Protein AF-0000000069700082 (afdb_homodimer)

Secondary structure (DSSP, 8-state):
--HHHHHHHHHHHHHS-HHHHHHHHT--HHHHHHHHHHHHHHHTS-SEEEETTEEEE-HHHHHHHHHHHHHHHHHHHHHHHHHHHHTT--EEEEEEE-HHHHTTHHHHHHHHHHHH-TTEEEEEEE--HHHHHHHHHTTS-SEEEEEEESPPPTT-TTEEEEEEEEEEEETTSGGGGSSSB-GGGS-GGGBEEE-S-HHHHHHHHHH-HHHHTT---SEEES-HHHHHHHHHHSSS-BEEEEGGGGTT---TTEEEEEBSS--EEEEEEE--SSSPPPHHHHHHHHHHHHHHHH-/--HHHHHHHHHHHHHS-HHHHHHHHT--HHHHHHHHHHHHHHHTS-SEEEETTEEEE-HHHHHHHHHHHHHHHHHHHHHHHHHHHHTT--EEEEEEE-HHHHTTHHHHHHHHHHHH-TTEEEEEEE--HHHHHHHHHTTS-SEEEEEEESPPPTT-TTEEEEEEEEEEEETTSGGGGSSSB-GGGS-GGGBEEE-S-HHHHHHHHHH-HHHHS----SEEES-HHHHHHHHHHSSS-BEEEEGGGGTT---TTEEEEEBSS--EEEEEEE--SSSPPPHHHHHHHHHHHHHHHH-

Radius of gyration: 24.29 Å; Cα contacts (8 Å, |Δi|>4): 1084; chains: 2; bounding box: 59×62×70 Å

Foldseek 3Di:
DDLVLLQLLLLCAVVQALCRSCVVVVHDSVVSVVSQVVVCVVVVHHQWDDDPNTTHGDPVSVVVNLVSLLVNLVVVQVVVCVVCVVVVQNEEAEEEEAPLCQPPPQVVLVVVLCVVVVRYHYHYYYDHQVCFQVCQLSPVHQKYKYKAWDDDDPPPPFFQDKWFKKKKAFCPAPCLVDQADAPVVADQQQEAAADQCPRVQVLVCVVVVCSPVPPPHPHYDHDPVVRNVCRVPDDGHMYMDIPSNCVPPDQVRMGIHAHPPTTMMTMGMHGSVPDDRDPSRVSSSVSSSVSVVVD/DDLVLLQLLLLCAVVQALCRSCVVVVHDSVVSVVSQVVVCVVVVHHQWDDDPNTTHGDPVSVVVNLVSLLVNLVVVQVVVCVVCVVVVQNEEAEEEEAPLCQPPPQVVLVVVLCVVVVRYHYHYYYDHQVCFQVCQLSVVHQKYKYKAWDDDDPPPPFFQDKWFKKKKAFCPAPCLVDQADAPVVDDQQQEAAADQCPRVLVLVCVVVVCSVVPPDHVHYDHDPVVRNVCRVPDDGHMYMDIPSNCVPPDQVRMGIHAHPPTGMMTMGMHGSVPDDRDPSRVSSSVSSSVSVVVD

InterPro domains:
  IPR000847 LysR, HTH, N-terminal domain [PF00126] (4-62)
  IPR000847 LysR, HTH, N-terminal domain [PR00039] (18-29)
  IPR000847 LysR, HTH, N-terminal domain [PR00039] (29-39)
  IPR000847 LysR, HTH, N-terminal domain [PR00039] (39-50)
  IPR000847 LysR, HTH, N-terminal domain [PS50931] (1-58)
  IPR005119 LysR, substrate-binding [PF03466] (89-291)
  IPR036388 Winged helix-like DNA-binding domain superfamily [G3DSA:1.10.10.10] (2-89)
  IPR036390 Winged helix DNA-binding domain superfamily [SSF46785] (1-109)

pLDDT: mean 81.28, std 12.79, range [46.22, 97.19]

Structure (mmCIF, N/CA/C/O backbone):
data_AF-0000000069700082-model_v1
#
loop_
_entity.id
_entity.type
_entity.pdbx_description
1 polymer 'Hca operon transcriptional activator HcaR'
#
loop_
_atom_site.group_PDB
_atom_site.id
_atom_site.type_symbol
_atom_site.label_atom_id
_atom_site.label_alt_id
_atom_site.label_comp_id
_atom_site.label_asym_id
_atom_site.label_entity_id
_atom_site.label_seq_id
_atom_site.pdbx_PDB_ins_code
_atom_site.Cartn_x
_atom_site.Cartn_y
_atom_site.Cartn_z
_atom_site.occupancy
_atom_site.B_iso_or_equiv
_atom_site.auth_seq_id
_atom_site.auth_comp_id
_atom_site.auth_asym_id
_atom_site.auth_atom_id
_atom_site.pdbx_PDB_model_num
ATOM 1 N N . MET A 1 1 ? -5.328 31 -15.359 1 67 1 MET A N 1
ATOM 2 C CA . MET A 1 1 ? -6.039 29.938 -14.648 1 67 1 MET A CA 1
ATOM 3 C C . MET A 1 1 ? -6.051 30.203 -13.148 1 67 1 MET A C 1
ATOM 5 O O . MET A 1 1 ? -5.02 30.531 -12.562 1 67 1 MET A O 1
ATOM 9 N N . THR A 1 2 ? -7.207 30.312 -12.688 1 73.88 2 THR A N 1
ATOM 10 C CA . THR A 1 2 ? -7.367 30.531 -11.25 1 73.88 2 THR A CA 1
ATOM 11 C C . THR A 1 2 ? -7.039 29.266 -10.469 1 73.88 2 THR A C 1
ATOM 13 O O . THR A 1 2 ? -6.988 28.172 -11.047 1 73.88 2 THR A O 1
ATOM 16 N N . PRO A 1 3 ? -6.797 29.422 -9.203 1 74.06 3 PRO A N 1
ATOM 17 C CA . PRO A 1 3 ? -6.539 28.25 -8.375 1 74.06 3 PRO A CA 1
ATOM 18 C C . PRO A 1 3 ? -7.668 27.219 -8.438 1 74.06 3 PRO A C 1
ATOM 20 O O . PRO A 1 3 ? -7.41 26.016 -8.477 1 74.06 3 PRO A O 1
ATOM 23 N N . LYS A 1 4 ? -8.836 27.766 -8.406 1 78.19 4 LYS A N 1
ATOM 24 C CA . LYS A 1 4 ? -9.984 26.859 -8.484 1 78.19 4 LYS A CA 1
ATOM 25 C C . LYS A 1 4 ? -10.008 26.125 -9.82 1 78.19 4 LYS A C 1
ATOM 27 O O . LYS A 1 4 ? -10.312 24.922 -9.859 1 78.19 4 LYS A O 1
ATOM 32 N N . GLN A 1 5 ? -9.711 26.828 -10.852 1 79.56 5 GLN A N 1
ATOM 33 C CA . GLN A 1 5 ? -9.641 26.203 -12.172 1 79.56 5 GLN A CA 1
ATOM 34 C C . GLN A 1 5 ? -8.562 25.125 -12.219 1 79.56 5 GLN A C 1
ATOM 36 O O . GLN A 1 5 ? -8.766 24.062 -12.82 1 79.56 5 GLN A O 1
ATOM 41 N N . LEU A 1 6 ? -7.473 25.406 -11.586 1 80.88 6 LEU A N 1
ATOM 42 C CA . LEU A 1 6 ? -6.371 24.453 -11.531 1 80.88 6 LEU A CA 1
ATOM 43 C C . LEU A 1 6 ? -6.797 23.172 -10.82 1 80.88 6 LEU A C 1
ATOM 45 O O . LEU A 1 6 ? -6.473 22.062 -11.273 1 80.88 6 LEU A O 1
ATOM 49 N N . GLU A 1 7 ? -7.5 23.312 -9.781 1 81.94 7 GLU A N 1
ATOM 50 C CA . GLU A 1 7 ? -8.016 22.172 -9.023 1 81.94 7 GLU A CA 1
ATOM 51 C C . GLU A 1 7 ? -8.969 21.344 -9.875 1 81.94 7 GLU A C 1
ATOM 53 O O . GLU A 1 7 ? -8.914 20.109 -9.852 1 81.94 7 GLU A O 1
ATOM 58 N N . VAL A 1 8 ? -9.836 22.078 -10.508 1 84.38 8 VAL A N 1
ATOM 59 C CA . VAL A 1 8 ? -10.797 21.422 -11.383 1 84.38 8 VAL A CA 1
ATOM 60 C C . VAL A 1 8 ? -10.055 20.609 -12.445 1 84.38 8 VAL A C 1
ATOM 62 O O . VAL A 1 8 ? -10.359 19.438 -12.656 1 84.38 8 VAL A O 1
ATOM 65 N N . PHE A 1 9 ? -9.078 21.188 -13.047 1 85.12 9 PHE A N 1
ATOM 66 C CA . PHE A 1 9 ? -8.297 20.547 -14.102 1 85.12 9 PHE A CA 1
ATOM 67 C C . PHE A 1 9 ? -7.574 19.312 -13.57 1 85.12 9 PHE A C 1
ATOM 69 O O . PHE A 1 9 ? -7.676 18.234 -14.156 1 85.12 9 PHE A O 1
ATOM 76 N N . ILE A 1 10 ? -6.965 19.484 -12.508 1 82.81 10 ILE A N 1
ATOM 77 C CA . ILE A 1 10 ? -6.188 18.406 -11.922 1 82.81 10 ILE A CA 1
ATOM 78 C C . ILE A 1 10 ? -7.113 17.234 -11.555 1 82.81 10 ILE A C 1
ATOM 80 O O . ILE A 1 10 ? -6.812 16.078 -11.859 1 82.81 10 ILE A O 1
ATOM 84 N N . SER A 1 11 ? -8.195 17.531 -10.938 1 82.12 11 SER A N 1
ATOM 85 C CA . SER A 1 11 ? -9.156 16.516 -10.508 1 82.12 11 SER A CA 1
ATOM 86 C C . SER A 1 11 ? -9.703 15.742 -11.703 1 82.12 11 SER A C 1
ATOM 88 O O . SER A 1 11 ? -9.828 14.523 -11.648 1 82.12 11 SER A O 1
ATOM 90 N N . ILE A 1 12 ? -9.992 16.5 -12.711 1 83.5 12 ILE A N 1
ATOM 91 C CA . ILE A 1 12 ? -10.547 15.859 -13.891 1 83.5 12 ILE A CA 1
ATOM 92 C C . ILE A 1 12 ? -9.508 14.945 -14.523 1 83.5 12 ILE A C 1
ATOM 94 O O . ILE A 1 12 ? -9.828 13.836 -14.969 1 83.5 12 ILE A O 1
ATOM 98 N N . VAL A 1 13 ? -8.344 15.414 -14.539 1 80.12 13 VAL A N 1
ATOM 99 C CA . VAL A 1 13 ? -7.281 14.609 -15.125 1 80.12 13 VAL A CA 1
ATOM 100 C C . VAL A 1 13 ? -7.094 13.328 -14.312 1 80.12 13 VAL A C 1
ATOM 102 O O . VAL A 1 13 ? -6.938 12.242 -14.875 1 80.12 13 VAL A O 1
ATOM 105 N N . GLN A 1 14 ? -7.09 13.477 -13.062 1 73 14 GLN A N 1
ATOM 106 C CA . GLN A 1 14 ? -6.828 12.367 -12.156 1 73 14 GLN A CA 1
ATOM 107 C C . GLN A 1 14 ? -7.977 11.367 -12.156 1 73 14 GLN A C 1
ATOM 109 O O . GLN A 1 14 ? -7.75 10.156 -12.109 1 73 14 GLN A O 1
ATOM 114 N N . LEU A 1 15 ? -9.203 11.867 -12.242 1 72.44 15 LEU A N 1
ATOM 115 C CA . LEU A 1 15 ? -10.375 11.023 -12.047 1 72.44 15 LEU A CA 1
ATOM 116 C C . LEU A 1 15 ? -10.984 10.617 -13.383 1 72.44 15 LEU A C 1
ATOM 118 O O . LEU A 1 15 ? -11.766 9.664 -13.445 1 72.44 15 LEU A O 1
ATOM 122 N N . GLY A 1 16 ? -10.656 11.375 -14.406 1 76.06 16 GLY A N 1
ATOM 123 C CA . GLY A 1 16 ? -11.125 11.094 -15.758 1 76.06 16 GLY A CA 1
ATOM 124 C C . GLY A 1 16 ? -12.602 11.375 -15.945 1 76.06 16 GLY A C 1
ATOM 125 O O . GLY A 1 16 ? -13.227 10.859 -16.875 1 76.06 16 GLY A O 1
ATOM 126 N N . SER A 1 17 ? -13.195 12.047 -14.984 1 82 17 SER A N 1
ATOM 127 C CA . SER A 1 17 ? -14.633 12.305 -15.023 1 82 17 SER A CA 1
ATOM 128 C C . SER A 1 17 ? -14.969 13.656 -14.398 1 82 17 SER A C 1
ATOM 130 O O . SER A 1 17 ? -14.453 14 -13.336 1 82 17 SER A O 1
ATOM 132 N N . VAL A 1 18 ? -15.805 14.344 -15.195 1 85.19 18 VAL A N 1
ATOM 133 C CA . VAL A 1 18 ? -16.266 15.633 -14.695 1 85.19 18 VAL A CA 1
ATOM 134 C C . VAL A 1 18 ? -17.172 15.414 -13.477 1 85.19 18 VAL A C 1
ATOM 136 O O . VAL A 1 18 ? -17.078 16.141 -12.492 1 85.19 18 VAL A O 1
ATOM 139 N N . THR A 1 19 ? -17.922 14.32 -13.586 1 81 19 THR A N 1
ATOM 140 C CA . THR A 1 19 ? -18.828 14.023 -12.484 1 81 19 THR A CA 1
ATOM 141 C C . THR A 1 19 ? -18.062 13.609 -11.234 1 81 19 THR A C 1
ATOM 143 O O . THR A 1 19 ? -18.375 14.062 -10.133 1 81 19 THR A O 1
ATOM 146 N N . ALA A 1 20 ? -17.109 12.867 -11.453 1 79.06 20 ALA A N 1
ATOM 147 C CA . ALA A 1 20 ? -16.281 12.43 -10.328 1 79.06 20 ALA A CA 1
ATOM 148 C C . ALA A 1 20 ? -15.508 13.594 -9.727 1 79.06 20 ALA A C 1
ATOM 150 O O . ALA A 1 20 ? -15.375 13.695 -8.508 1 79.06 20 ALA A O 1
ATOM 151 N N . ALA A 1 21 ? -15.07 14.359 -10.57 1 83.31 21 ALA A N 1
ATOM 152 C CA . ALA A 1 21 ? -14.352 15.547 -10.117 1 83.31 21 ALA A CA 1
ATOM 153 C C . ALA A 1 21 ? -15.266 16.469 -9.32 1 83.31 21 ALA A C 1
ATOM 155 O O . ALA A 1 21 ? -14.852 17.031 -8.297 1 83.31 21 ALA A O 1
ATOM 156 N N . ALA A 1 22 ? -16.453 16.578 -9.75 1 85.88 22 ALA A N 1
ATOM 157 C CA . ALA A 1 22 ? -17.422 17.406 -9.047 1 85.88 22 ALA A CA 1
ATOM 158 C C . ALA A 1 22 ? -17.672 16.891 -7.637 1 85.88 22 ALA A C 1
ATOM 160 O O . ALA A 1 22 ? -17.688 17.672 -6.676 1 85.88 22 ALA A O 1
ATOM 161 N N . ALA A 1 23 ? -17.797 15.68 -7.59 1 76.44 23 ALA A N 1
ATOM 162 C CA . ALA A 1 23 ? -18.016 15.055 -6.289 1 76.44 23 ALA A CA 1
ATOM 163 C C . ALA A 1 23 ? -16.828 15.266 -5.367 1 76.44 23 ALA A C 1
ATOM 165 O O . ALA A 1 23 ? -17 15.656 -4.207 1 76.44 23 ALA A O 1
ATOM 166 N N . GLN A 1 24 ? -15.695 15.125 -5.949 1 71.38 24 GLN A N 1
ATOM 167 C CA . GLN A 1 24 ? -14.469 15.25 -5.176 1 71.38 24 GLN A CA 1
ATOM 168 C C . GLN A 1 24 ? -14.273 16.672 -4.676 1 71.38 24 GLN A C 1
ATOM 170 O O . GLN A 1 24 ? -13.797 16.891 -3.559 1 71.38 24 GLN A O 1
ATOM 175 N N . LEU A 1 25 ? -14.633 17.594 -5.484 1 75.94 25 LEU A N 1
ATOM 176 C CA . LEU A 1 25 ? -14.375 19 -5.203 1 75.94 25 LEU A CA 1
ATOM 177 C C . LEU A 1 25 ? -15.578 19.641 -4.531 1 75.94 25 LEU A C 1
ATOM 179 O O . LEU A 1 25 ? -15.57 20.844 -4.25 1 75.94 25 LEU A O 1
ATOM 183 N N . ALA A 1 26 ? -16.609 18.781 -4.242 1 77.75 26 ALA A N 1
ATOM 184 C CA . ALA A 1 26 ? -17.859 19.297 -3.662 1 77.75 26 ALA A CA 1
ATOM 185 C C . ALA A 1 26 ? -18.406 20.453 -4.488 1 77.75 26 ALA A C 1
ATOM 187 O O . ALA A 1 26 ? -18.766 21.5 -3.938 1 77.75 26 ALA A O 1
ATOM 188 N N . MET A 1 27 ? -18.344 20.266 -5.734 1 81.94 27 MET A N 1
ATOM 189 C CA . MET A 1 27 ? -18.906 21.219 -6.703 1 81.94 27 MET A CA 1
ATOM 190 C C . MET A 1 27 ? -19.984 20.547 -7.539 1 81.94 27 MET A C 1
ATOM 192 O O . MET A 1 27 ? -20.078 19.328 -7.598 1 81.94 27 MET A O 1
ATOM 196 N N . SER A 1 28 ? -20.922 21.406 -7.996 1 85.81 28 SER A N 1
ATOM 197 C CA . SER A 1 28 ? -21.906 20.859 -8.938 1 85.81 28 SER A CA 1
ATOM 198 C C . SER A 1 28 ? -21.25 20.5 -10.266 1 85.81 28 SER A C 1
ATOM 200 O O . SER A 1 28 ? -20.234 21.094 -10.648 1 85.81 28 SER A O 1
ATOM 202 N N . GLN A 1 29 ? -21.797 19.516 -10.828 1 87.44 29 GLN A N 1
ATOM 203 C CA . GLN A 1 29 ? -21.281 19.078 -12.125 1 87.44 29 GLN A CA 1
ATOM 204 C C . GLN A 1 29 ? -21.312 20.219 -13.141 1 87.44 29 GLN A C 1
ATOM 206 O O . GLN A 1 29 ? -20.344 20.422 -13.875 1 87.44 29 GLN A O 1
ATOM 211 N N . PRO A 1 30 ? -22.359 21.031 -13.203 1 89.5 30 PRO A N 1
ATOM 212 C CA . PRO A 1 30 ? -22.344 22.156 -14.141 1 89.5 30 PRO A CA 1
ATOM 213 C C . PRO A 1 30 ? -21.219 23.156 -13.844 1 89.5 30 PRO A C 1
ATOM 215 O O . PRO A 1 30 ? -20.625 23.703 -14.766 1 89.5 30 PRO A O 1
ATOM 218 N N . SER A 1 31 ? -20.984 23.375 -12.633 1 88.06 31 SER A N 1
ATOM 219 C CA . SER A 1 31 ? -19.922 24.281 -12.234 1 88.06 31 SER A CA 1
ATOM 220 C C . SER A 1 31 ? -18.547 23.781 -12.68 1 88.06 31 SER A C 1
ATOM 222 O O . SER A 1 31 ? -17.734 24.562 -13.18 1 88.06 31 SER A O 1
ATOM 224 N N . VAL A 1 32 ? -18.359 22.547 -12.484 1 90.31 32 VAL A N 1
ATOM 225 C CA . VAL A 1 32 ? -17.094 21.953 -12.906 1 90.31 32 VAL A CA 1
ATOM 226 C C . VAL A 1 32 ? -16.984 21.984 -14.43 1 90.31 32 VAL A C 1
ATOM 228 O O . VAL A 1 32 ? -15.922 22.312 -14.969 1 90.31 32 VAL A O 1
ATOM 231 N N . SER A 1 33 ? -18.031 21.688 -15.102 1 90.62 33 SER A N 1
ATOM 232 C CA . SER A 1 33 ? -18.047 21.719 -16.562 1 90.62 33 SER A CA 1
ATOM 233 C C . SER A 1 33 ? -17.781 23.109 -17.094 1 90.62 33 SER A C 1
ATOM 235 O O . SER A 1 33 ? -17 23.297 -18.031 1 90.62 33 SER A O 1
ATOM 237 N N . LYS A 1 34 ? -18.422 24.016 -16.484 1 90.38 34 LYS A N 1
ATOM 238 C CA . LYS A 1 34 ? -18.234 25.406 -16.875 1 90.38 34 LYS A CA 1
ATOM 239 C C . LYS A 1 34 ? -16.797 25.859 -16.656 1 90.38 34 LYS A C 1
ATOM 241 O O . LYS A 1 34 ? -16.219 26.562 -17.484 1 90.38 34 LYS A O 1
ATOM 246 N N . SER A 1 35 ? -16.344 25.516 -15.539 1 88.94 35 SER A N 1
ATOM 247 C CA . SER A 1 35 ? -14.961 25.859 -15.211 1 88.94 35 SER A CA 1
ATOM 248 C C . SER A 1 35 ? -13.992 25.281 -16.234 1 88.94 35 SER A C 1
ATOM 250 O O . SER A 1 35 ? -13.055 25.953 -16.672 1 88.94 35 SER A O 1
ATOM 252 N N . LEU A 1 36 ? -14.242 24.109 -16.578 1 89 36 LEU A N 1
ATOM 253 C CA . LEU A 1 36 ? -13.406 23.469 -17.578 1 89 36 LEU A CA 1
ATOM 254 C C . LEU A 1 36 ? -13.477 24.219 -18.906 1 89 36 LEU A C 1
ATOM 256 O O . LEU A 1 36 ? -12.453 24.453 -19.562 1 89 36 LEU A O 1
ATOM 260 N N . ALA A 1 37 ? -14.641 24.531 -19.281 1 88.12 37 ALA A N 1
ATOM 261 C CA . ALA A 1 37 ? -14.844 25.266 -20.531 1 88.12 37 ALA A CA 1
ATOM 262 C C . ALA A 1 37 ? -14.086 26.594 -20.5 1 88.12 37 ALA A C 1
ATOM 264 O O . ALA A 1 37 ? -13.477 27 -21.5 1 88.12 37 ALA A O 1
ATOM 265 N N . LEU A 1 38 ? -14.18 27.25 -19.422 1 85.12 38 LEU A N 1
ATOM 266 C CA . LEU A 1 38 ? -13.5 28.531 -19.266 1 85.12 38 LEU A CA 1
ATOM 267 C C . LEU A 1 38 ? -11.992 28.359 -19.359 1 85.12 38 LEU A C 1
ATOM 269 O O . LEU A 1 38 ? -11.305 29.172 -19.984 1 85.12 38 LEU A O 1
ATOM 273 N N . ILE A 1 39 ? -11.523 27.328 -18.75 1 82.88 39 ILE A N 1
ATOM 274 C CA . ILE A 1 39 ? -10.094 27.031 -18.797 1 82.88 39 ILE A CA 1
ATOM 275 C C . ILE A 1 39 ? -9.656 26.828 -20.25 1 82.88 39 ILE A C 1
ATOM 277 O O . ILE A 1 39 ? -8.648 27.375 -20.688 1 82.88 39 ILE A O 1
ATOM 281 N N . GLU A 1 40 ? -10.406 26.016 -20.891 1 85.88 40 GLU A N 1
ATOM 282 C CA . GLU A 1 40 ? -10.07 25.703 -22.266 1 85.88 40 GLU A CA 1
ATOM 283 C C . GLU A 1 40 ? -10.141 26.938 -23.156 1 85.88 40 GLU A C 1
ATOM 285 O O . GLU A 1 40 ? -9.305 27.141 -24.031 1 85.88 40 GLU A O 1
ATOM 290 N N . GLN A 1 41 ? -11.078 27.781 -22.922 1 81.81 41 GLN A N 1
ATOM 291 C CA . GLN A 1 41 ? -11.203 29.047 -23.641 1 81.81 41 GLN A CA 1
ATOM 292 C C . GLN A 1 41 ? -10 29.953 -23.391 1 81.81 41 GLN A C 1
ATOM 294 O O . GLN A 1 41 ? -9.445 30.531 -24.328 1 81.81 41 GLN A O 1
ATOM 299 N N . GLN A 1 42 ? -9.641 30.047 -22.203 1 77.31 42 GLN A N 1
ATOM 300 C CA . GLN A 1 42 ? -8.508 30.891 -21.828 1 77.31 42 GLN A CA 1
ATOM 301 C C . GLN A 1 42 ? -7.211 30.375 -22.438 1 77.31 42 GLN A C 1
ATOM 303 O O . GLN A 1 42 ? -6.348 31.156 -22.828 1 77.31 42 GLN A O 1
ATOM 308 N N . MET A 1 43 ? -7.117 29.094 -22.438 1 78.5 43 MET A N 1
ATOM 309 C CA . MET A 1 43 ? -5.887 28.484 -22.922 1 78.5 43 MET A CA 1
ATOM 310 C C . MET A 1 43 ? -5.859 28.469 -24.453 1 78.5 43 MET A C 1
ATOM 312 O O . MET A 1 43 ? -4.785 28.422 -25.062 1 78.5 43 MET A O 1
ATOM 316 N N . GLY A 1 44 ? -7.059 28.422 -25.031 1 76.38 44 GLY A N 1
ATOM 317 C CA . GLY A 1 44 ? -7.164 28.453 -26.484 1 76.38 44 GLY A CA 1
ATOM 318 C C . GLY A 1 44 ? -7.102 27.062 -27.109 1 76.38 44 GLY A C 1
ATOM 319 O O . GLY A 1 44 ? -6.949 26.938 -28.328 1 76.38 44 GLY A O 1
ATOM 320 N N . PHE A 1 45 ? -6.973 26.125 -26.266 1 76.56 45 PHE A N 1
ATOM 321 C CA . PHE A 1 45 ? -6.992 24.766 -26.781 1 76.56 45 PHE A CA 1
ATOM 322 C C . PHE A 1 45 ? -7.781 23.844 -25.844 1 76.56 45 PHE A C 1
ATOM 324 O O . PHE A 1 45 ? -7.969 24.156 -24.672 1 76.56 45 PHE A O 1
ATOM 331 N N . SER A 1 46 ? -8.234 22.719 -26.406 1 83.69 46 SER A N 1
ATOM 332 C CA . SER A 1 46 ? -8.984 21.734 -25.625 1 83.69 46 SER A CA 1
ATOM 333 C C . SER A 1 46 ? -8.07 20.938 -24.703 1 83.69 46 SER A C 1
ATOM 335 O O . SER A 1 46 ? -6.965 20.562 -25.109 1 83.69 46 SER A O 1
ATOM 337 N N . LEU A 1 47 ? -8.547 20.75 -23.469 1 85.19 47 LEU A N 1
ATOM 338 C CA . LEU A 1 47 ? -7.77 20.031 -22.469 1 85.19 47 LEU A CA 1
ATOM 339 C C . LEU A 1 47 ? -8.195 18.562 -22.406 1 85.19 47 LEU A C 1
ATOM 341 O O . LEU A 1 47 ? -7.426 17.703 -21.969 1 85.19 47 LEU A O 1
ATOM 345 N N . PHE A 1 48 ? -9.492 18.5 -22.703 1 86.44 48 PHE A N 1
ATOM 346 C CA . PHE A 1 48 ? -10.023 17.141 -22.656 1 86.44 48 PHE A CA 1
ATOM 347 C C . PHE A 1 48 ? -10.742 16.781 -23.938 1 86.44 48 PHE A C 1
ATOM 349 O O . PHE A 1 48 ? -11.289 17.656 -24.625 1 86.44 48 PHE A O 1
ATOM 356 N N . GLU A 1 49 ? -10.641 15.648 -24.281 1 80.5 49 GLU A N 1
ATOM 357 C CA . GLU A 1 49 ? -11.406 15.102 -25.406 1 80.5 49 GLU A CA 1
ATOM 358 C C . GLU A 1 49 ? -12.273 13.922 -24.953 1 80.5 49 GLU A C 1
ATOM 360 O O . GLU A 1 49 ? -11.93 13.219 -24.016 1 80.5 49 GLU A O 1
ATOM 365 N N . ARG A 1 50 ? -13.547 14.062 -25.266 1 70.12 50 ARG A N 1
ATOM 366 C CA . ARG A 1 50 ? -14.453 12.977 -24.906 1 70.12 50 ARG A CA 1
ATOM 367 C C . ARG A 1 50 ? -14.164 11.734 -25.734 1 70.12 50 ARG A C 1
ATOM 369 O O . ARG A 1 50 ? -14.039 11.805 -26.953 1 70.12 50 ARG A O 1
ATOM 376 N N . TYR A 1 51 ? -13.758 10.82 -25.109 1 61.72 51 TYR A N 1
ATOM 377 C CA . TYR A 1 51 ? -13.555 9.531 -25.766 1 61.72 51 TYR A CA 1
ATOM 378 C C . TYR A 1 51 ? -14.391 8.445 -25.094 1 61.72 51 TYR A C 1
ATOM 380 O O . TYR A 1 51 ? -14.188 8.125 -23.922 1 61.72 51 TYR A O 1
ATOM 388 N N . GLN A 1 52 ? -15.453 7.824 -25.75 1 55.53 52 GLN A N 1
ATOM 389 C CA . GLN A 1 52 ? -16.375 6.789 -25.297 1 55.53 52 GLN A CA 1
ATOM 390 C C . GLN A 1 52 ? -17.094 7.223 -24.016 1 55.53 52 GLN A C 1
ATOM 392 O O . GLN A 1 52 ? -17.219 6.445 -23.078 1 55.53 52 GLN A O 1
ATOM 397 N N . GLY A 1 53 ? -17.391 8.43 -23.922 1 60.38 53 GLY A N 1
ATOM 398 C CA . GLY A 1 53 ? -18.172 8.945 -22.812 1 60.38 53 GLY A CA 1
ATOM 399 C C . GLY A 1 53 ? -17.328 9.391 -21.641 1 60.38 53 GLY A C 1
ATOM 400 O O . GLY A 1 53 ? -17.859 9.945 -20.672 1 60.38 53 GLY A O 1
ATOM 401 N N . LYS A 1 54 ? -16.031 9.062 -21.766 1 66.38 54 LYS A N 1
ATOM 402 C CA . LYS A 1 54 ? -15.188 9.492 -20.656 1 66.38 54 LYS A CA 1
ATOM 403 C C . LYS A 1 54 ? -14.305 10.672 -21.078 1 66.38 54 LYS A C 1
ATOM 405 O O . LYS A 1 54 ? -13.922 10.789 -22.234 1 66.38 54 LYS A O 1
ATOM 410 N N . MET A 1 55 ? -13.93 11.516 -20.125 1 76.06 55 MET A N 1
ATOM 411 C CA . MET A 1 55 ? -13.062 12.672 -20.328 1 76.06 55 MET A CA 1
ATOM 412 C C . MET A 1 55 ? -11.594 12.273 -20.266 1 76.06 55 MET A C 1
ATOM 414 O O . MET A 1 55 ? -11.133 11.742 -19.25 1 76.06 55 MET A O 1
ATOM 418 N N . GLN A 1 56 ? -10.93 12.406 -21.391 1 79.88 56 GLN A N 1
ATOM 419 C CA . GLN A 1 56 ? -9.5 12.102 -21.438 1 79.88 56 GLN A CA 1
ATOM 420 C C . GLN A 1 56 ? -8.672 13.367 -21.641 1 79.88 56 GLN A C 1
ATOM 422 O O . GLN A 1 56 ? -8.992 14.18 -22.516 1 79.88 56 GLN A O 1
ATOM 427 N N . PRO A 1 57 ? -7.598 13.453 -20.875 1 80.62 57 PRO A N 1
ATOM 428 C CA . PRO A 1 57 ? -6.77 14.648 -21.062 1 80.62 57 PRO A CA 1
ATOM 429 C C . PRO A 1 57 ? -6 14.641 -22.375 1 80.62 57 PRO A C 1
ATOM 431 O O . PRO A 1 57 ? -5.543 13.586 -22.828 1 80.62 57 PRO A O 1
ATOM 434 N N . THR A 1 58 ? -5.945 15.773 -23.125 1 77.69 58 THR A N 1
ATOM 435 C CA . THR A 1 58 ? -5.141 15.961 -24.328 1 77.69 58 THR A CA 1
ATOM 436 C C . THR A 1 58 ? -3.652 15.961 -23.984 1 77.69 58 THR A C 1
ATOM 438 O O . THR A 1 58 ? -3.281 15.953 -22.797 1 77.69 58 THR A O 1
ATOM 441 N N . ALA A 1 59 ? -2.74 15.891 -24.984 1 69.62 59 ALA A N 1
ATOM 442 C CA . ALA A 1 59 ? -1.299 15.992 -24.766 1 69.62 59 ALA A CA 1
ATOM 443 C C . ALA A 1 59 ? -0.938 17.297 -24.047 1 69.62 59 ALA A C 1
ATOM 445 O O . ALA A 1 59 ? -0.098 17.297 -23.156 1 69.62 59 ALA A O 1
ATOM 446 N N . GLU A 1 60 ? -1.576 18.281 -24.562 1 73.69 60 GLU A N 1
ATOM 447 C CA . GLU A 1 60 ? -1.393 19.594 -23.938 1 73.69 60 GLU A CA 1
ATOM 448 C C . GLU A 1 60 ? -1.837 19.562 -22.469 1 73.69 60 GLU A C 1
ATOM 450 O O . GLU A 1 60 ? -1.177 20.141 -21.609 1 73.69 60 GLU A O 1
ATOM 455 N N . ALA A 1 61 ? -2.881 18.859 -22.234 1 78.69 61 ALA A N 1
ATOM 456 C CA . ALA A 1 61 ? -3.418 18.766 -20.875 1 78.69 61 ALA A CA 1
ATOM 457 C C . ALA A 1 61 ? -2.477 18 -19.953 1 78.69 61 ALA A C 1
ATOM 459 O O . ALA A 1 61 ? -2.275 18.375 -18.797 1 78.69 61 ALA A O 1
ATOM 460 N N . ARG A 1 62 ? -1.931 17.125 -20.422 1 72.06 62 ARG A N 1
ATOM 461 C CA . ARG A 1 62 ? -1 16.312 -19.641 1 72.06 62 ARG A CA 1
ATOM 462 C C . ARG A 1 62 ? 0.248 17.109 -19.281 1 72.06 62 ARG A C 1
ATOM 464 O O . ARG A 1 62 ? 0.734 17.031 -18.156 1 72.06 62 ARG A O 1
ATOM 471 N N . ALA A 1 63 ? 0.774 17.766 -20.312 1 66.88 63 ALA A N 1
ATOM 472 C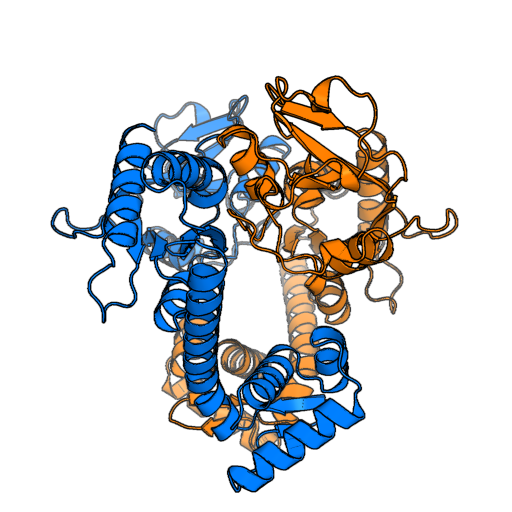 CA . ALA A 1 63 ? 1.9 18.672 -20.047 1 66.88 63 ALA A CA 1
ATOM 473 C C . ALA A 1 63 ? 1.525 19.734 -19.016 1 66.88 63 ALA A C 1
ATOM 475 O O . ALA A 1 63 ? 2.299 20.016 -18.094 1 66.88 63 ALA A O 1
ATOM 476 N N . LEU A 1 64 ? 0.437 20.188 -19.328 1 74.88 64 LEU A N 1
ATOM 477 C CA . LEU A 1 64 ? -0.047 21.219 -18.406 1 74.88 64 LEU A CA 1
ATOM 478 C C . LEU A 1 64 ? -0.277 20.656 -17.016 1 74.88 64 LEU A C 1
ATOM 480 O O . LEU A 1 64 ? -0.08 21.344 -16.016 1 74.88 64 LEU A O 1
ATOM 484 N N . TYR A 1 65 ? -0.652 19.391 -17.031 1 78.38 65 TYR A N 1
ATOM 485 C CA . TYR A 1 65 ? -0.955 18.75 -15.758 1 78.38 65 TYR A CA 1
ATOM 486 C C . TYR A 1 65 ? 0.268 18.734 -14.852 1 78.38 65 TYR A C 1
ATOM 488 O O . TYR A 1 65 ? 0.168 19.031 -13.664 1 78.38 65 TYR A O 1
ATOM 496 N N . LYS A 1 66 ? 1.37 18.469 -15.453 1 64.94 66 LYS A N 1
ATOM 497 C CA . LYS A 1 66 ? 2.609 18.453 -14.68 1 64.94 66 LYS A CA 1
ATOM 498 C C . LYS A 1 66 ? 2.883 19.828 -14.062 1 64.94 66 LYS A C 1
ATOM 500 O O . LYS A 1 66 ? 3.219 19.922 -12.883 1 64.94 66 LYS A O 1
ATOM 505 N N . GLU A 1 67 ? 2.752 20.734 -14.875 1 67 67 GLU A N 1
ATOM 506 C CA . GLU A 1 67 ? 2.965 22.109 -14.414 1 67 67 GLU A CA 1
ATOM 507 C C . GLU A 1 67 ? 1.864 22.547 -13.453 1 67 67 GLU A C 1
ATOM 509 O O . GLU A 1 67 ? 2.135 23.219 -12.453 1 67 67 GLU A O 1
ATOM 514 N N . ALA A 1 68 ? 0.692 22.094 -13.859 1 74.38 68 ALA A N 1
ATOM 515 C CA . ALA A 1 68 ? -0.452 22.422 -13.016 1 74.38 68 ALA A CA 1
ATOM 516 C C . ALA A 1 68 ? -0.303 21.828 -11.625 1 74.38 68 ALA A C 1
ATOM 518 O O . ALA A 1 68 ? -0.605 22.469 -10.617 1 74.38 68 ALA A O 1
ATOM 519 N N . LEU A 1 69 ? 0.154 20.656 -11.711 1 68.88 69 LEU A N 1
ATOM 520 C CA . LEU A 1 69 ? 0.383 19.984 -10.438 1 68.88 69 LEU A CA 1
ATOM 521 C C . LEU A 1 69 ? 1.418 20.734 -9.609 1 68.88 69 LEU A C 1
ATOM 523 O O . LEU A 1 69 ? 1.234 20.922 -8.406 1 68.88 69 LEU A O 1
ATOM 527 N N . ARG A 1 70 ? 2.426 21.078 -10.258 1 62.78 70 ARG A N 1
ATOM 528 C CA . ARG A 1 70 ? 3.477 21.828 -9.578 1 62.78 70 ARG A CA 1
ATOM 529 C C . ARG A 1 70 ? 2.939 23.141 -9.016 1 62.78 70 ARG A C 1
ATOM 531 O O . ARG A 1 70 ? 3.193 23.484 -7.859 1 62.78 70 ARG A O 1
ATOM 538 N N . VAL A 1 71 ? 2.26 23.812 -9.852 1 63.59 71 VAL A N 1
ATOM 539 C CA . VAL A 1 71 ? 1.701 25.094 -9.453 1 63.59 71 VAL A CA 1
ATOM 540 C C . VAL A 1 71 ? 0.694 24.891 -8.32 1 63.59 71 VAL A C 1
ATOM 542 O O . VAL A 1 71 ? 0.667 25.672 -7.363 1 63.59 71 VAL A O 1
ATOM 545 N N . HIS A 1 72 ? -0.086 23.906 -8.578 1 66.25 72 HIS A N 1
ATOM 546 C CA . HIS A 1 72 ? -1.08 23.594 -7.555 1 66.25 72 HIS A CA 1
ATOM 547 C C . HIS A 1 72 ? -0.416 23.25 -6.227 1 66.25 72 HIS A C 1
ATOM 549 O O . HIS A 1 72 ? -0.843 23.719 -5.172 1 66.25 72 HIS A O 1
ATOM 555 N N . GLN A 1 73 ? 0.515 22.516 -6.422 1 59.59 73 GLN A N 1
ATOM 556 C CA . GLN A 1 73 ? 1.258 22.141 -5.223 1 59.59 73 GLN A CA 1
ATOM 557 C C . GLN A 1 73 ? 1.938 23.344 -4.594 1 59.59 73 GLN A C 1
ATOM 559 O O . GLN A 1 73 ? 1.961 23.484 -3.371 1 59.59 73 GLN A O 1
ATOM 564 N N . ASP A 1 74 ? 2.445 24.078 -5.504 1 57.47 74 ASP A N 1
ATOM 565 C CA . ASP A 1 74 ? 3.057 25.312 -5.023 1 57.47 74 ASP A CA 1
ATOM 566 C C . ASP A 1 74 ? 2.025 26.203 -4.34 1 57.47 74 ASP A C 1
ATOM 568 O O . ASP A 1 74 ? 2.307 26.797 -3.303 1 57.47 74 ASP A O 1
ATOM 572 N N . ARG A 1 75 ? 0.962 26.234 -4.973 1 59.09 75 ARG A N 1
ATOM 573 C CA . ARG A 1 75 ? -0.119 27.016 -4.387 1 59.09 75 ARG A CA 1
ATOM 574 C C . ARG A 1 75 ? -0.583 26.422 -3.064 1 59.09 75 ARG A C 1
ATOM 576 O O . ARG A 1 75 ? -0.781 27.141 -2.084 1 59.09 75 ARG A O 1
ATOM 583 N N . LEU A 1 76 ? -0.793 25.156 -3.188 1 56.94 76 LEU A N 1
ATOM 584 C CA . LEU A 1 76 ? -1.195 24.5 -1.949 1 56.94 76 LEU A CA 1
ATOM 585 C C . LEU A 1 76 ? -0.149 24.703 -0.859 1 56.94 76 LEU A C 1
ATOM 587 O O . LEU A 1 76 ? -0.494 24.953 0.299 1 56.94 76 LEU A O 1
ATOM 591 N N . ARG A 1 77 ? 0.987 24.578 -1.379 1 54.06 77 ARG A N 1
ATOM 592 C CA . ARG A 1 77 ? 2.082 24.859 -0.456 1 54.06 77 ARG A CA 1
ATOM 593 C C . ARG A 1 77 ? 2.008 26.297 0.067 1 54.06 77 ARG A C 1
ATOM 595 O O . ARG A 1 77 ? 2.227 26.531 1.255 1 54.06 77 ARG A O 1
ATOM 602 N N . PHE A 1 78 ? 1.711 27.172 -0.859 1 51.81 78 PHE A N 1
ATOM 603 C CA . PHE A 1 78 ? 1.578 28.578 -0.48 1 51.81 78 PHE A CA 1
ATOM 604 C C . PHE A 1 78 ? 0.394 28.766 0.46 1 51.81 78 PHE A C 1
ATOM 606 O O . PHE A 1 78 ? 0.514 29.453 1.485 1 51.81 78 PHE A O 1
ATOM 613 N N . GLU A 1 79 ? -0.67 28.25 0.035 1 54.84 79 GLU A N 1
ATOM 614 C CA . GLU A 1 79 ? -1.861 28.375 0.869 1 54.84 79 GLU A CA 1
ATOM 615 C C . GLU A 1 79 ? -1.652 27.734 2.234 1 54.84 79 GLU A C 1
ATOM 617 O O . GLU A 1 79 ? -2.059 28.281 3.258 1 54.84 79 GLU A O 1
ATOM 622 N N . ARG A 1 80 ? -1.125 26.547 2.096 1 50.5 80 ARG A N 1
ATOM 623 C CA . ARG A 1 80 ? -0.784 25.906 3.357 1 50.5 80 ARG A CA 1
ATOM 624 C C . ARG A 1 80 ? 0.172 26.766 4.176 1 50.5 80 ARG A C 1
ATOM 626 O O . ARG A 1 80 ? 0.035 26.875 5.395 1 50.5 80 ARG A O 1
ATOM 633 N N . PHE A 1 81 ? 1.03 27.297 3.402 1 48.84 81 PHE A N 1
ATOM 634 C CA . PHE A 1 81 ? 1.971 28.203 4.039 1 48.84 81 PHE A CA 1
ATOM 635 C C . PHE A 1 81 ? 1.238 29.391 4.652 1 48.84 81 PHE A C 1
ATOM 637 O O . PHE A 1 81 ? 1.511 29.781 5.793 1 48.84 81 PHE A O 1
ATOM 644 N N . VAL A 1 82 ? 0.368 29.938 3.938 1 49.56 82 VAL A N 1
ATOM 645 C CA . VAL A 1 82 ? -0.421 31.062 4.43 1 49.56 82 VAL A CA 1
ATOM 646 C C . VAL A 1 82 ? -1.271 30.625 5.617 1 49.56 82 VAL A C 1
ATOM 648 O O . VAL A 1 82 ? -1.355 31.328 6.625 1 49.56 82 VAL A O 1
ATOM 651 N N . ASP A 1 83 ? -1.944 29.531 5.395 1 49.91 83 ASP A N 1
ATOM 652 C CA . ASP A 1 83 ? -2.752 29 6.484 1 49.91 83 ASP A CA 1
ATOM 653 C C . ASP A 1 83 ? -1.894 28.719 7.715 1 49.91 83 ASP A C 1
ATOM 655 O O . ASP A 1 83 ? -2.32 28.953 8.844 1 49.91 83 ASP A O 1
ATOM 659 N N . HIS A 1 84 ? -0.817 28.031 7.359 1 49.91 84 HIS A N 1
ATOM 660 C CA . HIS A 1 84 ? 0.141 27.828 8.438 1 49.91 84 HIS A CA 1
ATOM 661 C C . HIS A 1 84 ? 0.498 29.156 9.117 1 49.91 84 HIS A C 1
ATOM 663 O O . HIS A 1 84 ? 0.588 29.219 10.344 1 49.91 84 HIS A O 1
ATOM 669 N N . ILE A 1 85 ? 0.729 30.078 8.312 1 47.59 85 ILE A N 1
ATOM 670 C CA . ILE A 1 85 ? 1.011 31.391 8.867 1 47.59 85 ILE A CA 1
ATOM 671 C C . ILE A 1 85 ? -0.184 31.875 9.688 1 47.59 85 ILE A C 1
ATOM 673 O O . ILE A 1 85 ? -0.016 32.406 10.789 1 47.59 85 ILE A O 1
ATOM 677 N N . ARG A 1 86 ? -1.279 31.719 9.148 1 50.25 86 ARG A N 1
ATOM 678 C CA . ARG A 1 86 ? -2.477 32.188 9.852 1 50.25 86 ARG A CA 1
ATOM 679 C C . ARG A 1 86 ? -2.688 31.391 11.133 1 50.25 86 ARG A C 1
ATOM 681 O O . ARG A 1 86 ? -3.201 31.922 12.125 1 50.25 86 ARG A O 1
ATOM 688 N N . GLN A 1 87 ? -2.488 30.047 10.938 1 49.66 87 GLN A N 1
ATOM 689 C CA . GLN A 1 87 ? -2.73 29.203 12.102 1 49.66 87 GLN A CA 1
ATOM 690 C C . GLN A 1 87 ? -1.474 29.062 12.961 1 49.66 87 GLN A C 1
ATOM 692 O O . GLN A 1 87 ? -1.396 28.203 13.828 1 49.66 87 GLN A O 1
ATOM 697 N N . TYR A 1 88 ? -0.687 29.859 12.891 1 46.44 88 TYR A N 1
ATOM 698 C CA . TYR A 1 88 ? 0.557 29.953 13.641 1 46.44 88 TYR A CA 1
ATOM 699 C C . TYR A 1 88 ? 1.405 28.688 13.453 1 46.44 88 TYR A C 1
ATOM 701 O O . TYR A 1 88 ? 2.148 28.297 14.359 1 46.44 88 TYR A O 1
ATOM 709 N N . ARG A 1 89 ? 0.983 27.969 12.328 1 55.81 89 ARG A N 1
ATOM 710 C CA . ARG A 1 89 ? 1.928 26.891 12.086 1 55.81 89 ARG A CA 1
ATOM 711 C C . ARG A 1 89 ? 3.086 27.344 11.211 1 55.81 89 ARG A C 1
ATOM 713 O O . ARG A 1 89 ? 2.9 28.172 10.312 1 55.81 89 ARG A O 1
ATOM 720 N N . VAL A 1 90 ? 4.367 27.016 11.664 1 60.47 90 VAL A N 1
ATOM 721 C CA . VAL A 1 90 ? 5.621 27.5 11.094 1 60.47 90 VAL A CA 1
ATOM 722 C C . VAL A 1 90 ? 5.879 26.812 9.758 1 60.47 90 VAL A C 1
ATOM 724 O O . VAL A 1 90 ? 6.402 27.422 8.828 1 60.47 90 VAL A O 1
ATOM 727 N N . GLY A 1 91 ? 5.375 25.531 9.492 1 76.19 91 GLY A N 1
ATOM 728 C CA . GLY A 1 91 ? 5.711 24.828 8.266 1 76.19 91 GLY A CA 1
ATOM 729 C C . GLY A 1 91 ? 5.207 23.391 8.227 1 76.19 91 GLY A C 1
ATOM 730 O O . GLY A 1 91 ? 4.656 22.906 9.219 1 76.19 91 GLY A O 1
ATOM 731 N N . GLN A 1 92 ? 5.23 22.781 6.988 1 83.81 92 GLN A N 1
ATOM 732 C CA . GLN A 1 92 ? 4.855 21.391 6.824 1 83.81 92 GLN A CA 1
ATOM 733 C C . GLN A 1 92 ? 5.91 20.625 6.02 1 83.81 92 GLN A C 1
ATOM 735 O O . GLN A 1 92 ? 6.43 21.141 5.027 1 83.81 92 GLN A O 1
ATOM 740 N N . LEU A 1 93 ? 6.266 19.578 6.535 1 89.38 93 LEU A N 1
ATOM 741 C CA . LEU A 1 93 ? 7.176 18.672 5.836 1 89.38 93 LEU A CA 1
ATOM 742 C C . LEU A 1 93 ? 6.43 17.469 5.285 1 89.38 93 LEU A C 1
ATOM 744 O O . LEU A 1 93 ? 5.68 16.812 6.012 1 89.38 93 LEU A O 1
ATOM 748 N N . ARG A 1 94 ? 6.586 17.234 3.988 1 91.75 94 ARG A N 1
ATOM 749 C CA . ARG A 1 94 ? 5.949 16.094 3.338 1 91.75 94 ARG A CA 1
ATOM 750 C C . ARG A 1 94 ? 6.977 15.023 2.971 1 91.75 94 ARG A C 1
ATOM 752 O O . ARG A 1 94 ? 7.855 15.258 2.139 1 91.75 94 ARG A O 1
ATOM 759 N N . VAL A 1 95 ? 6.746 13.828 3.555 1 95.88 95 VAL A N 1
ATOM 760 C CA . VAL A 1 95 ? 7.711 12.758 3.336 1 95.88 95 VAL A CA 1
ATOM 761 C C . VAL A 1 95 ? 6.98 11.484 2.916 1 95.88 95 VAL A C 1
ATOM 763 O O . VAL A 1 95 ? 5.828 11.266 3.293 1 95.88 95 VAL A O 1
ATOM 766 N N . CYS A 1 96 ? 7.629 10.688 2.164 1 96.5 96 CYS A N 1
ATOM 767 C CA . CYS A 1 96 ? 7.094 9.375 1.798 1 96.5 96 CYS A CA 1
ATOM 768 C C . CYS A 1 96 ? 8.188 8.32 1.787 1 96.5 96 CYS A C 1
ATOM 770 O O . CYS A 1 96 ? 9.359 8.633 1.553 1 96.5 96 CYS A O 1
ATOM 772 N N . ALA A 1 97 ? 7.793 7.129 2.09 1 95.88 97 ALA A N 1
ATOM 773 C CA . ALA A 1 97 ? 8.75 6.023 2.119 1 95.88 97 ALA A CA 1
ATOM 774 C C . ALA A 1 97 ? 8.094 4.727 1.644 1 95.88 97 ALA A C 1
ATOM 776 O O . ALA A 1 97 ? 6.871 4.602 1.65 1 95.88 97 ALA A O 1
ATOM 777 N N . THR A 1 98 ? 8.945 3.809 1.226 1 93.06 98 THR A N 1
ATOM 778 C CA . THR A 1 98 ? 8.477 2.473 0.873 1 93.06 98 THR A CA 1
ATOM 779 C C . THR A 1 98 ? 7.895 1.767 2.092 1 93.06 98 THR A C 1
ATOM 781 O O . THR A 1 98 ? 8.25 2.08 3.229 1 93.06 98 THR A O 1
ATOM 784 N N . PRO A 1 99 ? 7.047 0.792 1.853 1 89.81 99 PRO A N 1
ATOM 785 C CA . PRO A 1 99 ? 6.414 0.098 2.977 1 89.81 99 PRO A CA 1
ATOM 786 C C . PRO A 1 99 ? 7.426 -0.423 3.994 1 89.81 99 PRO A C 1
ATOM 788 O O . PRO A 1 99 ? 7.184 -0.354 5.203 1 89.81 99 PRO A O 1
ATOM 791 N N . ALA A 1 100 ? 8.531 -0.876 3.592 1 86.38 100 ALA A N 1
ATOM 792 C CA . ALA A 1 100 ? 9.57 -1.415 4.473 1 86.38 100 ALA A CA 1
ATOM 793 C C . ALA A 1 100 ? 10 -0.381 5.508 1 86.38 100 ALA A C 1
ATOM 795 O O . ALA A 1 100 ? 10.32 -0.729 6.645 1 86.38 100 ALA A O 1
ATOM 796 N N . LEU A 1 101 ? 9.945 0.813 5.141 1 92 101 LEU A N 1
ATOM 797 C CA . LEU A 1 101 ? 10.414 1.893 6.004 1 92 101 LEU A CA 1
ATOM 798 C C . LEU A 1 101 ? 9.242 2.631 6.637 1 92 101 LEU A C 1
ATOM 800 O O . LEU A 1 101 ? 9.359 3.172 7.738 1 92 101 LEU A O 1
ATOM 804 N N . ALA A 1 102 ? 8.195 2.639 5.926 1 93.62 102 ALA A N 1
ATOM 805 C CA . ALA A 1 102 ? 7.066 3.492 6.281 1 93.62 102 ALA A CA 1
ATOM 806 C C . ALA A 1 102 ? 6.348 2.965 7.52 1 93.62 102 ALA A C 1
ATOM 808 O O . ALA A 1 102 ? 5.891 3.744 8.359 1 93.62 102 ALA A O 1
ATOM 809 N N . LEU A 1 103 ? 6.297 1.725 7.668 1 88.88 103 LEU A N 1
ATOM 810 C CA . LEU A 1 103 ? 5.43 1.145 8.695 1 88.88 103 LEU A CA 1
ATOM 811 C C . LEU A 1 103 ? 6.008 1.377 10.086 1 88.88 103 LEU A C 1
ATOM 813 O O . LEU A 1 103 ? 5.27 1.712 11.016 1 88.88 103 LEU A O 1
ATOM 817 N N . ASN A 1 104 ? 7.301 1.267 10.234 1 86.75 104 ASN A N 1
ATOM 818 C CA . ASN A 1 104 ? 7.844 1.305 11.586 1 86.75 104 ASN A CA 1
ATOM 819 C C . ASN A 1 104 ? 8.82 2.463 11.766 1 86.75 104 ASN A C 1
ATOM 821 O O . ASN A 1 104 ? 8.719 3.223 12.727 1 86.75 104 ASN A O 1
ATOM 825 N N . ILE A 1 105 ? 9.656 2.682 10.812 1 92.12 105 ILE A N 1
ATOM 826 C CA . ILE A 1 105 ? 10.742 3.639 10.984 1 92.12 105 ILE A CA 1
ATOM 827 C C . ILE A 1 105 ? 10.219 5.059 10.773 1 92.12 105 ILE A C 1
ATOM 829 O O . ILE A 1 105 ? 10.562 5.969 11.531 1 92.12 105 ILE A O 1
ATOM 833 N N . LEU A 1 106 ? 9.422 5.242 9.789 1 95.81 106 LEU A N 1
ATOM 834 C CA . LEU A 1 106 ? 8.945 6.578 9.453 1 95.81 106 LEU A CA 1
ATOM 835 C C . LEU A 1 106 ? 8.125 7.176 10.594 1 95.81 106 LEU A C 1
ATOM 837 O O . LEU A 1 106 ? 8.305 8.344 10.953 1 95.81 106 LEU A O 1
ATOM 841 N N . PRO A 1 107 ? 7.258 6.379 11.234 1 95.19 107 PRO A N 1
ATOM 842 C CA . PRO A 1 107 ? 6.531 6.926 12.383 1 95.19 107 PRO A CA 1
ATOM 843 C C . PRO A 1 107 ? 7.461 7.336 13.523 1 95.19 107 PRO A C 1
ATOM 845 O O . PRO A 1 107 ? 7.242 8.367 14.164 1 95.19 107 PRO A O 1
ATOM 848 N N . LEU A 1 108 ? 8.461 6.594 13.75 1 94.44 108 LEU A N 1
ATOM 849 C CA . LEU A 1 108 ? 9.453 6.941 14.758 1 94.44 108 LEU A CA 1
ATOM 850 C C . LEU A 1 108 ? 10.18 8.234 14.383 1 94.44 108 LEU A C 1
ATOM 852 O O . LEU A 1 108 ? 10.43 9.078 15.242 1 94.44 108 LEU A O 1
ATOM 856 N N . ALA A 1 109 ? 10.461 8.32 13.156 1 96.25 109 ALA A N 1
ATOM 857 C CA . ALA A 1 109 ? 11.148 9.508 12.664 1 96.25 109 ALA A CA 1
ATOM 858 C C . ALA A 1 109 ? 10.281 10.75 12.828 1 96.25 109 ALA A C 1
ATOM 860 O O . ALA A 1 109 ? 10.773 11.812 13.219 1 96.25 109 ALA A O 1
ATOM 861 N N . VAL A 1 110 ? 9.023 10.602 12.523 1 96.44 110 VAL A N 1
ATOM 862 C CA . VAL A 1 110 ? 8.094 11.719 12.672 1 96.44 110 VAL A CA 1
ATOM 863 C C . VAL A 1 110 ? 8.047 12.156 14.133 1 96.44 110 VAL A C 1
ATOM 865 O O . VAL A 1 110 ? 8.102 13.352 14.43 1 96.44 110 VAL A O 1
ATOM 868 N N . ALA A 1 111 ? 7.98 11.234 15.008 1 94.5 111 ALA A N 1
ATOM 869 C CA . ALA A 1 111 ? 7.926 11.531 16.438 1 94.5 111 ALA A CA 1
ATOM 870 C C . ALA A 1 111 ? 9.172 12.297 16.875 1 94.5 111 ALA A C 1
ATOM 872 O O . ALA A 1 111 ? 9.07 13.32 17.562 1 94.5 111 ALA A O 1
ATOM 873 N N . ARG A 1 112 ? 10.258 11.82 16.484 1 94.5 112 ARG A N 1
ATOM 874 C CA . ARG A 1 112 ? 11.523 12.461 16.859 1 94.5 112 ARG A CA 1
ATOM 875 C C . ARG A 1 112 ? 11.648 13.844 16.234 1 94.5 112 ARG A C 1
ATOM 877 O O . ARG A 1 112 ? 12.094 14.789 16.891 1 94.5 112 ARG A O 1
ATOM 884 N N . PHE A 1 113 ? 11.312 13.969 15.031 1 94.94 113 PHE A N 1
ATOM 885 C CA . PHE A 1 113 ? 11.352 15.234 14.312 1 94.94 113 PHE A CA 1
ATOM 886 C C . PHE A 1 113 ? 10.477 16.281 15 1 94.94 113 PHE A C 1
ATOM 888 O O . PHE A 1 113 ? 10.891 17.422 15.172 1 94.94 113 PHE A O 1
ATOM 895 N N . ARG A 1 114 ? 9.344 15.828 15.367 1 91.88 114 ARG A N 1
ATOM 896 C CA . 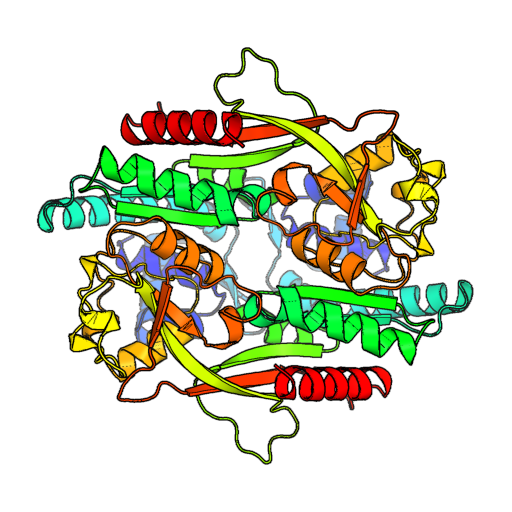ARG A 1 114 ? 8.375 16.766 15.93 1 91.88 114 ARG A CA 1
ATOM 897 C C . ARG A 1 114 ? 8.766 17.172 17.344 1 91.88 114 ARG A C 1
ATOM 899 O O . ARG A 1 114 ? 8.219 18.125 17.906 1 91.88 114 ARG A O 1
ATOM 906 N N . GLN A 1 115 ? 9.648 16.469 17.984 1 89.19 115 GLN A N 1
ATOM 907 C CA . GLN A 1 115 ? 10.234 16.938 19.234 1 89.19 115 GLN A CA 1
ATOM 908 C C . GLN A 1 115 ? 11.062 18.203 19.016 1 89.19 115 GLN A C 1
ATOM 910 O O . GLN A 1 115 ? 11.062 19.094 19.859 1 89.19 115 GLN A O 1
ATOM 915 N N . SER A 1 116 ? 11.711 18.203 17.891 1 86.5 116 SER A N 1
ATOM 916 C CA . SER A 1 116 ? 12.547 19.344 17.547 1 86.5 116 SER A CA 1
ATOM 917 C C . SER A 1 116 ? 11.734 20.438 16.859 1 86.5 116 SER A C 1
ATOM 919 O O . SER A 1 116 ? 12.055 21.609 16.953 1 86.5 116 SER A O 1
ATOM 921 N N . PHE A 1 117 ? 10.711 20 16.156 1 86.81 117 PHE A N 1
ATOM 922 C CA . PHE A 1 117 ? 9.852 20.906 15.406 1 86.81 117 PHE A CA 1
ATOM 923 C C . PHE A 1 117 ? 8.391 20.688 15.781 1 86.81 117 PHE A C 1
ATOM 925 O O . PHE A 1 117 ? 7.574 20.312 14.938 1 86.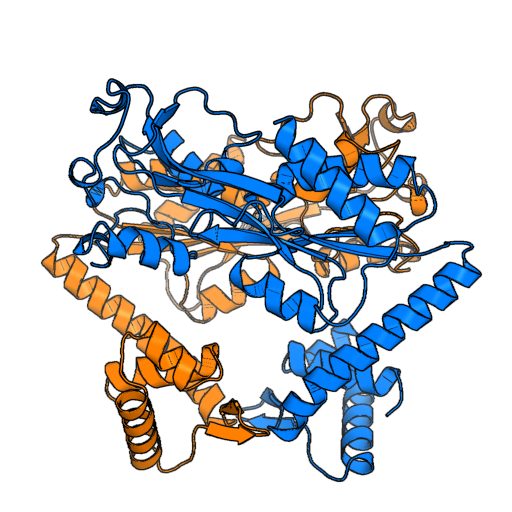81 117 PHE A O 1
ATOM 932 N N . PRO A 1 118 ? 8.016 21.062 16.969 1 82.38 118 PRO A N 1
ATOM 933 C CA . PRO A 1 118 ? 6.68 20.734 17.484 1 82.38 118 PRO A CA 1
ATOM 934 C C . PRO A 1 118 ? 5.566 21.453 16.734 1 82.38 118 PRO A C 1
ATOM 936 O O . PRO A 1 118 ? 4.426 20.984 16.703 1 82.38 118 PRO A O 1
ATOM 939 N N . ASP A 1 119 ? 5.883 22.531 16.047 1 76.69 119 ASP A N 1
ATOM 940 C CA . ASP A 1 119 ? 4.84 23.312 15.398 1 76.69 119 ASP A CA 1
ATOM 941 C C . ASP A 1 119 ? 4.758 23 13.906 1 76.69 119 ASP A C 1
ATOM 943 O O . ASP A 1 119 ? 3.928 23.562 13.195 1 76.69 119 ASP A O 1
ATOM 947 N N . TYR A 1 120 ? 5.633 22.156 13.492 1 82.5 120 TYR A N 1
ATOM 948 C CA . TYR A 1 120 ? 5.609 21.75 12.094 1 82.5 120 TYR A CA 1
ATOM 949 C C . TYR A 1 120 ? 4.559 20.672 11.852 1 82.5 120 TYR A C 1
ATOM 951 O O . TYR A 1 120 ? 4.41 19.75 12.656 1 82.5 120 TYR A O 1
ATOM 959 N N . GLY A 1 121 ? 3.812 20.844 10.789 1 85.81 121 GLY A N 1
ATOM 960 C CA . GLY A 1 121 ? 3.023 19.734 10.273 1 85.81 121 GLY A CA 1
ATOM 961 C C . GLY A 1 121 ? 3.85 18.719 9.5 1 85.81 121 GLY A C 1
ATOM 962 O O . GLY A 1 121 ? 4.863 19.078 8.898 1 85.81 121 GLY A O 1
ATOM 963 N N . VAL A 1 122 ? 3.41 17.469 9.586 1 91.19 122 VAL A N 1
ATOM 964 C CA . VAL A 1 122 ? 4.117 16.422 8.836 1 91.19 122 VAL A CA 1
ATOM 965 C C . VAL A 1 122 ? 3.111 15.555 8.094 1 91.19 122 VAL A C 1
ATOM 967 O O . VAL A 1 122 ? 2.139 15.07 8.68 1 91.19 122 VAL A O 1
ATOM 970 N N . VAL A 1 123 ? 3.32 15.469 6.824 1 91.69 123 VAL A N 1
ATOM 971 C CA . VAL A 1 123 ? 2.676 14.422 6.031 1 91.69 123 VAL A CA 1
ATOM 972 C C . VAL A 1 123 ? 3.639 13.258 5.836 1 91.69 123 VAL A C 1
ATOM 974 O O . VAL A 1 123 ? 4.711 13.422 5.25 1 91.69 123 VAL A O 1
ATOM 977 N N . ALA A 1 124 ? 3.301 12.133 6.387 1 96.06 124 ALA A N 1
ATOM 978 C CA . ALA A 1 124 ? 4.113 10.922 6.281 1 96.06 124 ALA A CA 1
ATOM 979 C C . ALA A 1 124 ? 3.342 9.805 5.578 1 96.06 124 ALA A C 1
ATOM 981 O O . ALA A 1 124 ? 2.492 9.148 6.188 1 96.06 124 ALA A O 1
ATOM 982 N N . ASP A 1 125 ? 3.766 9.57 4.355 1 95.62 125 ASP A N 1
ATOM 983 C CA . ASP A 1 125 ? 2.977 8.656 3.539 1 95.62 125 ASP A CA 1
ATOM 984 C C . ASP A 1 125 ? 3.793 7.426 3.15 1 95.62 125 ASP A C 1
ATOM 986 O O . ASP A 1 125 ? 5.023 7.453 3.182 1 95.62 125 ASP A O 1
ATOM 990 N N . MET A 1 126 ? 3.039 6.422 2.887 1 93.94 126 MET A N 1
ATOM 991 C CA . MET A 1 126 ? 3.602 5.215 2.283 1 93.94 126 MET A CA 1
ATOM 992 C C . MET A 1 126 ? 3.455 5.25 0.766 1 93.94 126 MET A C 1
ATOM 994 O O . MET A 1 126 ? 2.375 5.539 0.248 1 93.94 126 MET A O 1
ATOM 998 N N . CYS A 1 127 ? 4.586 5.008 0.117 1 91.62 127 CYS A N 1
ATOM 999 C CA . CYS A 1 127 ? 4.609 5 -1.341 1 91.62 127 CYS A CA 1
ATOM 1000 C C . CYS A 1 127 ? 5.328 3.76 -1.865 1 91.62 127 CYS A C 1
ATOM 1002 O O . CYS A 1 127 ? 6.172 3.188 -1.177 1 91.62 127 CYS A O 1
ATOM 1004 N N . LEU A 1 128 ? 4.891 3.398 -3.1 1 84.38 128 LEU A N 1
ATOM 1005 C CA . LEU A 1 128 ? 5.645 2.332 -3.75 1 84.38 128 LEU A CA 1
ATOM 1006 C C . LEU A 1 128 ? 6.988 2.848 -4.258 1 84.38 128 LEU A C 1
ATOM 1008 O O . LEU A 1 128 ? 7.098 4.004 -4.668 1 84.38 128 LEU A O 1
ATOM 1012 N N . ASN A 1 129 ? 7.848 1.986 -4.289 1 82.44 129 ASN A N 1
ATOM 1013 C CA . ASN A 1 129 ? 9.219 2.32 -4.664 1 82.44 129 ASN A CA 1
ATOM 1014 C C . ASN A 1 129 ? 9.273 3.023 -6.02 1 82.44 129 ASN A C 1
ATOM 1016 O O . ASN A 1 129 ? 9.984 4.012 -6.18 1 82.44 129 ASN A O 1
ATOM 1020 N N . ASN A 1 130 ? 8.562 2.611 -6.922 1 75.94 130 ASN A N 1
ATOM 1021 C CA . ASN A 1 130 ? 8.656 3.104 -8.289 1 75.94 130 ASN A CA 1
ATOM 1022 C C . ASN A 1 130 ? 7.945 4.445 -8.453 1 75.94 130 ASN A C 1
ATOM 1024 O O . ASN A 1 130 ? 8.047 5.086 -9.5 1 75.94 130 ASN A O 1
ATOM 1028 N N . GLU A 1 131 ? 7.34 4.855 -7.469 1 82.81 131 GLU A N 1
ATOM 1029 C CA . GLU A 1 131 ? 6.59 6.105 -7.555 1 82.81 131 GLU A CA 1
ATOM 1030 C C . GLU A 1 131 ? 7.316 7.234 -6.836 1 82.81 131 GLU A C 1
ATOM 1032 O O . GLU A 1 131 ? 7.043 8.414 -7.078 1 82.81 131 GLU A O 1
ATOM 1037 N N . ILE A 1 132 ? 8.195 6.953 -5.988 1 90.12 132 ILE A N 1
ATOM 1038 C CA . ILE A 1 132 ? 8.734 7.906 -5.023 1 90.12 132 ILE A CA 1
ATOM 1039 C C . ILE A 1 132 ? 9.539 8.984 -5.754 1 90.12 132 ILE A C 1
ATOM 1041 O O . ILE A 1 132 ? 9.352 10.18 -5.52 1 90.12 132 ILE A O 1
ATOM 1045 N N . GLU A 1 133 ? 10.391 8.602 -6.652 1 85.31 133 GLU A N 1
ATOM 1046 C CA . GLU A 1 133 ? 11.234 9.57 -7.336 1 85.31 133 GLU A CA 1
ATOM 1047 C C . GLU A 1 133 ? 10.398 10.586 -8.109 1 85.31 133 GLU A C 1
ATOM 1049 O O . GLU A 1 133 ? 10.602 11.797 -7.988 1 85.31 133 GLU A O 1
ATOM 1054 N N . THR A 1 134 ? 9.492 10.062 -8.844 1 81.69 134 THR A N 1
ATOM 1055 C CA . THR A 1 134 ? 8.617 10.922 -9.633 1 81.69 134 THR A CA 1
ATOM 1056 C C . THR A 1 134 ? 7.781 11.82 -8.727 1 81.69 134 THR A C 1
ATOM 1058 O O . THR A 1 134 ? 7.598 13.008 -9.016 1 81.69 134 THR A O 1
ATOM 1061 N N . ALA A 1 135 ? 7.324 11.273 -7.633 1 85.81 135 ALA A N 1
ATOM 1062 C CA . ALA A 1 135 ? 6.488 12.031 -6.703 1 85.81 135 ALA A CA 1
ATOM 1063 C C . ALA A 1 135 ? 7.262 13.195 -6.09 1 85.81 135 ALA A C 1
ATOM 1065 O O . ALA A 1 135 ? 6.715 14.281 -5.898 1 85.81 135 ALA A O 1
ATOM 1066 N N . VAL A 1 136 ? 8.484 13.008 -5.809 1 86.62 136 VAL A N 1
ATOM 1067 C CA . VAL A 1 136 ? 9.32 14.047 -5.23 1 86.62 136 VAL A CA 1
ATOM 1068 C C . VAL A 1 136 ? 9.672 15.078 -6.297 1 86.62 136 VAL A C 1
ATOM 1070 O O . VAL A 1 136 ? 9.625 16.281 -6.043 1 86.62 136 VAL A O 1
ATOM 1073 N N . GLU A 1 137 ? 9.961 14.602 -7.43 1 78.69 137 GLU A N 1
ATOM 1074 C CA . GLU A 1 137 ? 10.281 15.5 -8.539 1 78.69 137 GLU A CA 1
ATOM 1075 C C . GLU A 1 137 ? 9.109 16.422 -8.859 1 78.69 137 GLU A C 1
ATOM 1077 O O . GLU A 1 137 ? 9.312 17.594 -9.195 1 78.69 137 GLU A O 1
ATOM 1082 N N . GLU A 1 138 ? 8.023 15.867 -8.75 1 74.31 138 GLU A N 1
ATOM 1083 C CA . GLU A 1 138 ? 6.805 16.609 -9.062 1 74.31 138 GLU A CA 1
ATOM 1084 C C . GLU A 1 138 ? 6.398 17.516 -7.902 1 74.31 138 GLU A C 1
ATOM 1086 O O . GLU A 1 138 ? 5.418 18.25 -8 1 74.31 138 GLU A O 1
ATOM 1091 N N . GLY A 1 139 ? 7.109 17.375 -6.84 1 77.06 139 GLY A N 1
ATOM 1092 C CA . GLY A 1 139 ? 6.871 18.25 -5.707 1 77.06 139 GLY A CA 1
ATOM 1093 C C . GLY A 1 139 ? 5.762 17.766 -4.793 1 77.06 139 GLY A C 1
ATOM 1094 O O . GLY A 1 139 ? 5.297 18.5 -3.922 1 77.06 139 GLY A O 1
ATOM 1095 N N . ARG A 1 140 ? 5.336 16.641 -4.988 1 83.56 140 ARG A N 1
ATOM 1096 C CA . ARG A 1 140 ? 4.305 16.078 -4.121 1 83.56 140 ARG A CA 1
ATOM 1097 C C . ARG A 1 140 ? 4.848 15.812 -2.723 1 83.56 140 ARG A C 1
ATOM 1099 O O . ARG A 1 140 ? 4.102 15.859 -1.742 1 83.56 140 ARG A O 1
ATOM 1106 N N . TYR A 1 141 ? 6.07 15.469 -2.666 1 91 141 TYR A N 1
ATOM 1107 C CA . TYR A 1 141 ? 6.777 15.281 -1.403 1 91 141 TYR A CA 1
ATOM 1108 C C . TYR A 1 141 ? 8.094 16.047 -1.395 1 91 141 TYR A C 1
ATOM 1110 O O . TYR A 1 141 ? 8.711 16.25 -2.445 1 91 141 TYR A O 1
ATOM 1118 N N . ASP A 1 142 ? 8.445 16.422 -0.22 1 87.38 142 ASP A N 1
ATOM 1119 C CA . ASP A 1 142 ? 9.719 17.125 -0.062 1 87.38 142 ASP A CA 1
ATOM 1120 C C . ASP A 1 142 ? 10.883 16.141 -0.006 1 87.38 142 ASP A C 1
ATOM 1122 O O . ASP A 1 142 ? 11.992 16.469 -0.438 1 87.38 142 ASP A O 1
ATOM 1126 N N . LEU A 1 143 ? 10.594 15.008 0.615 1 93 143 LEU A N 1
ATOM 1127 C CA . LEU A 1 143 ? 11.594 13.961 0.81 1 93 143 LEU A CA 1
ATOM 1128 C C . LEU A 1 143 ? 10.984 12.578 0.59 1 93 143 LEU A C 1
ATOM 1130 O O . LEU A 1 143 ? 9.859 12.32 1.014 1 93 143 LEU A O 1
ATOM 1134 N N . GLY A 1 144 ? 11.766 11.797 -0.086 1 95.56 144 GLY A N 1
ATOM 1135 C CA . GLY A 1 144 ? 11.398 10.406 -0.256 1 95.56 144 GLY A CA 1
ATOM 1136 C C . GLY A 1 144 ? 12.484 9.445 0.202 1 95.56 144 GLY A C 1
ATOM 1137 O O . GLY A 1 144 ? 13.664 9.781 0.188 1 95.56 144 GLY A O 1
ATOM 1138 N N . PHE A 1 145 ? 12.078 8.289 0.639 1 94.62 145 PHE A N 1
ATOM 1139 C CA . PHE A 1 145 ? 13.008 7.23 1.017 1 94.62 145 PHE A CA 1
ATOM 1140 C C . PHE A 1 145 ? 12.672 5.926 0.299 1 94.62 145 PHE A C 1
ATOM 1142 O O . PHE A 1 145 ? 11.57 5.398 0.45 1 94.62 145 PHE A O 1
ATOM 1149 N N . LEU A 1 146 ? 13.586 5.438 -0.435 1 92 146 LEU A N 1
ATOM 1150 C CA . LEU A 1 146 ? 13.32 4.23 -1.208 1 92 146 LEU A CA 1
ATOM 1151 C C . LEU A 1 146 ? 14.461 3.232 -1.069 1 92 146 LEU A C 1
ATOM 1153 O O . LEU A 1 146 ? 15.516 3.562 -0.519 1 92 146 LEU A O 1
ATOM 1157 N N . VAL A 1 147 ? 14.211 2.027 -1.449 1 89.81 147 VAL A N 1
ATOM 1158 C CA . VAL A 1 147 ? 15.203 0.955 -1.475 1 89.81 147 VAL A CA 1
ATOM 1159 C C . VAL A 1 147 ? 15.648 0.7 -2.912 1 89.81 147 VAL A C 1
ATOM 1161 O O . VAL A 1 147 ? 14.82 0.557 -3.812 1 89.81 147 VAL A O 1
ATOM 1164 N N . LYS A 1 148 ? 16.859 0.754 -3.141 1 86.5 148 LYS A N 1
ATOM 1165 C CA . LYS A 1 148 ? 17.406 0.497 -4.473 1 86.5 148 LYS A CA 1
ATOM 1166 C C . LYS A 1 148 ? 18.391 -0.661 -4.453 1 86.5 148 LYS A C 1
ATOM 1168 O O . LYS A 1 148 ? 19.016 -0.933 -3.428 1 86.5 148 LYS A O 1
ATOM 1173 N N . PRO A 1 149 ? 18.516 -1.263 -5.598 1 85.5 149 PRO A N 1
ATOM 1174 C CA . PRO A 1 149 ? 19.531 -2.322 -5.68 1 85.5 149 PRO A CA 1
ATOM 1175 C C . PRO A 1 149 ? 20.953 -1.791 -5.574 1 85.5 149 PRO A C 1
ATOM 1177 O O . PRO A 1 149 ? 21.25 -0.703 -6.074 1 85.5 149 PRO A O 1
ATOM 1180 N N . GLY A 1 150 ? 21.828 -2.551 -4.957 1 84.88 150 GLY A N 1
ATOM 1181 C CA . GLY A 1 150 ? 23.234 -2.225 -4.84 1 84.88 150 GLY A CA 1
ATOM 1182 C C . GLY A 1 150 ? 23.562 -1.425 -3.594 1 84.88 150 GLY A C 1
ATOM 1183 O O . GLY A 1 150 ? 22.656 -0.939 -2.906 1 84.88 150 GLY A O 1
ATOM 1184 N N . TYR A 1 151 ? 24.859 -1.389 -3.346 1 81.44 151 TYR A N 1
ATOM 1185 C CA . TYR A 1 151 ? 25.344 -0.532 -2.268 1 81.44 151 TYR A CA 1
ATOM 1186 C C . TYR A 1 151 ? 25.656 0.87 -2.781 1 81.44 151 TYR A C 1
ATOM 1188 O O . TYR A 1 151 ? 26.375 1.033 -3.762 1 81.44 151 TYR A O 1
ATOM 1196 N N . GLU A 1 152 ? 25 1.771 -2.125 1 79.31 152 GLU A N 1
ATOM 1197 C CA . GLU A 1 152 ? 25.375 3.148 -2.428 1 79.31 152 GLU A CA 1
ATOM 1198 C C . GLU A 1 152 ? 26.766 3.463 -1.909 1 79.31 152 GLU A C 1
ATOM 1200 O O . GLU A 1 152 ? 27.172 2.965 -0.857 1 79.31 152 GLU A O 1
ATOM 1205 N N . PRO A 1 153 ? 27.422 4.258 -2.742 1 79.19 153 PRO A N 1
ATOM 1206 C CA . PRO A 1 153 ? 28.719 4.703 -2.223 1 79.19 153 PRO A CA 1
ATOM 1207 C C . PRO A 1 153 ? 28.594 5.445 -0.893 1 79.19 153 PRO A C 1
ATOM 1209 O O . PRO A 1 153 ? 27.609 6.141 -0.659 1 79.19 153 PRO A O 1
ATOM 1212 N N . GLU A 1 154 ? 29.562 5.266 -0.095 1 73.12 154 GLU A N 1
ATOM 1213 C CA . GLU A 1 154 ? 29.56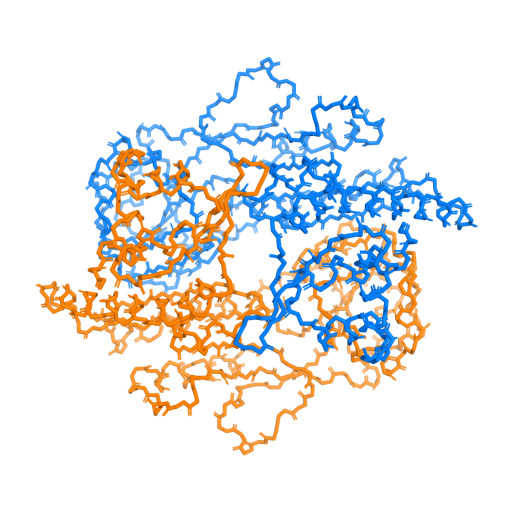2 5.867 1.236 1 73.12 154 GLU A CA 1
ATOM 1214 C C . GLU A 1 154 ? 29.516 7.391 1.155 1 73.12 154 GLU A C 1
ATOM 1216 O O . GLU A 1 154 ? 29 8.047 2.053 1 73.12 154 GLU A O 1
ATOM 1221 N N . GLU A 1 155 ? 29.938 7.875 0.047 1 75.06 155 GLU A N 1
ATOM 1222 C CA . GLU A 1 155 ? 30.031 9.32 -0.102 1 75.06 155 GLU A CA 1
ATOM 1223 C C . GLU A 1 155 ? 28.703 9.93 -0.54 1 75.06 155 GLU A C 1
ATOM 1225 O O . GLU A 1 155 ? 28.547 11.148 -0.531 1 75.06 155 GLU A O 1
ATOM 1230 N N . ASN A 1 156 ? 27.859 9.047 -0.791 1 78.5 156 ASN A N 1
ATOM 1231 C CA . ASN A 1 156 ? 26.547 9.57 -1.166 1 78.5 156 ASN A CA 1
ATOM 1232 C C . ASN A 1 156 ? 25.781 10.109 0.045 1 78.5 156 ASN A C 1
ATOM 1234 O O . ASN A 1 156 ? 25.406 9.344 0.929 1 78.5 156 ASN A O 1
ATOM 1238 N N . PRO A 1 157 ? 25.641 11.367 0.112 1 73.06 157 PRO A N 1
ATOM 1239 C CA . PRO A 1 157 ? 25 11.961 1.281 1 73.06 157 PRO A CA 1
ATOM 1240 C C . PRO A 1 157 ? 23.531 11.539 1.43 1 73.06 157 PRO A C 1
ATOM 1242 O O . PRO A 1 157 ? 22.938 11.727 2.492 1 73.06 157 PRO A O 1
ATOM 1245 N N . LEU A 1 158 ? 23.078 10.922 0.475 1 79.62 158 LEU A N 1
ATOM 1246 C CA . LEU A 1 158 ? 21.672 10.531 0.508 1 79.62 158 LEU A CA 1
ATOM 1247 C C . LEU A 1 158 ? 21.516 9.062 0.873 1 79.62 158 LEU A C 1
ATOM 1249 O O . LEU A 1 158 ? 20.406 8.562 1.027 1 79.62 158 LEU A O 1
ATOM 1253 N N . ALA A 1 159 ? 22.688 8.414 1.029 1 85.38 159 ALA A N 1
ATOM 1254 C CA . ALA A 1 159 ? 22.656 7.023 1.475 1 85.38 159 ALA A CA 1
ATOM 1255 C C . ALA A 1 159 ? 22.297 6.93 2.955 1 85.38 159 ALA A C 1
ATOM 1257 O O . ALA A 1 159 ? 22.922 7.582 3.795 1 85.38 159 ALA A O 1
ATOM 1258 N N . ILE A 1 160 ? 21.359 6.137 3.242 1 87.56 160 ILE A N 1
ATOM 1259 C CA . ILE A 1 160 ? 20.844 6.066 4.602 1 87.56 160 ILE A CA 1
ATOM 1260 C C . ILE A 1 160 ? 21.359 4.801 5.289 1 87.56 160 ILE A C 1
ATOM 1262 O O . ILE A 1 160 ? 21.844 4.855 6.414 1 87.56 160 ILE A O 1
ATOM 1266 N N . CYS A 1 161 ? 21.234 3.666 4.594 1 89.25 161 CYS A N 1
ATOM 1267 C CA . CYS A 1 161 ? 21.594 2.395 5.211 1 89.25 161 CYS A CA 1
ATOM 1268 C C . CYS A 1 161 ? 21.781 1.31 4.156 1 89.25 161 CYS A C 1
ATOM 1270 O O . CYS A 1 161 ? 21.188 1.377 3.08 1 89.25 161 CYS A O 1
ATOM 1272 N N . ARG A 1 162 ? 22.656 0.382 4.547 1 90.56 162 ARG A N 1
ATOM 1273 C CA . ARG A 1 162 ? 22.891 -0.773 3.684 1 90.56 162 ARG A CA 1
ATOM 1274 C C . ARG A 1 162 ? 22.156 -2.004 4.215 1 90.56 162 ARG A C 1
ATOM 1276 O O . ARG A 1 162 ? 21.969 -2.139 5.426 1 90.56 162 ARG A O 1
ATOM 1283 N N . GLY A 1 163 ? 21.75 -2.809 3.244 1 91.25 163 GLY A N 1
ATOM 1284 C CA . GLY A 1 163 ? 21.125 -4.086 3.555 1 91.25 163 GLY A CA 1
ATOM 1285 C C . GLY A 1 163 ? 21.312 -5.117 2.459 1 91.25 163 GLY A C 1
ATOM 1286 O O . GLY A 1 163 ? 22.234 -5.02 1.649 1 91.25 163 GLY A O 1
ATOM 1287 N N . GLU A 1 164 ? 20.516 -6.148 2.559 1 92.12 164 GLU A N 1
ATOM 1288 C CA . GLU A 1 164 ? 20.578 -7.211 1.556 1 92.12 164 GLU A CA 1
ATOM 1289 C C . GLU A 1 164 ? 19.234 -7.93 1.437 1 92.12 164 GLU A C 1
ATOM 1291 O O . GLU A 1 164 ? 18.375 -7.809 2.314 1 92.12 164 GLU A O 1
ATOM 1296 N N . MET A 1 165 ? 19.141 -8.547 0.283 1 91.19 165 MET A N 1
ATOM 1297 C CA . MET A 1 165 ? 18.016 -9.461 0.154 1 91.19 165 MET A CA 1
ATOM 1298 C C . MET A 1 165 ? 18.234 -10.727 0.968 1 91.19 165 MET A C 1
ATOM 1300 O O . MET A 1 165 ? 19.359 -11.242 1.018 1 91.19 165 MET A O 1
ATOM 1304 N N . VAL A 1 166 ? 17.172 -11.25 1.52 1 94.12 166 VAL A N 1
ATOM 1305 C CA . VAL A 1 166 ? 17.266 -12.453 2.342 1 94.12 166 VAL A CA 1
ATOM 1306 C C . VAL A 1 166 ? 16.125 -13.406 1.992 1 94.12 166 VAL A C 1
ATOM 1308 O O . VAL A 1 166 ? 15.102 -12.984 1.443 1 94.12 166 VAL A O 1
ATOM 1311 N N . CYS A 1 167 ? 16.328 -14.586 2.293 1 94.25 167 CYS A N 1
ATOM 1312 C CA . CYS A 1 167 ? 15.312 -15.617 2.129 1 94.25 167 CYS A CA 1
ATOM 1313 C C . CYS A 1 167 ? 14.547 -15.836 3.43 1 94.25 167 CYS A C 1
ATOM 1315 O O . CYS A 1 167 ? 15.156 -15.977 4.492 1 94.25 167 CYS A O 1
ATOM 1317 N N . VAL A 1 168 ? 13.297 -15.773 3.357 1 96.19 168 VAL A N 1
ATOM 1318 C CA . VAL A 1 168 ? 12.43 -16.078 4.488 1 96.19 168 VAL A CA 1
ATOM 1319 C C . VAL A 1 168 ? 11.742 -17.422 4.266 1 96.19 168 VAL A C 1
ATOM 1321 O O . VAL A 1 168 ? 11.125 -17.641 3.223 1 96.19 168 VAL A O 1
ATOM 1324 N N . LEU A 1 169 ? 11.883 -18.328 5.215 1 96.75 169 LEU A N 1
ATOM 1325 C CA . LEU A 1 169 ? 11.328 -19.672 5.105 1 96.75 169 LEU A CA 1
ATOM 1326 C C . LEU A 1 169 ? 10.883 -20.188 6.465 1 96.75 169 LEU A C 1
ATOM 1328 O O . LEU A 1 169 ? 11.219 -19.609 7.5 1 96.75 169 LEU A O 1
ATOM 1332 N N . PRO A 1 170 ? 10.047 -21.25 6.469 1 96.25 170 PRO A N 1
ATOM 1333 C CA . PRO A 1 170 ? 9.656 -21.797 7.766 1 96.25 170 PRO A CA 1
ATOM 1334 C C . PRO A 1 170 ? 10.844 -22.281 8.586 1 96.25 170 PRO A C 1
ATOM 1336 O O . PRO A 1 170 ? 11.805 -22.844 8.039 1 96.25 170 PRO A O 1
ATOM 1339 N N . GLY A 1 171 ? 10.734 -22.094 9.852 1 95.62 171 GLY A N 1
ATOM 1340 C CA . GLY A 1 171 ? 11.82 -22.469 10.75 1 95.62 171 GLY A CA 1
ATOM 1341 C C . GLY A 1 171 ? 12.172 -23.938 10.688 1 95.62 171 GLY A C 1
ATOM 1342 O O . GLY A 1 171 ? 13.32 -24.312 10.922 1 95.62 171 GLY A O 1
ATOM 1343 N N . GLN A 1 172 ? 11.266 -24.703 10.328 1 93.69 172 GLN A N 1
ATOM 1344 C CA . GLN A 1 172 ? 11.477 -26.156 10.312 1 93.69 172 GLN A CA 1
ATOM 1345 C C . GLN A 1 172 ? 11.844 -26.641 8.914 1 93.69 172 GLN A C 1
ATOM 1347 O O . GLN A 1 172 ? 12.055 -27.828 8.695 1 93.69 172 GLN A O 1
ATOM 1352 N N . HIS A 1 173 ? 11.883 -25.766 7.988 1 93.69 173 HIS A N 1
ATOM 1353 C CA . HIS A 1 173 ? 12.289 -26.125 6.633 1 93.69 173 HIS A CA 1
ATOM 1354 C C . HIS A 1 173 ? 13.719 -26.656 6.613 1 93.69 173 HIS A C 1
ATOM 1356 O O . HIS A 1 173 ? 14.594 -26.141 7.305 1 93.69 173 HIS A O 1
ATOM 1362 N N . PRO A 1 174 ? 14.023 -27.625 5.84 1 92.75 174 PRO A N 1
ATOM 1363 C CA . PRO A 1 174 ? 15.375 -28.188 5.781 1 92.75 174 PRO A CA 1
ATOM 1364 C C . PRO A 1 174 ? 16.438 -27.125 5.461 1 92.75 174 PRO A C 1
ATOM 1366 O O . PRO A 1 174 ? 17.531 -27.156 6.027 1 92.75 174 PRO A O 1
ATOM 1369 N N . LEU A 1 175 ? 16.109 -26.266 4.625 1 93.69 175 LEU A N 1
ATOM 1370 C CA . LEU A 1 175 ? 17.078 -25.25 4.219 1 93.69 175 LEU A CA 1
ATOM 1371 C C . LEU A 1 175 ? 17.391 -24.297 5.375 1 93.69 175 LEU A C 1
ATOM 1373 O O . LEU A 1 175 ? 18.375 -23.562 5.332 1 93.69 175 LEU A O 1
ATOM 1377 N N . ALA A 1 176 ? 16.516 -24.281 6.336 1 94.88 176 ALA A N 1
ATOM 1378 C CA . ALA A 1 176 ? 16.703 -23.406 7.484 1 94.88 176 ALA A CA 1
ATOM 1379 C C . ALA A 1 176 ? 17.922 -23.828 8.312 1 94.88 176 ALA A C 1
ATOM 1381 O O . ALA A 1 176 ? 18.406 -23.078 9.148 1 94.88 176 ALA A O 1
ATOM 1382 N N . GLN A 1 177 ? 18.375 -24.969 8.109 1 94.69 177 GLN A N 1
ATOM 1383 C CA . GLN A 1 177 ? 19.531 -25.469 8.844 1 94.69 177 GLN A CA 1
ATOM 1384 C C . GLN A 1 177 ? 20.828 -24.891 8.297 1 94.69 177 GLN A C 1
ATOM 1386 O O . GLN A 1 177 ? 21.859 -24.922 8.969 1 94.69 177 GLN A O 1
ATOM 1391 N N . GLN A 1 178 ? 20.75 -24.406 7.145 1 93.94 178 GLN A N 1
ATOM 1392 C CA . GLN A 1 178 ? 21.922 -23.766 6.543 1 93.94 178 GLN A CA 1
ATOM 1393 C C . GLN A 1 178 ? 22.031 -22.312 6.992 1 93.94 178 GLN A C 1
ATOM 1395 O O . GLN A 1 178 ? 21.031 -21.672 7.273 1 93.94 178 GLN A O 1
ATOM 1400 N N . THR A 1 179 ? 23.25 -21.859 7.012 1 94.31 179 THR A N 1
ATOM 1401 C CA . THR A 1 179 ? 23.469 -20.484 7.414 1 94.31 179 THR A CA 1
ATOM 1402 C C . THR A 1 179 ? 23.25 -19.531 6.234 1 94.31 179 THR A C 1
ATOM 1404 O O . THR A 1 179 ? 22.969 -18.344 6.426 1 94.31 179 THR A O 1
ATOM 1407 N N . GLU A 1 180 ? 23.484 -20.062 5.059 1 95.38 180 GLU A N 1
ATOM 1408 C CA . GLU A 1 180 ? 23.266 -19.328 3.816 1 95.38 180 GLU A CA 1
ATOM 1409 C C . GLU A 1 180 ? 22.547 -20.203 2.787 1 95.38 180 GLU A C 1
ATOM 1411 O O . GLU A 1 180 ? 22.672 -21.422 2.803 1 95.38 180 GLU A O 1
ATOM 1416 N N . ILE A 1 181 ? 21.797 -19.484 1.97 1 91.94 181 ILE A N 1
ATOM 1417 C CA . ILE A 1 181 ? 21.016 -20.203 0.958 1 91.94 181 ILE A CA 1
ATOM 1418 C C . ILE A 1 181 ? 21.609 -19.922 -0.426 1 91.94 181 ILE A C 1
ATOM 1420 O O . ILE A 1 181 ? 22.062 -18.812 -0.706 1 91.94 181 ILE A O 1
ATOM 1424 N N . HIS A 1 182 ? 21.578 -21.016 -1.202 1 87.69 182 HIS A N 1
ATOM 1425 C CA . HIS A 1 182 ? 21.859 -20.844 -2.625 1 87.69 182 HIS A CA 1
ATOM 1426 C C . HIS A 1 182 ? 20.562 -20.719 -3.426 1 87.69 182 HIS A C 1
ATOM 1428 O O . HIS A 1 182 ? 19.609 -21.453 -3.184 1 87.69 182 HIS A O 1
ATOM 1434 N N . TRP A 1 183 ? 20.531 -19.828 -4.305 1 79.44 183 TRP A N 1
ATOM 1435 C CA . TRP A 1 183 ? 19.344 -19.594 -5.121 1 79.44 183 TRP A CA 1
ATOM 1436 C C . TRP A 1 183 ? 18.875 -20.875 -5.773 1 79.44 183 TRP A C 1
ATOM 1438 O O . TRP A 1 183 ? 17.656 -21.109 -5.898 1 79.44 183 TRP A O 1
ATOM 1448 N N . GLN A 1 184 ? 19.797 -21.672 -6.18 1 77.75 184 GLN A N 1
ATOM 1449 C CA . GLN A 1 184 ? 19.484 -22.906 -6.898 1 77.75 184 GLN A CA 1
ATOM 1450 C C . GLN A 1 184 ? 18.766 -23.906 -5.996 1 77.75 184 GLN A C 1
ATOM 1452 O O . GLN A 1 184 ? 18.109 -24.828 -6.484 1 77.75 184 GLN A O 1
ATOM 1457 N N . ASP A 1 185 ? 18.906 -23.641 -4.738 1 83.38 185 ASP A N 1
ATOM 1458 C CA . ASP A 1 185 ? 18.297 -24.562 -3.789 1 83.38 185 ASP A CA 1
ATOM 1459 C C . ASP A 1 185 ? 16.812 -24.266 -3.592 1 83.38 185 ASP A C 1
ATOM 1461 O O . ASP A 1 185 ? 16.094 -25.031 -2.955 1 83.38 185 ASP A O 1
ATOM 1465 N N . ILE A 1 186 ? 16.297 -23.188 -4.098 1 82.69 186 ILE A N 1
ATOM 1466 C CA . ILE A 1 186 ? 14.906 -22.781 -3.922 1 82.69 186 ILE A CA 1
ATOM 1467 C C . ILE A 1 186 ? 14.07 -23.297 -5.098 1 82.69 186 ILE A C 1
ATOM 1469 O O . ILE A 1 186 ? 14.188 -22.781 -6.215 1 82.69 186 ILE A O 1
ATOM 1473 N N . PRO A 1 187 ? 13.25 -24.234 -4.77 1 78.44 187 PRO A N 1
ATOM 1474 C CA . PRO A 1 187 ? 12.336 -24.641 -5.844 1 78.44 187 PRO A CA 1
ATOM 1475 C C . PRO A 1 187 ? 11.352 -23.531 -6.223 1 78.44 187 PRO A C 1
ATOM 1477 O O . PRO A 1 187 ? 10.758 -22.906 -5.344 1 78.44 187 PRO A O 1
ATOM 1480 N N . THR A 1 188 ? 11.102 -23.375 -7.449 1 74.38 188 THR A N 1
ATOM 1481 C CA . THR A 1 188 ? 10.227 -22.312 -7.941 1 74.38 188 THR A CA 1
ATOM 1482 C C . THR A 1 188 ? 8.797 -22.516 -7.441 1 74.38 188 THR A C 1
ATOM 1484 O O . THR A 1 188 ? 8.094 -21.547 -7.148 1 74.38 188 THR A O 1
ATOM 1487 N N . ARG A 1 189 ? 8.398 -23.688 -7.332 1 74.69 189 ARG A N 1
ATOM 1488 C CA . ARG A 1 189 ? 7.035 -24 -6.922 1 74.69 189 ARG A CA 1
ATOM 1489 C C . ARG A 1 189 ? 6.805 -23.625 -5.461 1 74.69 189 ARG A C 1
ATOM 1491 O O . ARG A 1 189 ? 5.66 -23.453 -5.031 1 74.69 189 ARG A O 1
ATOM 1498 N N . ASP A 1 190 ? 7.844 -23.469 -4.703 1 85.56 190 ASP A N 1
ATOM 1499 C CA . ASP A 1 190 ? 7.734 -23.156 -3.281 1 85.56 190 ASP A CA 1
ATOM 1500 C C . ASP A 1 190 ? 7.957 -21.672 -3.027 1 85.56 190 ASP A C 1
ATOM 1502 O O . ASP A 1 190 ? 7.855 -21.203 -1.891 1 85.56 190 ASP A O 1
ATOM 1506 N N . LEU A 1 191 ? 8.125 -21.016 -4.094 1 86.31 191 LEU A N 1
ATOM 1507 C CA . LEU A 1 191 ? 8.422 -19.594 -3.957 1 86.31 191 LEU A CA 1
ATOM 1508 C C . LEU A 1 191 ? 7.141 -18.766 -4.02 1 86.31 191 LEU A C 1
ATOM 1510 O O . LEU A 1 191 ? 6.352 -18.891 -4.957 1 86.31 191 LEU A O 1
ATOM 1514 N N . VAL A 1 192 ? 6.922 -18.016 -2.951 1 90.69 192 VAL A N 1
ATOM 1515 C CA . VAL A 1 192 ? 5.953 -16.938 -3.055 1 90.69 192 VAL A CA 1
ATOM 1516 C C . VAL A 1 192 ? 6.574 -15.766 -3.816 1 90.69 192 VAL A C 1
ATOM 1518 O O . VAL A 1 192 ? 7.48 -15.094 -3.312 1 90.69 192 VAL A O 1
ATOM 1521 N N . TYR A 1 193 ? 6.031 -15.555 -4.93 1 86.06 193 TYR A N 1
ATOM 1522 C CA . TYR A 1 193 ? 6.625 -14.57 -5.828 1 86.06 193 TYR A CA 1
ATOM 1523 C C . TYR A 1 193 ? 6.012 -13.195 -5.613 1 86.06 193 TYR A C 1
ATOM 1525 O O . TYR A 1 193 ? 4.789 -13.062 -5.496 1 86.06 193 TYR A O 1
ATOM 1533 N N . ILE A 1 194 ? 6.938 -12.211 -5.598 1 85.06 194 ILE A N 1
ATOM 1534 C CA . ILE A 1 194 ? 6.496 -10.828 -5.43 1 85.06 194 ILE A CA 1
ATOM 1535 C C . ILE A 1 194 ? 6.539 -10.102 -6.773 1 85.06 194 ILE A C 1
ATOM 1537 O O . ILE A 1 194 ? 7.605 -9.961 -7.375 1 85.06 194 ILE A O 1
ATOM 1541 N N . THR A 1 195 ? 5.477 -9.57 -7.246 1 74.44 195 THR A N 1
ATOM 1542 C CA . THR A 1 195 ? 5.336 -9.039 -8.594 1 74.44 195 THR A CA 1
ATOM 1543 C C . THR A 1 195 ? 5.77 -7.574 -8.648 1 74.44 195 THR A C 1
ATOM 1545 O O . THR A 1 195 ? 6.09 -7.055 -9.719 1 74.44 195 THR A O 1
ATOM 1548 N N . THR A 1 196 ? 5.695 -6.793 -7.699 1 62 196 THR A N 1
ATOM 1549 C CA . THR A 1 196 ? 5.82 -5.34 -7.727 1 62 196 THR A CA 1
ATOM 1550 C C . THR A 1 196 ? 7.285 -4.918 -7.734 1 62 196 THR A C 1
ATOM 1552 O O . THR A 1 196 ? 7.598 -3.727 -7.773 1 62 196 THR A O 1
ATOM 1555 N N . ASP A 1 197 ? 8.133 -5.688 -7.816 1 63.22 197 ASP A N 1
ATOM 1556 C CA . ASP A 1 197 ? 9.5 -5.18 -7.715 1 63.22 197 ASP A CA 1
ATOM 1557 C C . ASP A 1 197 ? 10.32 -5.562 -8.945 1 63.22 197 ASP A C 1
ATOM 1559 O O . ASP A 1 197 ? 11.062 -6.551 -8.922 1 63.22 197 ASP A O 1
ATOM 1563 N N . ALA A 1 198 ? 10.047 -4.797 -9.961 1 60.84 198 ALA A N 1
ATOM 1564 C CA . ALA A 1 198 ? 10.75 -5.074 -11.211 1 60.84 198 ALA A CA 1
ATOM 1565 C C . ALA A 1 198 ? 12.258 -5 -11.016 1 60.84 198 ALA A C 1
ATOM 1567 O O . ALA A 1 198 ? 13.008 -5.781 -11.609 1 60.84 198 ALA A O 1
ATOM 1568 N N . ARG A 1 199 ? 12.703 -4.176 -10.242 1 64.94 199 ARG A N 1
ATOM 1569 C CA . ARG A 1 199 ? 14.133 -4.008 -10.023 1 64.94 199 ARG A CA 1
ATOM 1570 C C . ARG A 1 199 ? 14.719 -5.203 -9.281 1 64.94 199 ARG A C 1
ATOM 1572 O O . ARG A 1 199 ? 15.812 -5.664 -9.602 1 64.94 199 ARG A O 1
ATOM 1579 N N . LEU A 1 200 ? 13.914 -5.609 -8.336 1 64.44 200 LEU A N 1
ATOM 1580 C CA . LEU A 1 200 ? 14.344 -6.812 -7.625 1 64.44 200 LEU A CA 1
ATOM 1581 C C . LEU A 1 200 ? 14.43 -8 -8.578 1 64.44 200 LEU A C 1
ATOM 1583 O O . LEU A 1 200 ? 15.383 -8.781 -8.523 1 64.44 200 LEU A O 1
ATOM 1587 N N . VAL A 1 201 ? 13.414 -8.07 -9.383 1 65.44 201 VAL A N 1
ATOM 1588 C CA . VAL A 1 201 ? 13.383 -9.172 -10.336 1 65.44 201 VAL A CA 1
ATOM 1589 C C . VAL A 1 201 ? 14.609 -9.094 -11.25 1 65.44 201 VAL A C 1
ATOM 1591 O O . VAL A 1 201 ? 15.266 -10.109 -11.5 1 65.44 201 VAL A O 1
ATOM 1594 N N . ALA A 1 202 ? 14.82 -7.934 -11.641 1 69.44 202 ALA A N 1
ATOM 1595 C CA . ALA A 1 202 ? 15.961 -7.73 -12.531 1 69.44 202 ALA A CA 1
ATOM 1596 C C . ALA A 1 202 ? 17.266 -8.078 -11.828 1 69.44 202 ALA A C 1
ATOM 1598 O O . ALA A 1 202 ? 18.156 -8.703 -12.422 1 69.44 202 ALA A O 1
ATOM 1599 N N . MET A 1 203 ? 17.391 -7.672 -10.664 1 72.56 203 MET A N 1
ATOM 1600 C CA . MET A 1 203 ? 18.594 -7.926 -9.891 1 72.56 203 MET A CA 1
ATOM 1601 C C . MET A 1 203 ? 18.797 -9.422 -9.664 1 72.56 203 MET A C 1
ATOM 1603 O O . MET A 1 203 ? 19.906 -9.938 -9.844 1 72.56 203 MET A O 1
ATOM 1607 N N . ILE A 1 204 ? 17.75 -10.047 -9.32 1 70.25 204 ILE A N 1
ATOM 1608 C CA . ILE A 1 204 ? 17.812 -11.484 -9.078 1 70.25 204 ILE A CA 1
ATOM 1609 C C . ILE A 1 204 ? 18.109 -12.219 -10.391 1 70.25 204 ILE A C 1
ATOM 1611 O O . ILE A 1 204 ? 18.891 -13.164 -10.414 1 70.25 204 ILE A O 1
ATOM 1615 N N . ALA A 1 205 ? 17.453 -11.758 -11.367 1 70.25 205 ALA A N 1
ATOM 1616 C CA . ALA A 1 205 ? 17.609 -12.398 -12.672 1 70.25 205 ALA A CA 1
ATOM 1617 C C . ALA A 1 205 ? 19.047 -12.312 -13.164 1 70.25 205 ALA A C 1
ATOM 1619 O O . ALA A 1 205 ? 19.5 -13.164 -13.93 1 70.25 205 ALA A O 1
ATOM 1620 N N . GLU A 1 206 ? 19.656 -11.266 -12.82 1 71.62 206 GLU A N 1
ATOM 1621 C CA . GLU A 1 206 ? 21.062 -11.125 -13.188 1 71.62 206 GLU A CA 1
ATOM 1622 C C . GLU A 1 206 ? 21.906 -12.266 -12.594 1 71.62 206 GLU A C 1
ATOM 1624 O O . GLU A 1 206 ? 22.844 -12.734 -13.227 1 71.62 206 GLU A O 1
ATOM 1629 N N . GLU A 1 207 ? 21.547 -12.664 -11.477 1 65.94 207 GLU A N 1
ATOM 1630 C CA . GLU A 1 207 ? 22.281 -13.734 -10.805 1 65.94 207 GLU A CA 1
ATOM 1631 C C . GLU A 1 207 ? 21.688 -15.102 -11.133 1 65.94 207 GLU A C 1
ATOM 1633 O O . GLU A 1 207 ? 22.406 -16.109 -11.109 1 65.94 207 GLU A O 1
ATOM 1638 N N . VAL A 1 208 ? 20.438 -15.055 -11.258 1 65.56 208 VAL A N 1
ATOM 1639 C CA . VAL A 1 208 ? 19.719 -16.281 -11.562 1 65.56 208 VAL A CA 1
ATOM 1640 C C . VAL A 1 208 ? 18.828 -16.078 -12.789 1 65.56 208 VAL A C 1
ATOM 1642 O O . VAL A 1 208 ? 17.641 -15.781 -12.656 1 65.56 208 VAL A O 1
ATOM 1645 N N . PRO A 1 209 ? 19.391 -16.234 -13.883 1 61.62 209 PRO A N 1
ATOM 1646 C CA . PRO A 1 209 ? 18.625 -15.992 -15.102 1 61.62 209 PRO A CA 1
ATOM 1647 C C . PRO A 1 209 ? 17.297 -16.75 -15.141 1 61.62 209 PRO A C 1
ATOM 1649 O O . PRO A 1 209 ? 16.312 -16.25 -15.688 1 61.62 209 PRO A O 1
ATOM 1652 N N . ALA A 1 210 ? 17.359 -17.875 -14.477 1 57.25 210 ALA A N 1
ATOM 1653 C CA . ALA A 1 210 ? 16.141 -18.703 -14.477 1 57.25 210 ALA A CA 1
ATOM 1654 C C . ALA A 1 210 ? 15.031 -18.031 -13.664 1 57.25 210 ALA A C 1
ATOM 1656 O O . ALA A 1 210 ? 13.867 -18.406 -13.789 1 57.25 210 ALA A O 1
ATOM 1657 N N . PHE A 1 211 ? 15.422 -17.031 -12.859 1 60.81 211 PHE A N 1
ATOM 1658 C CA . PHE A 1 211 ? 14.453 -16.344 -12.016 1 60.81 211 PHE A CA 1
ATOM 1659 C C . PHE A 1 211 ? 13.414 -15.617 -12.867 1 60.81 211 PHE A C 1
ATOM 1661 O O . PHE A 1 211 ? 12.258 -15.469 -12.453 1 60.81 211 PHE A O 1
ATOM 1668 N N . ARG A 1 212 ? 13.984 -15.117 -14.023 1 55.28 212 ARG A N 1
ATOM 1669 C CA . ARG A 1 212 ? 13.062 -14.375 -14.883 1 55.28 212 ARG A CA 1
ATOM 1670 C C . ARG A 1 212 ? 11.945 -15.273 -15.398 1 55.28 212 ARG A C 1
ATOM 1672 O O . ARG A 1 212 ? 10.867 -14.789 -15.758 1 55.28 212 ARG A O 1
ATOM 1679 N N . GLN A 1 213 ? 12.422 -16.469 -15.578 1 50.94 213 GLN A N 1
ATOM 1680 C CA . GLN A 1 213 ? 11.383 -17.312 -16.156 1 50.94 213 GLN A CA 1
ATOM 1681 C C . GLN A 1 213 ? 10.164 -17.391 -15.242 1 50.94 213 GLN A C 1
ATOM 1683 O O . GLN A 1 213 ? 10.281 -17.688 -14.055 1 50.94 213 GLN A O 1
ATOM 1688 N N . ARG A 1 214 ? 9.359 -16.234 -15.492 1 51.5 214 ARG A N 1
ATOM 1689 C CA . ARG A 1 214 ? 8.062 -16.141 -14.828 1 51.5 214 ARG A CA 1
ATOM 1690 C C . ARG A 1 214 ? 7.605 -17.516 -14.344 1 51.5 214 ARG A C 1
ATOM 1692 O O . ARG A 1 214 ? 7.082 -18.312 -15.133 1 51.5 214 ARG A O 1
ATOM 1699 N N . GLN A 1 215 ? 8.531 -17.969 -13.547 1 52.41 215 GLN A N 1
ATOM 1700 C CA . GLN A 1 215 ? 8.18 -19.266 -12.977 1 52.41 215 GLN A CA 1
ATOM 1701 C C . GLN A 1 215 ? 6.777 -19.234 -12.375 1 52.41 215 GLN A C 1
ATOM 1703 O O . GLN A 1 215 ? 6.277 -18.172 -12.016 1 52.41 215 GLN A O 1
ATOM 1708 N N . VAL A 1 216 ? 6.094 -20.328 -12.742 1 56.19 216 VAL A N 1
ATOM 1709 C CA . VAL A 1 216 ? 4.781 -20.781 -12.305 1 56.19 216 VAL A CA 1
ATOM 1710 C C . VAL A 1 216 ? 4.707 -20.766 -10.773 1 56.19 216 VAL A C 1
ATOM 1712 O O . VAL A 1 216 ? 4.965 -21.781 -10.125 1 56.19 216 VAL A O 1
ATOM 1715 N N . ALA A 1 217 ? 4.953 -19.594 -10.211 1 63.03 217 ALA A N 1
ATOM 1716 C CA . ALA A 1 217 ? 4.773 -19.625 -8.766 1 63.03 217 ALA A CA 1
ATOM 1717 C C . ALA A 1 217 ? 3.342 -20 -8.391 1 63.03 217 ALA A C 1
ATOM 1719 O O . ALA A 1 217 ? 2.393 -19.594 -9.07 1 63.03 217 ALA A O 1
ATOM 1720 N N . ALA A 1 218 ? 3.299 -20.891 -7.484 1 76.12 218 ALA A N 1
ATOM 1721 C CA . ALA A 1 218 ? 1.993 -21.328 -6.992 1 76.12 218 ALA A CA 1
ATOM 1722 C C . ALA A 1 218 ? 1.248 -20.172 -6.328 1 76.12 218 ALA A C 1
ATOM 1724 O O . ALA A 1 218 ? 0.026 -20.062 -6.453 1 76.12 218 ALA A O 1
ATOM 1725 N N . VAL A 1 219 ? 2.047 -19.25 -5.684 1 89.12 219 VAL A N 1
ATOM 1726 C CA . VAL A 1 219 ? 1.452 -18.109 -4.988 1 89.12 219 VAL A CA 1
ATOM 1727 C C . VAL A 1 219 ? 2.225 -16.844 -5.328 1 89.12 219 VAL A C 1
ATOM 1729 O O . VAL A 1 219 ? 3.457 -16.844 -5.32 1 89.12 219 VAL A O 1
ATOM 1732 N N . GLU A 1 220 ? 1.479 -15.82 -5.629 1 89.81 220 GLU A N 1
ATOM 1733 C CA . GLU A 1 220 ? 2.039 -14.508 -5.945 1 89.81 220 GLU A CA 1
ATOM 1734 C C . GLU A 1 220 ? 1.367 -13.406 -5.129 1 89.81 220 GLU A C 1
ATOM 1736 O O . GLU A 1 220 ? 0.199 -13.531 -4.754 1 89.81 220 GLU A O 1
ATOM 1741 N N . THR A 1 221 ? 2.158 -12.344 -4.887 1 93.12 221 THR A N 1
ATOM 1742 C CA . THR A 1 221 ? 1.617 -11.18 -4.195 1 93.12 221 THR A CA 1
ATOM 1743 C C . THR A 1 221 ? 2.391 -9.922 -4.57 1 93.12 221 THR A C 1
ATOM 1745 O O . THR A 1 221 ? 3.441 -10 -5.211 1 93.12 221 THR A O 1
ATOM 1748 N N . ASN A 1 222 ? 1.854 -8.805 -4.164 1 90.69 222 ASN A N 1
ATOM 1749 C CA . ASN A 1 222 ? 2.482 -7.562 -4.609 1 90.69 222 ASN A CA 1
ATOM 1750 C C . ASN A 1 222 ? 3.088 -6.793 -3.439 1 90.69 222 ASN A C 1
ATOM 1752 O O . ASN A 1 222 ? 3.457 -5.625 -3.586 1 90.69 222 ASN A O 1
ATOM 1756 N N . ARG A 1 223 ? 3.143 -7.43 -2.303 1 90.94 223 ARG A N 1
ATOM 1757 C CA . ARG A 1 223 ? 3.738 -6.801 -1.131 1 90.94 223 ARG A CA 1
ATOM 1758 C C . ARG A 1 223 ? 4.633 -7.777 -0.377 1 90.94 223 ARG A C 1
ATOM 1760 O O . ARG A 1 223 ? 4.285 -8.945 -0.215 1 90.94 223 ARG A O 1
ATOM 1767 N N . TYR A 1 224 ? 5.738 -7.266 0.12 1 90.88 224 TYR A N 1
ATOM 1768 C CA . TYR A 1 224 ? 6.664 -8.102 0.877 1 90.88 224 TYR A CA 1
ATOM 1769 C C . TYR A 1 224 ? 6.016 -8.602 2.164 1 90.88 224 TYR A C 1
ATOM 1771 O O . TYR A 1 224 ? 6.184 -9.766 2.543 1 90.88 224 TYR A O 1
ATOM 1779 N N . SER A 1 225 ? 5.352 -7.727 2.834 1 90.31 225 SER A N 1
ATOM 1780 C CA . SER A 1 225 ? 4.703 -8.109 4.086 1 90.31 225 SER A CA 1
ATOM 1781 C C . SER A 1 225 ? 3.717 -9.25 3.877 1 90.31 225 SER A C 1
ATOM 1783 O O . SER A 1 225 ? 3.646 -10.172 4.688 1 90.31 225 SER A O 1
ATOM 1785 N N . MET A 1 226 ? 3.037 -9.172 2.787 1 92.19 226 MET A N 1
ATOM 1786 C CA . MET A 1 226 ? 2.121 -10.258 2.447 1 92.19 226 MET A CA 1
ATOM 1787 C C . MET A 1 226 ? 2.887 -11.547 2.174 1 92.19 226 MET A C 1
ATOM 1789 O O . MET A 1 226 ? 2.482 -12.617 2.627 1 92.19 226 MET A O 1
ATOM 1793 N N . ALA A 1 227 ? 3.91 -11.414 1.441 1 93.25 227 ALA A N 1
ATOM 1794 C CA . ALA A 1 227 ? 4.707 -12.586 1.107 1 93.25 227 ALA A CA 1
ATOM 1795 C C . ALA A 1 227 ? 5.191 -13.297 2.367 1 93.25 227 ALA A C 1
ATOM 1797 O O . ALA A 1 227 ? 5.129 -14.523 2.459 1 93.25 227 ALA A O 1
ATOM 1798 N N . ILE A 1 228 ? 5.633 -12.57 3.307 1 94.06 228 ILE A N 1
ATOM 1799 C CA . ILE A 1 228 ? 6.129 -13.125 4.559 1 94.06 228 ILE A CA 1
ATOM 1800 C C . ILE A 1 228 ? 5.012 -13.891 5.266 1 94.06 228 ILE A C 1
ATOM 1802 O O . ILE A 1 228 ? 5.219 -15.008 5.742 1 94.06 228 ILE A O 1
ATOM 1806 N N . ASN A 1 229 ? 3.869 -13.305 5.301 1 93.69 229 ASN A N 1
ATOM 1807 C CA . ASN A 1 229 ? 2.758 -13.953 5.984 1 93.69 229 ASN A CA 1
ATOM 1808 C C . ASN A 1 229 ? 2.246 -15.164 5.199 1 93.69 229 ASN A C 1
ATOM 1810 O O . ASN A 1 229 ? 1.786 -16.141 5.793 1 93.69 229 ASN A O 1
ATOM 1814 N N . LEU A 1 230 ? 2.352 -15.047 3.885 1 95.12 230 LEU A N 1
ATOM 1815 C CA . LEU A 1 230 ? 2.004 -16.203 3.07 1 95.12 230 LEU A CA 1
ATOM 1816 C C . LEU A 1 230 ? 2.951 -17.375 3.346 1 95.12 230 LEU A C 1
ATOM 1818 O O . LEU A 1 230 ? 2.531 -18.531 3.35 1 95.12 230 LEU A O 1
ATOM 1822 N N . VAL A 1 231 ? 4.203 -17.062 3.578 1 95.56 231 VAL A N 1
ATOM 1823 C CA . VAL A 1 231 ? 5.172 -18.078 3.961 1 95.56 231 VAL A CA 1
ATOM 1824 C C . VAL A 1 231 ? 4.824 -18.641 5.34 1 95.56 231 VAL A C 1
ATOM 1826 O O . VAL A 1 231 ? 4.836 -19.844 5.551 1 95.56 231 VAL A O 1
ATOM 1829 N N . ARG A 1 232 ? 4.484 -17.766 6.254 1 94.31 232 ARG A N 1
ATOM 1830 C CA . ARG A 1 232 ? 4.172 -18.125 7.629 1 94.31 232 ARG A CA 1
ATOM 1831 C C . ARG A 1 232 ? 3.045 -19.156 7.684 1 94.31 232 ARG A C 1
ATOM 1833 O O . ARG A 1 232 ? 3.111 -20.125 8.453 1 94.31 232 ARG A O 1
ATOM 1840 N N . HIS A 1 233 ? 2.072 -18.953 6.867 1 92.44 233 HIS A N 1
ATOM 1841 C CA . HIS A 1 233 ? 0.871 -19.781 6.965 1 92.44 233 HIS A CA 1
ATOM 1842 C C . HIS A 1 233 ? 0.865 -20.875 5.906 1 92.44 233 HIS A C 1
ATOM 1844 O O . HIS A 1 233 ? 0.001 -21.75 5.926 1 92.44 233 HIS A O 1
ATOM 1850 N N . GLY A 1 234 ? 1.765 -20.719 4.934 1 89 234 GLY A N 1
ATOM 1851 C CA . GLY A 1 234 ? 1.796 -21.688 3.844 1 89 234 GLY A CA 1
ATOM 1852 C C . GLY A 1 234 ? 2.527 -22.953 4.195 1 89 234 GLY A C 1
ATOM 1853 O O . GLY A 1 234 ? 3.029 -23.109 5.312 1 89 234 GLY A O 1
ATOM 1854 N N . ASN A 1 235 ? 2.443 -23.812 3.191 1 82.81 235 ASN A N 1
ATOM 1855 C CA . ASN A 1 235 ? 3.127 -25.094 3.359 1 82.81 235 ASN A CA 1
ATOM 1856 C C . ASN A 1 235 ? 4.48 -25.094 2.654 1 82.81 235 ASN A C 1
ATOM 1858 O O . ASN A 1 235 ? 4.551 -25.312 1.443 1 82.81 235 ASN A O 1
ATOM 1862 N N . ASN A 1 236 ? 5.555 -24.891 3.461 1 84.56 236 ASN A N 1
ATOM 1863 C CA . ASN A 1 236 ? 6.934 -25 3.004 1 84.56 236 ASN A CA 1
ATOM 1864 C C . ASN A 1 236 ? 7.262 -23.953 1.954 1 84.56 236 ASN A C 1
ATOM 1866 O O . ASN A 1 236 ? 8.062 -24.188 1.05 1 84.56 236 ASN A O 1
ATOM 1870 N N . SER A 1 237 ? 6.531 -22.984 1.924 1 91.44 237 SER A N 1
ATOM 1871 C CA . SER A 1 237 ? 6.797 -21.875 1.005 1 91.44 237 SER A CA 1
ATOM 1872 C C . SER A 1 237 ? 7.953 -21.016 1.498 1 91.44 237 SER A C 1
ATOM 1874 O O . SER A 1 237 ? 8.273 -21.016 2.688 1 91.44 237 SER A O 1
ATOM 1876 N N . MET A 1 238 ? 8.555 -20.344 0.526 1 93.62 238 MET A N 1
ATOM 1877 C CA . MET A 1 238 ? 9.633 -19.391 0.812 1 93.62 238 MET A CA 1
ATOM 1878 C C . MET A 1 238 ? 9.445 -18.109 0.011 1 93.62 238 MET A C 1
ATOM 1880 O O . MET A 1 238 ? 8.734 -18.094 -0.994 1 93.62 238 MET A O 1
ATOM 1884 N N . THR A 1 239 ? 10.055 -17.078 0.49 1 92.5 239 THR A N 1
ATOM 1885 C CA . THR A 1 239 ? 10.055 -15.836 -0.258 1 92.5 239 THR A CA 1
ATOM 1886 C C . THR A 1 239 ? 11.367 -15.086 -0.075 1 92.5 239 THR A C 1
ATOM 1888 O O . THR A 1 239 ? 12.211 -15.492 0.726 1 92.5 239 THR A O 1
ATOM 1891 N N . ILE A 1 240 ? 11.531 -14.109 -0.899 1 90.44 240 ILE A N 1
ATOM 1892 C CA . ILE A 1 240 ? 12.719 -13.258 -0.863 1 90.44 240 ILE A CA 1
ATOM 1893 C C . ILE A 1 240 ? 12.305 -11.812 -0.619 1 90.44 240 ILE A C 1
ATOM 1895 O O . ILE A 1 240 ? 11.492 -11.258 -1.365 1 90.44 240 ILE A O 1
ATOM 1899 N N . VAL A 1 241 ? 12.891 -11.258 0.442 1 91.81 241 VAL A N 1
ATOM 1900 C CA . VAL A 1 241 ? 12.555 -9.875 0.773 1 91.81 241 VAL A CA 1
ATOM 1901 C C . VAL A 1 241 ? 13.828 -9.117 1.146 1 91.81 241 VAL A C 1
ATOM 1903 O O . VAL A 1 241 ? 14.875 -9.727 1.397 1 91.81 241 VAL A O 1
ATOM 1906 N N . ASP A 1 242 ? 13.719 -7.812 1.067 1 90.25 242 ASP A N 1
ATOM 1907 C CA . ASP A 1 242 ? 14.828 -7.039 1.622 1 90.25 242 ASP A CA 1
ATOM 1908 C C . ASP A 1 242 ? 14.828 -7.102 3.148 1 90.25 242 ASP A C 1
ATOM 1910 O O . ASP A 1 242 ? 13.773 -7.238 3.771 1 90.25 242 ASP A O 1
ATOM 1914 N N . SER A 1 243 ? 15.977 -6.984 3.756 1 92.06 243 SER A N 1
ATOM 1915 C CA . SER A 1 243 ? 16.141 -7.102 5.199 1 92.06 243 SER A CA 1
ATOM 1916 C C . SER A 1 243 ? 15.375 -6.016 5.938 1 92.06 243 SER A C 1
ATOM 1918 O O . SER A 1 243 ? 15 -6.188 7.102 1 92.06 243 SER A O 1
ATOM 1920 N N . PHE A 1 244 ? 15.062 -4.895 5.285 1 90.75 244 PHE A N 1
ATOM 1921 C CA . PHE A 1 244 ? 14.352 -3.789 5.918 1 90.75 244 PHE A CA 1
ATOM 1922 C C . PHE A 1 244 ? 12.883 -4.141 6.129 1 90.75 244 PHE A C 1
ATOM 1924 O O . PHE A 1 244 ? 12.25 -3.658 7.074 1 90.75 244 PHE A O 1
ATOM 1931 N N . SER A 1 245 ? 12.352 -4.984 5.262 1 90.5 245 SER A N 1
ATOM 1932 C CA . SER A 1 245 ? 10.953 -5.379 5.32 1 90.5 245 SER A CA 1
ATOM 1933 C C . SER A 1 245 ? 10.68 -6.277 6.523 1 90.5 245 SER A C 1
ATOM 1935 O O . SER A 1 245 ? 9.523 -6.543 6.855 1 90.5 245 SER A O 1
ATOM 1937 N N . LEU A 1 246 ? 11.711 -6.695 7.16 1 91.5 246 LEU A N 1
ATOM 1938 C CA . LEU A 1 246 ? 11.562 -7.574 8.312 1 91.5 246 LEU A CA 1
ATOM 1939 C C . LEU A 1 246 ? 11.57 -6.773 9.609 1 91.5 246 LEU A C 1
ATOM 1941 O O . LEU A 1 246 ? 11.273 -7.312 10.68 1 91.5 246 LEU A O 1
ATOM 1945 N N . GLN A 1 247 ? 11.875 -5.523 9.477 1 83.44 247 GLN A N 1
ATOM 1946 C CA . GLN A 1 247 ? 11.914 -4.699 10.68 1 83.44 247 GLN A CA 1
ATOM 1947 C C . GLN A 1 247 ? 10.523 -4.578 11.305 1 83.44 247 GLN A C 1
ATOM 1949 O O . GLN A 1 247 ? 9.57 -4.18 10.641 1 83.44 247 GLN A O 1
ATOM 1954 N N . GLY A 1 248 ? 10.422 -4.961 12.547 1 76.06 248 GLY A N 1
ATOM 1955 C CA . GLY A 1 248 ? 9.164 -4.887 13.266 1 76.06 248 GLY A CA 1
ATOM 1956 C C . GLY A 1 248 ? 8.25 -6.07 12.992 1 76.06 248 GLY A C 1
ATOM 1957 O O . GLY A 1 248 ? 7.117 -6.113 13.469 1 76.06 248 GLY A O 1
ATOM 1958 N N . VAL A 1 249 ? 8.68 -6.895 12.156 1 82.56 249 VAL A N 1
ATOM 1959 C CA . VAL A 1 249 ? 7.891 -8.07 11.82 1 82.56 249 VAL A CA 1
ATOM 1960 C C . VAL A 1 249 ? 8.219 -9.203 12.789 1 82.56 249 VAL A C 1
ATOM 1962 O O . VAL A 1 249 ? 9.383 -9.453 13.102 1 82.56 249 VAL A O 1
ATOM 1965 N N . ASP A 1 250 ? 7.18 -9.797 13.281 1 84.94 250 ASP A N 1
ATOM 1966 C CA . ASP A 1 250 ? 7.371 -10.992 14.086 1 84.94 250 ASP A CA 1
ATOM 1967 C C . ASP A 1 250 ? 7.859 -12.164 13.234 1 84.94 250 ASP A C 1
ATOM 1969 O O . ASP A 1 250 ? 7.121 -12.672 12.391 1 84.94 250 ASP A O 1
ATOM 1973 N N . THR A 1 251 ? 9.062 -12.625 13.523 1 90.62 251 THR A N 1
ATOM 1974 C CA . THR A 1 251 ? 9.617 -13.711 12.719 1 90.6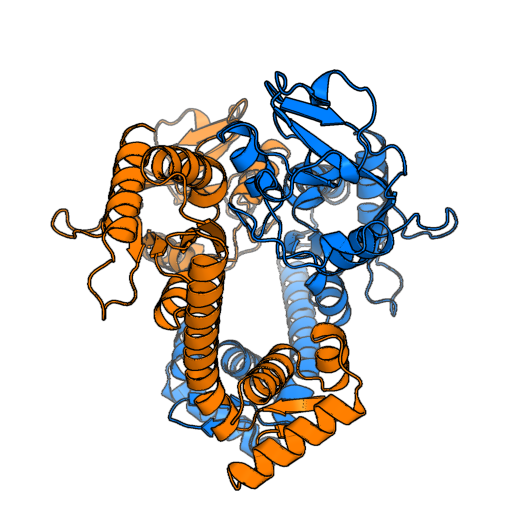2 251 THR A CA 1
ATOM 1975 C C . THR A 1 251 ? 9.562 -15.031 13.477 1 90.62 251 THR A C 1
ATOM 1977 O O . THR A 1 251 ? 10.289 -15.977 13.156 1 90.62 251 THR A O 1
ATOM 1980 N N . SER A 1 252 ? 8.711 -14.969 14.469 1 91 252 SER A N 1
ATOM 1981 C CA . SER A 1 252 ? 8.539 -16.234 15.18 1 91 252 SER A CA 1
ATOM 1982 C C . SER A 1 252 ? 8.055 -17.328 14.242 1 91 252 SER A C 1
ATOM 1984 O O . SER A 1 252 ? 7.113 -17.125 13.469 1 91 252 SER A O 1
ATOM 1986 N N . GLY A 1 253 ? 8.773 -18.484 14.336 1 93.44 253 GLY A N 1
ATOM 1987 C CA . GLY A 1 253 ? 8.414 -19.609 13.492 1 93.44 253 GLY A CA 1
ATOM 1988 C C . GLY A 1 253 ? 9.023 -19.547 12.109 1 93.44 253 GLY A C 1
ATOM 1989 O O . GLY A 1 253 ? 8.836 -20.453 11.297 1 93.44 253 GLY A O 1
ATOM 1990 N N . LEU A 1 254 ? 9.672 -18.5 11.875 1 96.69 254 LEU A N 1
ATOM 1991 C CA . LEU A 1 254 ? 10.32 -18.328 10.586 1 96.69 254 LEU A CA 1
ATOM 1992 C C . LEU A 1 254 ? 11.836 -18.312 10.734 1 96.69 254 LEU A C 1
ATOM 1994 O O . LEU A 1 254 ? 12.359 -18.031 11.82 1 96.69 254 LEU A O 1
ATOM 1998 N N . ALA A 1 255 ? 12.5 -18.688 9.688 1 97.19 255 ALA A N 1
ATOM 1999 C CA . ALA A 1 255 ? 13.945 -18.531 9.562 1 97.19 255 ALA A CA 1
ATOM 2000 C C . ALA A 1 255 ? 14.289 -17.5 8.492 1 97.19 255 ALA A C 1
ATOM 2002 O O . ALA A 1 255 ? 13.633 -17.422 7.449 1 97.19 255 ALA A O 1
ATOM 2003 N N . VAL A 1 256 ? 15.25 -16.75 8.766 1 97.19 256 VAL A N 1
ATOM 2004 C CA . VAL A 1 256 ? 15.766 -15.75 7.84 1 97.19 256 VAL A CA 1
ATOM 2005 C C . VAL A 1 256 ? 17.219 -16.062 7.508 1 97.19 256 VAL A C 1
ATOM 2007 O O . VAL A 1 256 ? 18.062 -16.141 8.406 1 97.19 256 VAL A O 1
ATOM 2010 N N . ARG A 1 257 ? 17.5 -16.281 6.219 1 96.88 257 ARG A N 1
ATOM 2011 C CA . ARG A 1 257 ? 18.859 -16.656 5.801 1 96.88 257 ARG A CA 1
ATOM 2012 C C . ARG A 1 257 ? 19.344 -15.758 4.672 1 96.88 257 ARG A C 1
ATOM 2014 O O . ARG A 1 257 ? 18.609 -15.484 3.721 1 96.88 257 ARG A O 1
ATOM 2021 N N . PRO A 1 258 ? 20.562 -15.312 4.816 1 95.81 258 PRO A N 1
ATOM 2022 C CA . PRO A 1 258 ? 21.156 -14.609 3.674 1 95.81 258 PRO A CA 1
ATOM 2023 C C . PRO A 1 258 ? 21.516 -15.555 2.523 1 95.81 258 PRO A C 1
ATOM 2025 O O . PRO A 1 258 ? 21.516 -16.766 2.697 1 95.81 258 PRO A O 1
ATOM 2028 N N . PHE A 1 259 ? 21.672 -14.922 1.385 1 92 259 PHE A N 1
ATOM 2029 C CA . PHE A 1 259 ? 22.156 -15.695 0.248 1 92 259 PHE A CA 1
ATOM 2030 C C . PHE A 1 259 ? 23.688 -15.781 0.266 1 92 259 PHE A C 1
ATOM 2032 O O . PHE A 1 259 ? 24.359 -14.852 0.713 1 92 259 PHE A O 1
ATOM 2039 N N . ARG A 1 260 ? 24.188 -16.875 -0.196 1 90.69 260 ARG A N 1
ATOM 2040 C CA . ARG A 1 260 ? 25.641 -17.031 -0.293 1 90.69 260 ARG A CA 1
ATOM 2041 C C . ARG A 1 260 ? 26.266 -15.914 -1.116 1 90.69 260 ARG A C 1
ATOM 2043 O O . ARG A 1 260 ? 27.266 -15.336 -0.72 1 90.69 260 ARG A O 1
ATOM 2050 N N . HIS A 1 261 ? 25.719 -15.688 -2.248 1 88.12 261 HIS A N 1
ATOM 2051 C CA . HIS A 1 261 ? 26.047 -14.477 -2.979 1 88.12 261 HIS A CA 1
ATOM 2052 C C . HIS A 1 261 ? 25.094 -13.336 -2.607 1 88.12 261 HIS A C 1
ATOM 2054 O O . HIS A 1 261 ? 23.938 -13.32 -3.027 1 88.12 261 HIS A O 1
ATOM 2060 N N . ALA A 1 262 ? 25.688 -12.438 -1.921 1 88.25 262 ALA A N 1
ATOM 2061 C CA . ALA A 1 262 ? 24.859 -11.367 -1.371 1 88.25 262 ALA A CA 1
ATOM 2062 C C . ALA A 1 262 ? 24.156 -10.594 -2.482 1 88.25 262 ALA A C 1
ATOM 2064 O O . ALA A 1 262 ? 24.734 -10.383 -3.557 1 88.25 262 ALA A O 1
ATOM 2065 N N . LEU A 1 263 ? 22.969 -10.266 -2.143 1 88.06 263 LEU A N 1
ATOM 2066 C CA . LEU A 1 263 ? 22.188 -9.359 -2.979 1 88.06 263 LEU A CA 1
ATOM 2067 C C . LEU A 1 263 ? 21.984 -8.008 -2.287 1 88.06 263 LEU A C 1
ATOM 2069 O O . LEU A 1 263 ? 20.969 -7.781 -1.649 1 88.06 263 LEU A O 1
ATOM 2073 N N . PRO A 1 264 ? 22.938 -7.102 -2.549 1 90.12 264 PRO A N 1
ATOM 2074 C CA . PRO A 1 264 ? 22.953 -5.859 -1.772 1 90.12 264 PRO A CA 1
ATOM 2075 C C . PRO A 1 264 ? 21.828 -4.898 -2.162 1 90.12 264 PRO A C 1
ATOM 2077 O O . PRO A 1 264 ? 21.484 -4.797 -3.342 1 90.12 264 PRO A O 1
ATOM 2080 N N . VAL A 1 265 ? 21.312 -4.289 -1.171 1 90.19 265 VAL A N 1
ATOM 2081 C CA . VAL A 1 265 ? 20.359 -3.203 -1.365 1 90.19 265 VAL A CA 1
ATOM 2082 C C . VAL A 1 265 ? 20.719 -2.029 -0.456 1 90.19 265 VAL A C 1
ATOM 2084 O O . VAL A 1 265 ? 21.438 -2.201 0.536 1 90.19 265 VAL A O 1
ATOM 2087 N N . SER A 1 266 ? 20.234 -0.797 -0.824 1 91.44 266 SER A N 1
ATOM 2088 C CA . SER A 1 266 ? 20.453 0.401 -0.023 1 91.44 266 SER A CA 1
ATOM 2089 C C . SER A 1 266 ? 19.172 1.218 0.128 1 91.44 266 SER A C 1
ATOM 2091 O O . SER A 1 266 ? 18.359 1.283 -0.796 1 91.44 266 SER A O 1
ATOM 2093 N N . VAL A 1 267 ? 19.062 1.744 1.277 1 92.81 267 VAL A N 1
ATOM 2094 C CA . VAL A 1 267 ? 18.062 2.787 1.46 1 92.81 267 VAL A CA 1
ATOM 2095 C C . VAL A 1 267 ? 18.656 4.145 1.074 1 92.81 267 VAL A C 1
ATOM 2097 O O . VAL A 1 267 ? 19.75 4.504 1.522 1 92.81 267 VAL A O 1
ATOM 2100 N N . VAL A 1 268 ? 17.922 4.867 0.266 1 92 268 VAL A N 1
ATOM 2101 C CA . VAL A 1 268 ? 18.406 6.176 -0.166 1 92 268 VAL A CA 1
ATOM 2102 C C . VAL A 1 268 ? 17.312 7.219 0.005 1 92 268 VAL A C 1
ATOM 2104 O O . VAL A 1 268 ? 16.125 6.926 -0.196 1 92 268 VAL A O 1
ATOM 2107 N N . ALA A 1 269 ? 17.734 8.359 0.378 1 92.81 269 ALA A N 1
ATOM 2108 C CA . ALA A 1 269 ? 16.844 9.516 0.368 1 92.81 269 ALA A CA 1
ATOM 2109 C C . ALA A 1 269 ? 16.797 10.164 -1.015 1 92.81 269 ALA A C 1
ATOM 2111 O O . ALA A 1 269 ? 17.797 10.156 -1.743 1 92.81 269 ALA A O 1
ATOM 2112 N N . VAL A 1 270 ? 15.617 10.578 -1.336 1 90.69 270 VAL A N 1
ATOM 2113 C CA . VAL A 1 270 ? 15.414 11.273 -2.604 1 90.69 270 VAL A CA 1
ATOM 2114 C C . VAL A 1 270 ? 14.898 12.688 -2.342 1 90.69 270 VAL A C 1
ATOM 2116 O O . VAL A 1 270 ? 13.977 12.883 -1.545 1 90.69 270 VAL A O 1
ATOM 2119 N N . THR A 1 271 ? 15.492 13.633 -2.979 1 86.44 271 THR A N 1
ATOM 2120 C CA . THR A 1 271 ? 15.062 15.031 -2.936 1 86.44 271 THR A CA 1
ATOM 2121 C C . THR A 1 271 ? 14.773 15.555 -4.34 1 86.44 271 THR A C 1
ATOM 2123 O O . THR A 1 271 ? 15.008 14.852 -5.328 1 86.44 271 THR A O 1
ATOM 2126 N N . ASP A 1 272 ? 14.148 16.703 -4.445 1 74.19 272 ASP A N 1
ATOM 2127 C CA . ASP A 1 272 ? 13.812 17.234 -5.762 1 74.19 272 ASP A CA 1
ATOM 2128 C C . ASP A 1 272 ? 15.07 17.672 -6.508 1 74.19 272 ASP A C 1
ATOM 2130 O O . ASP A 1 272 ? 15.008 18.016 -7.691 1 74.19 272 ASP A O 1
ATOM 2134 N N . GLY A 1 273 ? 16.172 17.375 -6.043 1 62.28 273 GLY A N 1
ATOM 2135 C CA . GLY A 1 273 ? 17.453 17.625 -6.699 1 62.28 273 GLY A CA 1
ATOM 2136 C C . GLY A 1 273 ? 17.734 19.094 -6.938 1 62.28 273 GLY A C 1
ATOM 2137 O O . GLY A 1 273 ? 18.844 19.469 -7.297 1 62.28 273 GLY A O 1
ATOM 2138 N N . HIS A 1 274 ? 16.734 19.859 -7.027 1 53.22 274 HIS A N 1
ATOM 2139 C CA . HIS A 1 274 ? 16.891 21.25 -7.438 1 53.22 274 HIS A CA 1
ATOM 2140 C C . HIS A 1 274 ? 17.156 22.156 -6.234 1 53.22 274 HIS A C 1
ATOM 2142 O O . HIS A 1 274 ? 17.781 23.219 -6.367 1 53.22 274 HIS A O 1
ATOM 2148 N N . SER A 1 275 ? 16.609 21.781 -5.18 1 53.84 275 SER A N 1
ATOM 2149 C CA . SER A 1 275 ? 16.688 22.719 -4.062 1 53.84 275 SER A CA 1
ATOM 2150 C C . SER A 1 275 ? 17.375 22.078 -2.861 1 53.84 275 SER A C 1
ATOM 2152 O O . SER A 1 275 ? 17.391 20.859 -2.729 1 53.84 275 SER A O 1
ATOM 2154 N N . THR A 1 276 ? 18.281 22.891 -2.316 1 60.16 276 THR A N 1
ATOM 2155 C CA . THR A 1 276 ? 18.781 22.531 -0.998 1 60.16 276 THR A CA 1
ATOM 2156 C C . THR A 1 276 ? 17.641 22.156 -0.065 1 60.16 276 THR A C 1
ATOM 2158 O O . THR A 1 276 ? 16.594 22.797 -0.072 1 60.16 276 THR A O 1
ATOM 2161 N N . LEU A 1 277 ? 17.797 21.047 0.484 1 72.19 277 LEU A N 1
ATOM 2162 C CA . LEU A 1 277 ? 16.797 20.656 1.479 1 72.19 277 LEU A CA 1
ATOM 2163 C C . LEU A 1 277 ? 16.578 21.781 2.482 1 72.19 277 LEU A C 1
ATOM 2165 O O . LEU A 1 277 ? 17.516 22.453 2.908 1 72.19 277 LEU A O 1
ATOM 2169 N N . SER A 1 278 ? 15.383 22.047 2.664 1 74.94 278 SER A N 1
ATOM 2170 C CA . SER A 1 278 ? 15.086 22.922 3.781 1 74.94 278 SER A CA 1
ATOM 2171 C C . SER A 1 278 ? 15.68 22.406 5.082 1 74.94 278 SER A C 1
ATOM 2173 O O . SER A 1 278 ? 16.031 21.219 5.18 1 74.94 278 SER A O 1
ATOM 2175 N N . GLN A 1 279 ? 15.984 23.234 6.02 1 78.31 279 GLN A N 1
ATOM 2176 C CA . GLN A 1 279 ? 16.531 22.828 7.309 1 78.31 279 GLN A CA 1
ATOM 2177 C C . GLN A 1 279 ? 15.695 21.719 7.93 1 78.31 279 GLN A C 1
ATOM 2179 O O . GLN A 1 279 ? 16.234 20.688 8.359 1 78.31 279 GLN A O 1
ATOM 2184 N N . PRO A 1 280 ? 14.344 21.812 7.891 1 83.62 280 PRO A N 1
ATOM 2185 C CA . PRO A 1 280 ? 13.547 20.703 8.414 1 83.62 280 PRO A CA 1
ATOM 2186 C C . PRO A 1 280 ? 13.766 19.406 7.637 1 83.62 280 PRO A C 1
ATOM 2188 O O . PRO A 1 280 ? 13.789 18.328 8.227 1 83.62 280 PRO A O 1
ATOM 2191 N N . GLY A 1 281 ? 13.93 19.562 6.348 1 87.75 281 GLY A N 1
ATOM 2192 C CA . GLY A 1 281 ? 14.195 18.391 5.527 1 87.75 281 GLY A CA 1
ATOM 2193 C C . GLY A 1 281 ? 15.516 17.719 5.859 1 87.75 281 GLY A C 1
ATOM 2194 O O . GLY A 1 281 ? 15.594 16.484 5.93 1 87.75 281 GLY A O 1
ATOM 2195 N N . GLU A 1 282 ? 16.516 18.562 6.078 1 85.19 282 GLU A N 1
ATOM 2196 C CA . GLU A 1 282 ? 17.828 18.047 6.453 1 85.19 282 GLU A CA 1
ATOM 2197 C C . GLU A 1 282 ? 17.781 17.328 7.801 1 85.19 282 GLU A C 1
ATOM 2199 O O . GLU A 1 282 ? 18.359 16.266 7.965 1 85.19 282 GLU A O 1
ATOM 2204 N N . VAL A 1 283 ? 17.109 17.922 8.672 1 88.75 283 VAL A N 1
ATOM 2205 C CA . VAL A 1 283 ? 17 17.344 10.008 1 88.75 283 VAL A CA 1
ATOM 2206 C C . VAL A 1 283 ? 16.25 16.016 9.922 1 88.75 283 VAL A C 1
ATOM 2208 O O . VAL A 1 283 ? 16.641 15.031 10.555 1 88.75 283 VAL A O 1
ATOM 2211 N N . PHE A 1 284 ? 15.188 15.938 9.117 1 94.44 284 PHE A N 1
ATOM 2212 C CA . PHE A 1 284 ? 14.422 14.703 9 1 94.44 284 PHE A CA 1
ATOM 2213 C C . PHE A 1 284 ? 15.266 13.594 8.391 1 94.44 284 PHE A C 1
ATOM 2215 O O . PHE A 1 284 ? 15.227 12.453 8.852 1 94.44 284 PHE A O 1
ATOM 2222 N N . ALA A 1 285 ? 16.031 13.961 7.383 1 90.88 285 ALA A N 1
ATOM 2223 C CA . ALA A 1 285 ? 16.906 12.977 6.75 1 90.88 285 ALA A CA 1
ATOM 2224 C C . ALA A 1 285 ? 17.922 12.438 7.746 1 90.88 285 ALA A C 1
ATOM 2226 O O . ALA A 1 285 ? 18.219 11.234 7.762 1 90.88 285 ALA A O 1
ATOM 2227 N N . LYS A 1 286 ? 18.422 13.289 8.539 1 90.19 286 LYS A N 1
ATOM 2228 C CA . LYS A 1 286 ? 19.375 12.875 9.562 1 90.19 286 LYS A CA 1
ATOM 2229 C C . LYS A 1 286 ? 18.734 11.945 10.586 1 90.19 286 LYS A C 1
ATOM 2231 O O . LYS A 1 286 ? 19.328 10.945 10.977 1 90.19 286 LYS A O 1
ATOM 2236 N N . VAL A 1 287 ? 17.578 12.266 11.023 1 93.81 287 VAL A N 1
ATOM 2237 C CA . VAL A 1 287 ? 16.844 11.438 11.969 1 93.81 287 VAL A CA 1
ATOM 2238 C C . VAL A 1 287 ? 16.625 10.047 11.383 1 93.81 287 VAL A C 1
ATOM 2240 O O . VAL A 1 287 ? 16.828 9.039 12.062 1 93.81 287 VAL A O 1
ATOM 2243 N N . MET A 1 288 ? 16.219 10 10.109 1 93.56 288 MET A N 1
ATOM 2244 C CA . MET A 1 288 ? 16.016 8.727 9.438 1 93.56 288 MET A CA 1
ATOM 2245 C C . MET A 1 288 ? 17.297 7.902 9.438 1 93.56 288 MET A C 1
ATOM 2247 O O . MET A 1 288 ? 17.281 6.699 9.703 1 93.56 288 MET A O 1
ATOM 2251 N N . THR A 1 289 ? 18.375 8.547 9.156 1 89.94 289 THR A N 1
ATOM 2252 C CA . THR A 1 289 ? 19.672 7.883 9.117 1 89.94 289 THR A CA 1
ATOM 2253 C C . THR A 1 289 ? 20.031 7.312 10.492 1 89.94 289 THR A C 1
ATOM 2255 O O . THR A 1 289 ? 20.453 6.16 10.594 1 89.94 289 THR A O 1
ATOM 2258 N N . GLU A 1 290 ? 19.797 8.047 11.5 1 91.69 290 GLU A N 1
ATOM 2259 C CA . GLU A 1 290 ? 20.109 7.621 12.859 1 91.69 290 GLU A CA 1
ATOM 2260 C C . GLU A 1 290 ? 19.234 6.445 13.289 1 91.69 290 GLU A C 1
ATOM 2262 O O . GLU A 1 290 ? 19.719 5.484 13.891 1 91.69 290 GLU A O 1
ATOM 2267 N N . LEU A 1 291 ? 18.016 6.539 12.961 1 91.56 291 LEU A N 1
ATOM 2268 C CA . LEU A 1 291 ? 17.094 5.48 13.352 1 91.56 291 LEU A CA 1
ATOM 2269 C C . LEU A 1 291 ? 17.422 4.176 12.633 1 91.56 291 LEU A C 1
ATOM 2271 O O . LEU A 1 291 ? 17.328 3.1 13.227 1 91.56 291 LEU A O 1
ATOM 2275 N N . MET A 1 292 ? 17.734 4.297 11.375 1 87.88 292 MET A N 1
ATOM 2276 C CA . MET A 1 292 ? 18.062 3.096 10.617 1 87.88 292 MET A CA 1
ATOM 2277 C C . MET A 1 292 ? 19.344 2.455 11.141 1 87.88 292 MET A C 1
ATOM 2279 O O . MET A 1 292 ? 19.516 1.234 11.07 1 87.88 292 MET A O 1
ATOM 2283 N N . ALA A 1 293 ? 20.203 3.244 11.648 1 83.81 293 ALA A N 1
ATOM 2284 C CA . ALA A 1 293 ? 21.453 2.738 12.227 1 83.81 293 ALA A CA 1
ATOM 2285 C C . ALA A 1 293 ? 21.188 2.033 13.555 1 83.81 293 ALA A C 1
ATOM 2287 O O . ALA A 1 293 ? 21.969 1.156 13.953 1 83.81 293 ALA A O 1
ATOM 2288 N N . GLU A 1 294 ? 20.125 2.416 14.242 1 79.88 294 GLU A N 1
ATOM 2289 C CA . GLU A 1 294 ? 19.766 1.861 15.547 1 79.88 294 GLU A CA 1
ATOM 2290 C C . GLU A 1 294 ? 19.078 0.508 15.406 1 79.88 294 GLU A C 1
ATOM 2292 O O . GLU A 1 294 ? 19.016 -0.262 16.359 1 79.88 294 GLU A O 1
ATOM 2297 N N . THR A 1 295 ? 18.469 0.273 14.273 1 66.5 295 THR A N 1
ATOM 2298 C CA . THR A 1 295 ? 17.672 -0.934 14.102 1 66.5 295 THR A CA 1
ATOM 2299 C C . THR A 1 295 ? 18.453 -2 13.344 1 66.5 295 THR A C 1
ATOM 2301 O O . THR A 1 295 ? 18.344 -3.191 13.641 1 66.5 295 THR A O 1
ATOM 2304 N N . MET B 1 1 ? -5.098 -7.535 -34.094 1 66.44 1 MET B N 1
ATOM 2305 C CA . MET B 1 1 ? -4.02 -7.262 -33.156 1 66.44 1 MET B CA 1
ATOM 2306 C C . MET B 1 1 ? -3.533 -8.555 -32.5 1 66.44 1 MET B C 1
ATOM 2308 O O . MET B 1 1 ? -4.34 -9.375 -32.062 1 66.44 1 MET B O 1
ATOM 2312 N N . THR B 1 2 ? -2.312 -8.781 -32.719 1 73.19 2 THR B N 1
ATOM 2313 C CA . THR B 1 2 ? -1.705 -9.969 -32.125 1 73.19 2 THR B CA 1
ATOM 2314 C C . THR B 1 2 ? -1.529 -9.789 -30.609 1 73.19 2 THR B C 1
ATOM 2316 O O . THR B 1 2 ? -1.591 -8.672 -30.109 1 73.19 2 THR B O 1
ATOM 2319 N N . PRO B 1 3 ? -1.35 -10.883 -29.938 1 73.5 3 PRO B N 1
ATOM 2320 C CA . PRO B 1 3 ? -1.107 -10.797 -28.5 1 73.5 3 PRO B CA 1
ATOM 2321 C C . PRO B 1 3 ? 0.084 -9.906 -28.156 1 73.5 3 PRO B C 1
ATOM 2323 O O . PRO B 1 3 ? 0.032 -9.148 -27.172 1 73.5 3 PRO B O 1
ATOM 2326 N N . LYS B 1 4 ? 1.103 -10.094 -28.953 1 78.38 4 LYS B N 1
ATOM 2327 C CA . LYS B 1 4 ? 2.285 -9.273 -28.719 1 78.38 4 LYS B CA 1
ATOM 2328 C C . LYS B 1 4 ? 1.969 -7.793 -28.922 1 78.38 4 LYS B C 1
ATOM 2330 O O . LYS B 1 4 ? 2.438 -6.945 -28.156 1 78.38 4 LYS B O 1
ATOM 2335 N N . GLN B 1 5 ? 1.202 -7.496 -29.922 1 79.5 5 GLN B N 1
ATOM 2336 C CA . GLN B 1 5 ? 0.789 -6.121 -30.172 1 79.5 5 GLN B CA 1
ATOM 2337 C C . GLN B 1 5 ? -0.043 -5.57 -29.016 1 79.5 5 GLN B C 1
ATOM 2339 O O . GLN B 1 5 ? 0.107 -4.41 -28.625 1 79.5 5 GLN B O 1
ATOM 2344 N N . LEU B 1 6 ? -0.875 -6.41 -28.5 1 80.62 6 LEU B N 1
ATOM 2345 C CA . LEU B 1 6 ? -1.718 -6.016 -27.375 1 80.62 6 LEU B CA 1
ATOM 2346 C C . LEU B 1 6 ? -0.87 -5.664 -26.156 1 80.62 6 LEU B C 1
ATOM 2348 O O . LEU B 1 6 ? -1.145 -4.68 -25.469 1 80.62 6 LEU B O 1
ATOM 2352 N N . GLU B 1 7 ? 0.115 -6.43 -25.922 1 81.75 7 GLU B N 1
ATOM 2353 C CA . GLU B 1 7 ? 1.036 -6.18 -24.812 1 81.75 7 GLU B CA 1
ATOM 2354 C C . GLU B 1 7 ? 1.767 -4.852 -24.984 1 81.75 7 GLU B C 1
ATOM 2356 O O . GLU B 1 7 ? 1.924 -4.09 -24.031 1 81.75 7 GLU B O 1
ATOM 2361 N N . VAL B 1 8 ? 2.213 -4.703 -26.203 1 84.25 8 VAL B N 1
ATOM 2362 C CA . VAL B 1 8 ? 2.912 -3.465 -26.531 1 84.25 8 VAL B CA 1
ATOM 2363 C C . VAL B 1 8 ? 2 -2.27 -26.266 1 84.25 8 VAL B C 1
ATOM 2365 O O . VAL B 1 8 ? 2.4 -1.31 -25.609 1 84.25 8 VAL B O 1
ATOM 2368 N N . PHE B 1 9 ? 0.797 -2.352 -26.719 1 85.44 9 PHE B N 1
ATOM 2369 C CA . PHE B 1 9 ? -0.184 -1.284 -26.578 1 85.44 9 PHE B CA 1
ATOM 2370 C C . PHE B 1 9 ? -0.46 -1.006 -25.094 1 85.44 9 PHE B C 1
ATOM 2372 O O . PHE B 1 9 ? -0.389 0.142 -24.656 1 85.44 9 PHE B O 1
ATOM 2379 N N . ILE B 1 10 ? -0.69 -2.006 -24.406 1 82.75 10 ILE B N 1
ATOM 2380 C CA . ILE B 1 10 ? -1.027 -1.882 -22.984 1 82.75 10 ILE B CA 1
ATOM 2381 C C . ILE B 1 10 ? 0.144 -1.26 -22.234 1 82.75 10 ILE B C 1
ATOM 2383 O O . ILE B 1 10 ? -0.045 -0.342 -21.422 1 82.75 10 ILE B O 1
ATOM 2387 N N . SER B 1 11 ? 1.302 -1.747 -22.469 1 81.75 11 SER B N 1
ATOM 2388 C CA . SER B 1 11 ? 2.502 -1.258 -21.797 1 81.75 11 SER B CA 1
ATOM 2389 C C . SER B 1 11 ? 2.727 0.224 -22.078 1 81.75 11 SER B C 1
ATOM 2391 O O . SER B 1 11 ? 3.068 0.988 -21.172 1 81.75 11 SER B O 1
ATOM 2393 N N . ILE B 1 12 ? 2.518 0.538 -23.312 1 83.31 12 ILE B N 1
ATOM 2394 C CA . ILE B 1 12 ? 2.736 1.931 -23.688 1 83.31 12 ILE B CA 1
ATOM 2395 C C . ILE B 1 12 ? 1.707 2.82 -23 1 83.31 12 ILE B C 1
ATOM 2397 O O . ILE B 1 12 ? 2.035 3.914 -22.531 1 83.31 12 ILE B O 1
ATOM 2401 N N . VAL B 1 13 ? 0.555 2.342 -22.969 1 80.06 13 VAL B N 1
ATOM 2402 C CA . VAL B 1 13 ? -0.495 3.125 -22.328 1 80.06 13 VAL B CA 1
ATOM 2403 C C . VAL B 1 13 ? -0.179 3.297 -20.844 1 80.06 13 VAL B C 1
ATOM 2405 O O . VAL B 1 13 ? -0.333 4.391 -20.281 1 80.06 13 VAL B O 1
ATOM 2408 N N . GLN B 1 14 ? 0.222 2.266 -20.234 1 73 14 GLN B N 1
ATOM 2409 C CA . GLN B 1 14 ? 0.475 2.246 -18.797 1 73 14 GLN B CA 1
ATOM 2410 C C . GLN B 1 14 ? 1.704 3.078 -18.453 1 73 14 GLN B C 1
ATOM 2412 O O . GLN B 1 14 ? 1.716 3.777 -17.438 1 73 14 GLN B O 1
ATOM 2417 N N . LEU B 1 15 ? 2.709 3.014 -19.297 1 72.38 15 LEU B N 1
ATOM 2418 C CA . LEU B 1 15 ? 4.004 3.596 -18.953 1 72.38 15 LEU B CA 1
ATOM 2419 C C . LEU B 1 15 ? 4.176 4.957 -19.609 1 72.38 15 LEU B C 1
ATOM 2421 O O . LEU B 1 15 ? 5.031 5.746 -19.203 1 72.38 15 LEU B O 1
ATOM 2425 N N . GLY B 1 16 ? 3.395 5.195 -20.656 1 75.75 16 GLY B N 1
ATOM 2426 C CA . GLY B 1 16 ? 3.41 6.465 -21.359 1 75.75 16 GLY B CA 1
ATOM 2427 C C . GLY B 1 16 ? 4.66 6.668 -22.188 1 75.75 16 GLY B C 1
ATOM 2428 O O . GLY B 1 16 ? 5 7.797 -22.547 1 75.75 16 GLY B O 1
ATOM 2429 N N . SER B 1 17 ? 5.426 5.617 -22.359 1 82.06 17 SER B N 1
ATOM 2430 C CA . SER B 1 17 ? 6.688 5.727 -23.078 1 82.06 17 SER B CA 1
ATOM 2431 C C . SER B 1 17 ? 6.996 4.449 -23.859 1 82.06 17 SER B C 1
ATOM 2433 O O . SER B 1 17 ? 6.832 3.344 -23.344 1 82.06 17 SER B O 1
ATOM 2435 N N . VAL B 1 18 ? 7.391 4.75 -25.109 1 85.12 18 VAL B N 1
ATOM 2436 C CA . VAL B 1 18 ? 7.785 3.629 -25.953 1 85.12 18 VAL B CA 1
ATOM 2437 C C . VAL B 1 18 ? 9.07 3.006 -25.406 1 85.12 18 VAL B C 1
ATOM 2439 O O . VAL B 1 18 ? 9.203 1.78 -25.359 1 85.12 18 VAL B O 1
ATOM 2442 N N . THR B 1 19 ? 9.898 3.908 -24.922 1 81.06 19 THR B N 1
ATOM 2443 C CA . THR B 1 19 ? 11.172 3.428 -24.391 1 81.06 19 THR B CA 1
ATOM 2444 C C . THR B 1 19 ? 10.953 2.627 -23.109 1 81.06 19 THR B C 1
ATOM 2446 O O . THR B 1 19 ? 11.547 1.564 -22.922 1 81.06 19 THR B O 1
ATOM 2449 N N . ALA B 1 20 ? 10.125 3.111 -22.344 1 79.12 20 ALA B N 1
ATOM 2450 C CA . ALA B 1 20 ? 9.828 2.414 -21.094 1 79.12 20 ALA B CA 1
ATOM 2451 C C . ALA B 1 20 ? 9.125 1.087 -21.359 1 79.12 20 ALA B C 1
ATOM 2453 O O . ALA B 1 20 ? 9.406 0.083 -20.703 1 79.12 20 ALA B O 1
ATOM 2454 N N . ALA B 1 21 ? 8.297 1.146 -22.25 1 83.19 21 ALA B N 1
ATOM 2455 C CA . ALA B 1 21 ? 7.594 -0.075 -22.641 1 83.19 21 ALA B CA 1
ATOM 2456 C C . ALA B 1 21 ? 8.562 -1.115 -23.203 1 83.19 21 ALA B C 1
ATOM 2458 O O . ALA B 1 21 ? 8.445 -2.305 -22.891 1 83.19 21 ALA B O 1
ATOM 2459 N N . ALA B 1 22 ? 9.492 -0.656 -23.922 1 85.75 22 ALA B N 1
ATOM 2460 C CA . ALA B 1 22 ? 10.5 -1.549 -24.5 1 85.75 22 ALA B CA 1
ATOM 2461 C C . ALA B 1 22 ? 11.297 -2.236 -23.391 1 85.75 22 ALA B C 1
ATOM 2463 O O . ALA B 1 22 ? 11.508 -3.451 -23.438 1 85.75 22 ALA B O 1
ATOM 2464 N N . ALA B 1 23 ? 11.625 -1.463 -22.5 1 76.31 23 ALA B N 1
ATOM 2465 C CA . ALA B 1 23 ? 12.383 -1.994 -21.359 1 76.31 23 ALA B CA 1
ATOM 2466 C C . ALA B 1 23 ? 11.562 -3.025 -20.594 1 76.31 23 ALA B C 1
ATOM 2468 O O . ALA B 1 23 ? 12.055 -4.113 -20.281 1 76.31 23 ALA B O 1
ATOM 2469 N N . GLN B 1 24 ? 10.352 -2.693 -20.438 1 71.12 24 GLN B N 1
ATOM 2470 C CA . GLN B 1 24 ? 9.461 -3.559 -19.672 1 71.12 24 GLN B CA 1
ATOM 2471 C C . GLN B 1 24 ? 9.219 -4.879 -20.391 1 71.12 24 GLN B C 1
ATOM 2473 O O . GLN B 1 24 ? 9.133 -5.934 -19.75 1 71.12 24 GLN B O 1
ATOM 2478 N N . LEU B 1 25 ? 9.125 -4.789 -21.656 1 75.75 25 LEU B N 1
ATOM 2479 C CA . LEU B 1 25 ? 8.75 -5.945 -22.469 1 75.75 25 LEU B CA 1
ATOM 2480 C C . LEU B 1 25 ? 9.984 -6.668 -22.984 1 75.75 25 LEU B C 1
ATOM 2482 O O . LEU B 1 25 ? 9.867 -7.652 -23.719 1 75.75 25 LEU B O 1
ATOM 2486 N N . ALA B 1 26 ? 11.188 -6.156 -22.531 1 77.69 26 ALA B N 1
ATOM 2487 C CA . ALA B 1 26 ? 12.445 -6.719 -23.016 1 77.69 26 ALA B CA 1
ATOM 2488 C C . ALA B 1 26 ? 12.477 -6.758 -24.531 1 77.69 26 ALA B C 1
ATOM 2490 O O . ALA B 1 26 ? 12.828 -7.781 -25.125 1 77.69 26 ALA B O 1
ATOM 2491 N N . MET B 1 27 ? 12.039 -5.719 -25.094 1 81.69 27 MET B N 1
ATOM 2492 C CA . MET B 1 27 ? 12.062 -5.508 -26.531 1 81.69 27 MET B CA 1
ATOM 2493 C C . MET B 1 27 ? 12.883 -4.273 -26.891 1 81.69 27 MET B C 1
ATOM 2495 O O . MET B 1 27 ? 13.133 -3.424 -26.031 1 81.69 27 MET B O 1
ATOM 2499 N N . SER B 1 28 ? 13.438 -4.324 -28.109 1 85.5 28 SER B N 1
ATOM 2500 C CA . SER B 1 28 ? 14.109 -3.111 -28.578 1 85.5 28 SER B CA 1
ATOM 2501 C C . SER B 1 28 ? 13.109 -1.99 -28.828 1 85.5 28 SER B C 1
ATOM 2503 O O . SER B 1 28 ? 11.945 -2.248 -29.141 1 85.5 28 SER B O 1
ATOM 2505 N N . GLN B 1 29 ? 13.578 -0.846 -28.594 1 87.69 29 GLN B N 1
ATOM 2506 C CA . GLN B 1 29 ? 12.727 0.321 -28.812 1 87.69 29 GLN B CA 1
ATOM 2507 C C . GLN B 1 29 ? 12.219 0.362 -30.25 1 87.69 29 GLN B C 1
ATOM 2509 O O . GLN B 1 29 ? 11.031 0.616 -30.484 1 87.69 29 GLN B O 1
ATOM 2514 N N . PRO B 1 30 ? 13.023 0.056 -31.25 1 89.56 30 PRO B N 1
ATOM 2515 C CA . PRO B 1 30 ? 12.492 0.042 -32.625 1 89.56 30 PRO B CA 1
ATOM 2516 C C . PRO B 1 30 ? 11.406 -1.009 -32.812 1 89.56 30 PRO B C 1
ATOM 2518 O O . PRO B 1 30 ? 10.438 -0.774 -33.531 1 89.56 30 PRO B O 1
ATOM 2521 N N . SER B 1 31 ? 11.562 -2.094 -32.219 1 88 31 SER B N 1
ATOM 2522 C CA . SER B 1 31 ? 10.57 -3.158 -32.312 1 88 31 SER B CA 1
ATOM 2523 C C . SER B 1 31 ? 9.234 -2.727 -31.719 1 88 31 SER B C 1
ATOM 2525 O O . SER B 1 31 ? 8.18 -2.984 -32.312 1 88 31 SER B O 1
ATOM 2527 N N . VAL B 1 32 ? 9.305 -2.113 -30.609 1 90.19 32 VAL B N 1
ATOM 2528 C CA . VAL B 1 32 ? 8.102 -1.619 -29.953 1 90.19 32 VAL B CA 1
ATOM 2529 C C . VAL B 1 32 ? 7.465 -0.524 -30.812 1 90.19 32 VAL B C 1
ATOM 2531 O O . VAL B 1 32 ? 6.246 -0.499 -31 1 90.19 32 VAL B O 1
ATOM 2534 N N . SER B 1 33 ? 8.25 0.339 -31.328 1 90.5 33 SER B N 1
ATOM 2535 C CA . SER B 1 33 ? 7.766 1.419 -32.188 1 90.5 33 SER B CA 1
ATOM 2536 C C . SER B 1 33 ? 7.105 0.874 -33.438 1 90.5 33 SER B C 1
ATOM 2538 O O . SER B 1 33 ? 6.035 1.336 -33.844 1 90.5 33 SER B O 1
ATOM 2540 N N . LYS B 1 34 ? 7.754 -0.057 -34 1 89.94 34 LYS B N 1
ATOM 2541 C CA . LYS B 1 34 ? 7.211 -0.691 -35.188 1 89.94 34 LYS B CA 1
ATOM 2542 C C . LYS B 1 34 ? 5.883 -1.382 -34.906 1 89.94 34 LYS B C 1
ATOM 2544 O O . LYS B 1 34 ? 4.945 -1.3 -35.688 1 89.94 34 LYS B O 1
ATOM 2549 N N . SER B 1 35 ? 5.91 -2.061 -33.844 1 88.81 35 SER B N 1
ATOM 2550 C CA . SER B 1 35 ? 4.688 -2.748 -33.438 1 88.81 35 SER B CA 1
ATOM 2551 C C . SER B 1 35 ? 3.535 -1.766 -33.25 1 88.81 35 SER B C 1
ATOM 2553 O O . SER B 1 35 ? 2.41 -2.033 -33.688 1 88.81 35 SER B O 1
ATOM 2555 N N . LEU B 1 36 ? 3.85 -0.736 -32.656 1 88.88 36 LEU B N 1
ATOM 2556 C CA . LEU B 1 36 ? 2.836 0.293 -32.469 1 88.88 36 LEU B CA 1
ATOM 2557 C C . LEU B 1 36 ? 2.324 0.82 -33.812 1 88.88 36 LEU B C 1
ATOM 2559 O O . LEU B 1 36 ? 1.116 0.987 -34 1 88.88 36 LEU B O 1
ATOM 2563 N N . ALA B 1 37 ? 3.211 1.098 -34.656 1 87.81 37 ALA B N 1
ATOM 2564 C CA . ALA B 1 37 ? 2.848 1.588 -35.969 1 87.81 37 ALA B CA 1
ATOM 2565 C C . ALA B 1 37 ? 1.94 0.597 -36.688 1 87.81 37 ALA B C 1
ATOM 2567 O O . ALA B 1 37 ? 0.968 0.994 -37.344 1 87.81 37 ALA B O 1
ATOM 2568 N N . LEU B 1 38 ? 2.289 -0.606 -36.625 1 84.88 38 LEU B N 1
ATOM 2569 C CA . LEU B 1 38 ? 1.502 -1.658 -37.25 1 84.88 38 LEU B CA 1
ATOM 2570 C C . LEU B 1 38 ? 0.1 -1.722 -36.656 1 84.88 38 LEU B C 1
ATOM 2572 O O . LEU B 1 38 ? -0.881 -1.894 -37.375 1 84.88 38 LEU B O 1
ATOM 2576 N N . ILE B 1 39 ? 0.056 -1.606 -35.375 1 82.69 39 ILE B N 1
ATOM 2577 C CA . ILE B 1 39 ? -1.233 -1.619 -34.688 1 82.69 39 ILE B CA 1
ATOM 2578 C C . ILE B 1 39 ? -2.096 -0.464 -35.188 1 82.69 39 ILE B C 1
ATOM 2580 O O . ILE B 1 39 ? -3.271 -0.652 -35.5 1 82.69 39 ILE B O 1
ATOM 2584 N N . GLU B 1 40 ? -1.491 0.658 -35.188 1 85.75 40 GLU B N 1
ATOM 2585 C CA . GLU B 1 40 ? -2.227 1.844 -35.625 1 85.75 40 GLU B CA 1
ATOM 2586 C C . GLU B 1 40 ? -2.672 1.72 -37.062 1 85.75 40 GLU B C 1
ATOM 2588 O O . GLU B 1 40 ? -3.783 2.121 -37.438 1 85.75 40 GLU B O 1
ATOM 2593 N N . GLN B 1 41 ? -1.869 1.152 -37.906 1 81.44 41 GLN B N 1
ATOM 2594 C CA . GLN B 1 41 ? -2.207 0.905 -39.312 1 81.44 41 GLN B CA 1
ATOM 2595 C C . GLN B 1 41 ? -3.387 -0.056 -39.438 1 81.44 41 GLN B C 1
ATOM 2597 O O . GLN B 1 41 ? -4.312 0.183 -40.219 1 81.44 41 GLN B O 1
ATOM 2602 N N . GLN B 1 42 ? -3.328 -1.051 -38.719 1 77.44 42 GLN B N 1
ATOM 2603 C CA . GLN B 1 42 ? -4.383 -2.061 -38.719 1 77.44 42 GLN B CA 1
ATOM 2604 C C . GLN B 1 42 ? -5.707 -1.485 -38.25 1 77.44 42 GLN B C 1
ATOM 2606 O O . GLN B 1 42 ? -6.773 -1.838 -38.75 1 77.44 42 GLN B O 1
ATOM 2611 N N . MET B 1 43 ? -5.574 -0.696 -37.25 1 78.31 43 MET B N 1
ATOM 2612 C CA . MET B 1 43 ? -6.773 -0.135 -36.625 1 78.31 43 MET B CA 1
ATOM 2613 C C . MET B 1 43 ? -7.32 1.023 -37.469 1 78.31 43 MET B C 1
ATOM 2615 O O . MET B 1 43 ? -8.508 1.331 -37.406 1 78.31 43 MET B O 1
ATOM 2619 N N . GLY B 1 44 ? -6.41 1.671 -38.188 1 76.38 44 GLY B N 1
ATOM 2620 C CA . GLY B 1 44 ? -6.812 2.764 -39.062 1 76.38 44 GLY B CA 1
ATOM 2621 C C . GLY B 1 44 ? -6.859 4.105 -38.344 1 76.38 44 GLY B C 1
ATOM 2622 O O . GLY B 1 44 ? -7.398 5.078 -38.875 1 76.38 44 GLY B O 1
ATOM 2623 N N . PHE B 1 45 ? -6.543 4.059 -37.125 1 76.25 45 PHE B N 1
ATOM 2624 C CA . PHE B 1 45 ? -6.477 5.316 -36.406 1 76.25 45 PHE B CA 1
ATOM 2625 C C . PHE B 1 45 ? -5.273 5.336 -35.469 1 76.25 45 PHE B C 1
ATOM 2627 O O . PHE B 1 45 ? -4.742 4.281 -35.094 1 76.25 45 PHE B O 1
ATOM 2634 N N . SER B 1 46 ? -4.859 6.539 -35.094 1 83.31 46 SER B N 1
ATOM 2635 C CA . SER B 1 46 ? -3.732 6.707 -34.156 1 83.31 46 SER B CA 1
ATOM 2636 C C . SER B 1 46 ? -4.129 6.383 -32.719 1 83.31 46 SER B C 1
ATOM 2638 O O . SER B 1 46 ? -5.223 6.742 -32.281 1 83.31 46 SER B O 1
ATOM 2640 N N . LEU B 1 47 ? -3.223 5.652 -32.062 1 85.06 47 LEU B N 1
ATOM 2641 C CA . LEU B 1 47 ? -3.482 5.242 -30.703 1 85.06 47 LEU B CA 1
ATOM 2642 C C . LEU B 1 47 ? -2.822 6.195 -29.703 1 85.06 47 LEU B C 1
ATOM 2644 O O . LEU B 1 47 ? -3.244 6.293 -28.562 1 85.06 47 LEU B O 1
ATOM 2648 N N . PHE B 1 48 ? -1.723 6.68 -30.281 1 86.25 48 PHE B N 1
ATOM 2649 C CA . PHE B 1 48 ? -0.986 7.594 -29.422 1 86.25 48 PHE B CA 1
ATOM 2650 C C . PHE B 1 48 ? -0.712 8.914 -30.125 1 86.25 48 PHE B C 1
ATOM 2652 O O . PHE B 1 48 ? -0.586 8.945 -31.359 1 86.25 48 PHE B O 1
ATOM 2659 N N . GLU B 1 49 ? -0.741 9.875 -29.438 1 80.31 49 GLU B N 1
ATOM 2660 C CA . GLU B 1 49 ? -0.332 11.188 -29.922 1 80.31 49 GLU B CA 1
ATOM 2661 C C . GLU B 1 49 ? 0.819 11.75 -29.094 1 80.31 49 GLU B C 1
ATOM 2663 O O . GLU B 1 49 ? 0.946 11.438 -27.906 1 80.31 49 GLU B O 1
ATOM 2668 N N . ARG B 1 50 ? 1.866 12.094 -29.797 1 70.06 50 ARG B N 1
ATOM 2669 C CA . ARG B 1 50 ? 3.01 12.672 -29.109 1 70.06 50 ARG B CA 1
ATOM 2670 C C . ARG B 1 50 ? 2.666 14.047 -28.531 1 70.06 50 ARG B C 1
ATOM 2672 O O . ARG B 1 50 ? 2.125 14.898 -29.25 1 70.06 50 ARG B O 1
ATOM 2679 N N . TYR B 1 51 ? 2.66 14.094 -27.359 1 61.47 51 TYR B N 1
ATOM 2680 C CA . TYR B 1 51 ? 2.465 15.383 -26.688 1 61.47 51 TYR B CA 1
ATOM 2681 C C . TYR B 1 51 ? 3.646 15.719 -25.797 1 61.47 51 TYR B C 1
ATOM 2683 O O . TYR B 1 51 ? 3.916 15.008 -24.828 1 61.47 51 TYR B O 1
ATOM 2691 N N . GLN B 1 52 ? 4.504 16.781 -26.078 1 55.56 52 GLN B N 1
ATOM 2692 C CA . GLN B 1 52 ? 5.684 17.25 -25.359 1 55.56 52 GLN B CA 1
ATOM 2693 C C . GLN B 1 52 ? 6.715 16.141 -25.219 1 55.56 52 GLN B C 1
ATOM 2695 O O . GLN B 1 52 ? 7.277 15.953 -24.125 1 55.56 52 GLN B O 1
ATOM 2700 N N . GLY B 1 53 ? 6.809 15.336 -26.156 1 60.47 53 GLY B N 1
ATOM 2701 C CA . GLY B 1 53 ? 7.836 14.305 -26.188 1 60.47 53 GLY B CA 1
ATOM 2702 C C . GLY B 1 53 ? 7.391 13 -25.547 1 60.47 53 GLY B C 1
ATOM 2703 O O . GLY B 1 53 ? 8.109 12 -25.594 1 60.47 53 GLY B O 1
ATOM 2704 N N . LYS B 1 54 ? 6.188 13.086 -24.938 1 66.38 54 LYS B N 1
ATOM 2705 C CA . LYS B 1 54 ? 5.707 11.844 -24.344 1 66.38 54 LYS B CA 1
ATOM 2706 C C . LYS B 1 54 ? 4.555 11.25 -25.156 1 66.38 54 LYS B C 1
ATOM 2708 O O . LYS B 1 54 ? 3.789 11.992 -25.781 1 66.38 54 LYS B O 1
ATOM 2713 N N . MET B 1 55 ? 4.402 9.945 -25.125 1 76 55 MET B N 1
ATOM 2714 C CA . MET B 1 55 ? 3.342 9.211 -25.812 1 76 55 MET B CA 1
ATOM 2715 C C . MET B 1 55 ? 2.072 9.172 -24.969 1 76 55 MET B C 1
ATOM 2717 O O . MET B 1 55 ? 2.084 8.68 -23.844 1 76 55 MET B O 1
ATOM 2721 N N . GLN B 1 56 ? 1.052 9.82 -25.469 1 79.88 56 GLN B N 1
ATOM 2722 C CA . GLN B 1 56 ? -0.231 9.812 -24.766 1 79.88 56 GLN B CA 1
ATOM 2723 C C . GLN B 1 56 ? -1.276 9.023 -25.547 1 79.88 56 GLN B C 1
ATOM 2725 O O . GLN B 1 56 ? -1.42 9.203 -26.766 1 79.88 56 GLN B O 1
ATOM 2730 N N . PRO B 1 57 ? -2.018 8.211 -24.812 1 80.44 57 PRO B N 1
ATOM 2731 C CA . PRO B 1 57 ? -3.039 7.445 -25.531 1 80.44 57 PRO B CA 1
ATOM 2732 C C . PRO B 1 57 ? -4.203 8.312 -26 1 80.44 57 PRO B C 1
ATOM 2734 O O . PRO B 1 57 ? -4.605 9.242 -25.312 1 80.44 57 PRO B O 1
ATOM 2737 N N . THR B 1 58 ? -4.691 8.148 -27.25 1 77.5 58 THR B N 1
ATOM 2738 C CA . THR B 1 58 ? -5.883 8.789 -27.797 1 77.5 58 THR B CA 1
ATOM 2739 C C . THR B 1 58 ? -7.141 8.289 -27.094 1 77.5 58 THR B C 1
ATOM 2741 O O . THR B 1 58 ? -7.078 7.348 -26.297 1 77.5 58 THR B O 1
ATOM 2744 N N . ALA B 1 59 ? -8.305 8.938 -27.281 1 69.5 59 ALA B N 1
ATOM 2745 C CA . ALA B 1 59 ? -9.578 8.469 -26.734 1 69.5 59 ALA B CA 1
ATOM 2746 C C . ALA B 1 59 ? -9.883 7.043 -27.188 1 69.5 59 ALA B C 1
ATOM 2748 O O . ALA B 1 59 ? -10.352 6.223 -26.406 1 69.5 59 ALA B O 1
ATOM 2749 N N . GLU B 1 60 ? -9.641 6.902 -28.438 1 73.75 60 GLU B N 1
ATOM 2750 C CA . GLU B 1 60 ? -9.812 5.566 -29 1 73.75 60 GLU B CA 1
ATOM 2751 C C . GLU B 1 60 ? -8.898 4.559 -28.328 1 73.75 60 GLU B C 1
ATOM 2753 O O . GLU B 1 60 ? -9.305 3.428 -28.047 1 73.75 60 GLU B O 1
ATOM 2758 N N . ALA B 1 61 ? -7.727 4.996 -28 1 78.5 61 ALA B N 1
ATOM 2759 C CA . ALA B 1 61 ? -6.75 4.121 -27.359 1 78.5 61 ALA B CA 1
ATOM 2760 C C . ALA B 1 61 ? -7.176 3.775 -25.938 1 78.5 61 ALA B C 1
ATOM 2762 O O . ALA B 1 61 ? -7.023 2.633 -25.5 1 78.5 61 ALA B O 1
ATOM 2763 N N . ARG B 1 62 ? -7.691 4.594 -25.359 1 71.88 62 ARG B N 1
ATOM 2764 C CA . ARG B 1 62 ? -8.148 4.371 -23.984 1 71.88 62 ARG B CA 1
ATOM 2765 C C . ARG B 1 62 ? -9.312 3.377 -23.953 1 71.88 62 ARG B C 1
ATOM 2767 O O . ARG B 1 62 ? -9.359 2.5 -23.094 1 71.88 62 ARG B O 1
ATOM 2774 N N . ALA B 1 63 ? -10.258 3.637 -24.859 1 66.56 63 ALA B N 1
ATOM 2775 C CA . ALA B 1 63 ? -11.352 2.678 -24.984 1 66.56 63 ALA B CA 1
ATOM 2776 C C . ALA B 1 63 ? -10.82 1.288 -25.344 1 66.56 63 ALA B C 1
ATOM 2778 O O . ALA B 1 63 ? -11.266 0.288 -24.766 1 66.56 63 ALA B O 1
ATOM 2779 N N . LEU B 1 64 ? -10 1.404 -26.234 1 74.69 64 LEU B N 1
ATOM 2780 C CA . LEU B 1 64 ? -9.406 0.142 -26.656 1 74.69 64 LEU B CA 1
ATOM 2781 C C . LEU B 1 64 ? -8.617 -0.501 -25.516 1 74.69 64 LEU B C 1
ATOM 2783 O O . LEU B 1 64 ? -8.57 -1.729 -25.406 1 74.69 64 LEU B O 1
ATOM 2787 N N . TYR B 1 65 ? -8.07 0.382 -24.719 1 78.25 65 TYR B N 1
ATOM 2788 C CA . TYR B 1 65 ? -7.25 -0.104 -23.609 1 78.25 65 TYR B CA 1
ATOM 2789 C C . TYR B 1 65 ? -8.062 -0.979 -22.672 1 78.25 65 TYR B C 1
ATOM 2791 O O . TYR B 1 65 ? -7.613 -2.053 -22.266 1 78.25 65 TYR B O 1
ATOM 2799 N N . LYS B 1 66 ? -9.242 -0.55 -22.438 1 64.88 66 LYS B N 1
ATOM 2800 C CA . LYS B 1 66 ? -10.117 -1.327 -21.562 1 64.88 66 LYS B CA 1
ATOM 2801 C C . LYS B 1 66 ? -10.391 -2.709 -22.156 1 64.88 66 LYS B C 1
ATOM 2803 O O . LYS B 1 66 ? -10.312 -3.717 -21.438 1 64.88 66 LYS B O 1
ATOM 2808 N N . GLU B 1 67 ? -10.695 -2.654 -23.344 1 66.56 67 GLU B N 1
ATOM 2809 C CA . GLU B 1 67 ? -10.961 -3.914 -24.031 1 66.56 67 GLU B CA 1
ATOM 2810 C C . GLU B 1 67 ? -9.68 -4.734 -24.188 1 66.56 67 GLU B C 1
ATOM 2812 O O . GLU B 1 67 ? -9.703 -5.957 -24.031 1 66.56 67 GLU B O 1
ATOM 2817 N N . ALA B 1 68 ? -8.672 -3.939 -24.484 1 73.69 68 ALA B N 1
ATOM 2818 C CA . ALA B 1 68 ? -7.383 -4.602 -24.641 1 73.69 68 ALA B CA 1
ATOM 2819 C C . ALA B 1 68 ? -6.941 -5.281 -23.359 1 73.69 68 ALA B C 1
ATOM 2821 O O . ALA B 1 68 ? -6.426 -6.398 -23.375 1 73.69 68 ALA B O 1
ATOM 2822 N N . LEU B 1 69 ? -7.195 -4.539 -22.375 1 68.38 69 LEU B N 1
ATOM 2823 C CA . LEU B 1 69 ? -6.859 -5.109 -21.078 1 68.38 69 LEU B CA 1
ATOM 2824 C C . LEU B 1 69 ? -7.656 -6.383 -20.812 1 68.38 69 LEU B C 1
ATOM 2826 O O . LEU B 1 69 ? -7.109 -7.379 -20.344 1 68.38 69 LEU B O 1
ATOM 2830 N N . ARG B 1 70 ? -8.867 -6.285 -21.094 1 62.38 70 ARG B N 1
ATOM 2831 C CA . ARG B 1 70 ? -9.734 -7.445 -20.922 1 62.38 70 ARG B CA 1
ATOM 2832 C C . ARG B 1 70 ? -9.258 -8.617 -21.781 1 62.38 70 ARG B C 1
ATOM 2834 O O . ARG B 1 70 ? -9.156 -9.75 -21.281 1 62.38 70 ARG B O 1
ATOM 2841 N N . VAL B 1 71 ? -9.023 -8.297 -22.969 1 63.03 71 VAL B N 1
ATOM 2842 C CA . VAL B 1 71 ? -8.578 -9.328 -23.906 1 63.03 71 VAL B CA 1
ATOM 2843 C C . VAL B 1 71 ? -7.227 -9.883 -23.469 1 63.03 71 VAL B C 1
ATOM 2845 O O . VAL B 1 71 ? -6.996 -11.094 -23.516 1 63.03 71 VAL B O 1
ATOM 2848 N N . HIS B 1 72 ? -6.434 -8.914 -23.125 1 65.69 72 HIS B N 1
ATOM 2849 C CA . HIS B 1 72 ? -5.113 -9.328 -22.672 1 65.69 72 HIS B CA 1
ATOM 2850 C C . HIS B 1 72 ? -5.215 -10.211 -21.422 1 65.69 72 HIS B C 1
ATOM 2852 O O . HIS B 1 72 ? -4.535 -11.234 -21.328 1 65.69 72 HIS B O 1
ATOM 2858 N N . GLN B 1 73 ? -6.02 -9.75 -20.672 1 58.88 73 GLN B N 1
ATOM 2859 C CA . GLN B 1 73 ? -6.234 -10.539 -19.453 1 58.88 73 GLN B CA 1
ATOM 2860 C C . GLN B 1 73 ? -6.848 -11.898 -19.781 1 58.88 73 GLN B C 1
ATOM 2862 O O . GLN B 1 73 ? -6.473 -12.914 -19.203 1 58.88 73 GLN B O 1
ATOM 2867 N N . ASP B 1 74 ? -7.75 -11.758 -20.672 1 56.88 74 ASP B N 1
ATOM 2868 C CA . ASP B 1 74 ? -8.352 -13.008 -21.125 1 56.88 74 ASP B CA 1
ATOM 2869 C C . ASP B 1 74 ? -7.305 -13.922 -21.766 1 56.88 74 ASP B C 1
ATOM 2871 O O . ASP B 1 74 ? -7.309 -15.133 -21.547 1 56.88 74 ASP B O 1
ATOM 2875 N N . ARG B 1 75 ? -6.547 -13.289 -22.5 1 58.53 75 ARG B N 1
ATOM 2876 C CA . ARG B 1 75 ? -5.473 -14.047 -23.125 1 58.53 75 ARG B CA 1
ATOM 2877 C C . ARG B 1 75 ? -4.492 -14.578 -22.094 1 58.53 75 ARG B C 1
ATOM 2879 O O . ARG B 1 75 ? -4.082 -15.742 -22.141 1 58.53 75 ARG B O 1
ATOM 2886 N N . LEU B 1 76 ? -4.129 -13.633 -21.281 1 56.28 76 LEU B N 1
ATOM 2887 C CA . LEU B 1 76 ? -3.23 -14.078 -20.219 1 56.28 76 LEU B CA 1
ATOM 2888 C C . LEU B 1 76 ? -3.859 -15.203 -19.406 1 56.28 76 LEU B C 1
ATOM 2890 O O . LEU B 1 76 ? -3.182 -16.172 -19.062 1 56.28 76 LEU B O 1
ATOM 2894 N N . ARG B 1 77 ? -5.078 -14.93 -19.219 1 53.41 77 ARG B N 1
ATOM 2895 C CA . ARG B 1 77 ? -5.824 -15.984 -18.547 1 53.41 77 ARG B CA 1
ATOM 2896 C C . ARG B 1 77 ? -5.805 -17.281 -19.359 1 53.41 77 ARG B C 1
ATOM 2898 O O . ARG B 1 77 ? -5.645 -18.359 -18.812 1 53.41 77 ARG B O 1
ATOM 2905 N N . PHE B 1 78 ? -5.988 -17.078 -20.641 1 51.16 78 PHE B N 1
ATOM 2906 C CA . PHE B 1 78 ? -5.957 -18.234 -21.531 1 51.16 78 PHE B CA 1
ATOM 2907 C C . PHE B 1 78 ? -4.57 -18.859 -21.547 1 51.16 78 PHE B C 1
ATOM 2909 O O . PHE B 1 78 ? -4.441 -20.078 -21.453 1 51.16 78 PHE B O 1
ATOM 2916 N N . GLU B 1 79 ? -3.646 -18.031 -21.766 1 54.25 79 GLU B N 1
ATOM 2917 C CA . GLU B 1 79 ? -2.279 -18.547 -21.797 1 54.25 79 GLU B CA 1
ATOM 2918 C C . GLU B 1 79 ? -1.905 -19.188 -20.469 1 54.25 79 GLU B C 1
ATOM 2920 O O . GLU B 1 79 ? -1.266 -20.25 -20.438 1 54.25 79 GLU B O 1
ATOM 2925 N N . ARG B 1 80 ? -2.258 -18.438 -19.484 1 49.94 80 ARG B N 1
ATOM 2926 C CA . ARG B 1 80 ? -2.039 -19.031 -18.172 1 49.94 80 ARG B CA 1
ATOM 2927 C C . ARG B 1 80 ? -2.783 -20.359 -18.031 1 49.94 80 ARG B C 1
ATOM 2929 O O . ARG B 1 80 ? -2.258 -21.312 -17.469 1 49.94 80 ARG B O 1
ATOM 2936 N N . PHE B 1 81 ? -3.926 -20.266 -18.594 1 48.31 81 PHE B N 1
ATOM 2937 C CA . PHE B 1 81 ? -4.727 -21.484 -18.609 1 48.31 81 PHE B CA 1
ATOM 2938 C C . PHE B 1 81 ? -4.023 -22.578 -19.422 1 48.31 81 PHE B C 1
ATOM 2940 O O . PHE B 1 81 ? -3.949 -23.719 -18.969 1 48.31 81 PHE B O 1
ATOM 2947 N N . VAL B 1 82 ? -3.549 -22.219 -20.516 1 49.03 82 VAL B N 1
ATOM 2948 C CA . VAL B 1 82 ? -2.828 -23.156 -21.359 1 49.03 82 VAL B CA 1
ATOM 2949 C C . VAL B 1 82 ? -1.563 -23.625 -20.641 1 49.03 82 VAL B C 1
ATOM 2951 O O . VAL B 1 82 ? -1.254 -24.828 -20.641 1 49.03 82 VAL B O 1
ATOM 2954 N N . ASP B 1 83 ? -0.847 -22.672 -20.172 1 49.34 83 ASP B N 1
ATOM 2955 C CA . ASP B 1 83 ? 0.356 -23 -19.422 1 49.34 83 ASP B CA 1
ATOM 2956 C C . ASP B 1 83 ? 0.023 -23.906 -18.219 1 49.34 83 ASP B C 1
ATOM 2958 O O . ASP B 1 83 ? 0.765 -24.828 -17.906 1 49.34 83 ASP B O 1
ATOM 2962 N N . HIS B 1 84 ? -0.986 -23.391 -17.547 1 49.41 84 HIS B N 1
ATOM 2963 C CA . HIS B 1 84 ? -1.479 -24.234 -16.469 1 49.41 84 HIS B CA 1
ATOM 2964 C C . HIS B 1 84 ? -1.791 -25.641 -16.969 1 49.41 84 HIS B C 1
ATOM 2966 O O . HIS B 1 84 ? -1.47 -26.625 -16.312 1 49.41 84 HIS B O 1
ATOM 2972 N N . ILE B 1 85 ? -2.414 -25.641 -18.031 1 47.28 85 ILE B N 1
ATOM 2973 C CA . ILE B 1 85 ? -2.695 -26.953 -18.625 1 47.28 85 ILE B CA 1
ATOM 2974 C C . ILE B 1 85 ? -1.386 -27.672 -18.938 1 47.28 85 ILE B C 1
ATOM 2976 O O . ILE B 1 85 ? -1.252 -28.875 -18.656 1 47.28 85 ILE B O 1
ATOM 2980 N N . ARG B 1 86 ? -0.539 -27 -19.5 1 49.97 86 ARG B N 1
ATOM 2981 C CA . ARG B 1 86 ? 0.737 -27.609 -19.844 1 49.97 86 ARG B CA 1
ATOM 2982 C C . ARG B 1 86 ? 1.492 -28.047 -18.594 1 49.97 86 ARG B C 1
ATOM 2984 O O . ARG B 1 86 ? 2.211 -29.047 -18.609 1 49.97 86 ARG B O 1
ATOM 2991 N N . GLN B 1 87 ? 1.454 -27.078 -17.625 1 49.09 87 GLN B N 1
ATOM 2992 C CA . GLN B 1 87 ? 2.203 -27.375 -16.406 1 49.09 87 GLN B CA 1
ATOM 2993 C C . GLN B 1 87 ? 1.342 -28.156 -15.414 1 49.09 87 GLN B C 1
ATOM 2995 O O . GLN B 1 87 ? 1.707 -28.281 -14.242 1 49.09 87 GLN B O 1
ATOM 3000 N N . TYR B 1 88 ? 0.45 -28.734 -15.812 1 46.22 88 TYR B N 1
ATOM 3001 C CA . TYR B 1 88 ? -0.464 -29.562 -15.047 1 46.22 88 TYR B CA 1
ATOM 3002 C C . TYR B 1 88 ? -1.108 -28.766 -13.914 1 46.22 88 TYR B C 1
ATOM 3004 O O . TYR B 1 88 ? -1.406 -29.328 -12.852 1 46.22 88 TYR B O 1
ATOM 3012 N N . ARG B 1 89 ? -0.977 -27.406 -14.117 1 55.41 89 ARG B N 1
ATOM 3013 C CA . ARG B 1 89 ? -1.755 -26.688 -13.109 1 55.41 89 ARG B CA 1
ATOM 3014 C C . ARG B 1 89 ? -3.205 -26.531 -13.547 1 55.41 89 ARG B C 1
ATOM 3016 O O . ARG B 1 89 ? -3.482 -26.375 -14.742 1 55.41 89 ARG B O 1
ATOM 3023 N N . VAL B 1 90 ? -4.191 -26.891 -12.602 1 60.41 90 VAL B N 1
ATOM 3024 C CA . VAL B 1 90 ? -5.625 -26.984 -12.852 1 60.41 90 VAL B CA 1
ATOM 3025 C C . VAL B 1 90 ? -6.215 -25.578 -12.984 1 60.41 90 VAL B C 1
ATOM 3027 O O . VAL B 1 90 ? -7.121 -25.344 -13.789 1 60.41 90 VAL B O 1
ATOM 3030 N N . GLY B 1 91 ? -5.629 -24.484 -12.352 1 76 91 GLY B N 1
ATOM 3031 C CA . GLY B 1 91 ? -6.246 -23.172 -12.406 1 76 91 GLY B CA 1
ATOM 3032 C C . GLY B 1 91 ? -5.562 -22.156 -11.516 1 76 91 GLY B C 1
ATOM 3033 O O . GLY B 1 91 ? -4.629 -22.5 -10.781 1 76 91 GLY B O 1
ATOM 3034 N N . GLN B 1 92 ? -5.902 -20.828 -11.734 1 83.56 92 GLN B N 1
ATOM 3035 C CA . GLN B 1 92 ? -5.383 -19.75 -10.906 1 83.56 92 GLN B CA 1
ATOM 3036 C C . GLN B 1 92 ? -6.508 -18.844 -10.422 1 83.56 92 GLN B C 1
ATOM 3038 O O . GLN B 1 92 ? -7.414 -18.516 -11.188 1 83.56 92 GLN B O 1
ATOM 3043 N N . LEU B 1 93 ? -6.484 -18.625 -9.211 1 89.19 93 LEU B N 1
ATOM 3044 C CA . LEU B 1 93 ? -7.418 -17.672 -8.617 1 89.19 93 LEU B CA 1
ATOM 3045 C C . LEU B 1 93 ? -6.719 -16.359 -8.266 1 89.19 93 LEU B C 1
ATOM 3047 O O . LEU B 1 93 ? -5.668 -16.375 -7.617 1 89.19 93 LEU B O 1
ATOM 3051 N N . ARG B 1 94 ? -7.258 -15.266 -8.758 1 91.69 94 ARG B N 1
ATOM 3052 C CA . ARG B 1 94 ? -6.703 -13.945 -8.477 1 91.69 94 ARG B CA 1
ATOM 3053 C C . ARG B 1 94 ? -7.605 -13.164 -7.531 1 91.69 94 ARG B C 1
ATOM 3055 O O . ARG B 1 94 ? -8.734 -12.828 -7.879 1 91.69 94 ARG B O 1
ATOM 3062 N N . VAL B 1 95 ? -6.996 -12.797 -6.375 1 95.88 95 VAL B N 1
ATOM 3063 C CA . VAL B 1 95 ? -7.789 -12.109 -5.359 1 95.88 95 VAL B CA 1
ATOM 3064 C C . VAL B 1 95 ? -7.043 -10.867 -4.875 1 95.88 95 VAL B C 1
ATOM 3066 O O . VAL B 1 95 ? -5.812 -10.82 -4.895 1 95.88 95 VAL B O 1
ATOM 3069 N N . CYS B 1 96 ? -7.766 -9.898 -4.477 1 96.56 96 CYS B N 1
ATOM 3070 C CA . CYS B 1 96 ? -7.176 -8.703 -3.881 1 96.56 96 CYS B CA 1
ATOM 3071 C C . CYS B 1 96 ? -8.023 -8.203 -2.719 1 96.56 96 CYS B C 1
ATOM 3073 O O . CYS B 1 96 ? -9.234 -8.422 -2.688 1 96.56 96 CYS B O 1
ATOM 3075 N N . ALA B 1 97 ? -7.371 -7.605 -1.784 1 95.94 97 ALA B N 1
ATOM 3076 C CA . ALA B 1 97 ? -8.062 -7.078 -0.61 1 95.94 97 ALA B CA 1
ATOM 3077 C C . ALA B 1 97 ? -7.406 -5.793 -0.117 1 95.94 97 ALA B C 1
ATOM 3079 O O . ALA B 1 97 ? -6.246 -5.516 -0.435 1 95.94 97 ALA B O 1
ATOM 3080 N N . THR B 1 98 ? -8.18 -5.031 0.633 1 93.06 98 THR B N 1
ATOM 3081 C CA . THR B 1 98 ? -7.648 -3.844 1.287 1 93.06 98 THR B CA 1
ATOM 3082 C C . THR B 1 98 ? -6.57 -4.219 2.301 1 93.06 98 THR B C 1
ATOM 3084 O O . THR B 1 98 ? -6.562 -5.34 2.816 1 93.06 98 THR B O 1
ATOM 3087 N N . PRO B 1 99 ? -5.711 -3.285 2.625 1 89.88 99 PRO B N 1
ATOM 3088 C CA . PRO B 1 99 ? -4.629 -3.588 3.568 1 89.88 99 PRO B CA 1
ATOM 3089 C C . PRO B 1 99 ? -5.137 -4.199 4.871 1 89.88 99 PRO B C 1
ATOM 3091 O O . PRO B 1 99 ? -4.516 -5.113 5.414 1 89.88 99 PRO B O 1
ATOM 3094 N N . ALA B 1 100 ? -6.223 -3.787 5.363 1 86.56 100 ALA B N 1
ATOM 3095 C CA . ALA B 1 100 ? -6.793 -4.281 6.613 1 86.56 100 ALA B CA 1
ATOM 3096 C C . ALA B 1 100 ? -7.012 -5.789 6.559 1 86.56 100 ALA B C 1
ATOM 3098 O O . ALA B 1 100 ? -6.875 -6.48 7.574 1 86.56 100 ALA B O 1
ATOM 3099 N N . LEU B 1 101 ? -7.273 -6.258 5.434 1 92.12 101 LEU B N 1
ATOM 3100 C CA . LEU B 1 101 ? -7.59 -7.672 5.266 1 92.12 101 LEU B CA 1
ATOM 3101 C C . LEU B 1 101 ? -6.41 -8.422 4.664 1 92.12 101 LEU B C 1
ATOM 3103 O O . LEU B 1 101 ? -6.234 -9.617 4.918 1 92.12 101 LEU B O 1
ATOM 3107 N N . ALA B 1 102 ? -5.684 -7.723 3.912 1 93.81 102 ALA B N 1
ATOM 3108 C CA . ALA B 1 102 ? -4.66 -8.352 3.076 1 93.81 102 ALA B CA 1
ATOM 3109 C C . ALA B 1 102 ? -3.484 -8.828 3.922 1 93.81 102 ALA B C 1
ATOM 3111 O O . ALA B 1 102 ? -2.898 -9.875 3.639 1 93.81 102 ALA B O 1
ATOM 3112 N N . LEU B 1 103 ? -3.186 -8.148 4.93 1 89 103 LEU B N 1
ATOM 3113 C CA . LEU B 1 103 ? -1.944 -8.414 5.652 1 89 103 LEU B CA 1
ATOM 3114 C C . LEU B 1 103 ? -2.043 -9.711 6.449 1 89 103 LEU B C 1
ATOM 3116 O O . LEU B 1 103 ? -1.098 -10.5 6.473 1 89 103 LEU B O 1
ATOM 3120 N N . ASN B 1 104 ? -3.168 -9.961 7.055 1 86.88 104 ASN B N 1
ATOM 3121 C CA . ASN B 1 104 ? -3.221 -11.102 7.965 1 86.88 104 ASN B CA 1
ATOM 3122 C C . ASN B 1 104 ? -4.254 -12.125 7.516 1 86.88 104 ASN B C 1
ATOM 3124 O O . ASN B 1 104 ? -3.955 -13.32 7.43 1 86.88 104 ASN B O 1
ATOM 3128 N N . ILE B 1 105 ? -5.391 -11.688 7.109 1 92.25 105 ILE B N 1
ATOM 3129 C CA . ILE B 1 105 ? -6.5 -12.602 6.848 1 92.25 105 ILE B CA 1
ATOM 3130 C C . ILE B 1 105 ? -6.32 -13.258 5.48 1 92.25 105 ILE B C 1
ATOM 3132 O O . ILE B 1 105 ? -6.527 -14.461 5.328 1 92.25 105 ILE B O 1
ATOM 3136 N N . LEU B 1 106 ? -5.949 -12.492 4.52 1 95.88 106 LEU B N 1
ATOM 3137 C CA . LEU B 1 106 ? -5.844 -13.008 3.158 1 95.88 106 LEU B CA 1
ATOM 3138 C C . LEU B 1 106 ? -4.801 -14.117 3.072 1 95.88 106 LEU B C 1
ATOM 3140 O O . LEU B 1 106 ? -5.039 -15.156 2.451 1 95.88 106 LEU B O 1
ATOM 3144 N N . PRO B 1 107 ? -3.645 -13.945 3.73 1 95.19 107 PRO B N 1
ATOM 3145 C CA . PRO B 1 107 ? -2.674 -15.047 3.719 1 95.19 107 PRO B CA 1
ATOM 3146 C C . PRO B 1 107 ? -3.215 -16.312 4.363 1 95.19 107 PRO B C 1
ATOM 3148 O O . PRO B 1 107 ? -2.971 -17.422 3.861 1 95.19 107 PRO B O 1
ATOM 3151 N N . LEU B 1 108 ? -3.943 -16.188 5.395 1 94.5 108 LEU B N 1
ATOM 3152 C CA . LEU B 1 108 ? -4.578 -17.328 6.031 1 94.5 108 LEU B CA 1
ATOM 3153 C C . LEU B 1 108 ? -5.586 -17.984 5.098 1 94.5 108 LEU B C 1
ATOM 3155 O O . LEU B 1 108 ? -5.664 -19.219 5.02 1 94.5 108 LEU B O 1
ATOM 3159 N N . ALA B 1 109 ? -6.277 -17.172 4.438 1 96.31 109 ALA B N 1
ATOM 3160 C CA . ALA B 1 109 ? -7.277 -17.656 3.494 1 96.31 109 ALA B CA 1
ATOM 3161 C C . ALA B 1 109 ? -6.621 -18.438 2.355 1 96.31 109 ALA B C 1
ATOM 3163 O O . ALA B 1 109 ? -7.121 -19.484 1.937 1 96.31 109 ALA B O 1
ATOM 3164 N N . VAL B 1 110 ? -5.527 -17.906 1.856 1 96.44 110 VAL B N 1
ATOM 3165 C CA . VAL B 1 110 ? -4.801 -18.578 0.781 1 96.44 110 VAL B CA 1
ATOM 3166 C C . VAL B 1 110 ? -4.332 -19.953 1.25 1 96.44 110 VAL B C 1
ATOM 3168 O O . VAL B 1 110 ? -4.48 -20.938 0.532 1 96.44 110 VAL B O 1
ATOM 3171 N N . ALA B 1 111 ? -3.828 -20 2.422 1 94.5 111 ALA B N 1
ATOM 3172 C CA . ALA B 1 111 ? -3.344 -21.266 2.975 1 94.5 111 ALA B CA 1
ATOM 3173 C C . ALA B 1 111 ? -4.473 -22.297 3.072 1 94.5 111 ALA B C 1
ATOM 3175 O O . ALA B 1 111 ? -4.316 -23.438 2.645 1 94.5 111 ALA B O 1
ATOM 3176 N N . ARG B 1 112 ? -5.535 -21.875 3.59 1 94.56 112 ARG B N 1
ATOM 3177 C CA . ARG B 1 112 ? -6.676 -22.766 3.75 1 94.56 112 ARG B CA 1
ATOM 3178 C C . ARG B 1 112 ? -7.234 -23.188 2.396 1 94.56 112 ARG B C 1
ATOM 3180 O O . ARG B 1 112 ? -7.586 -24.359 2.201 1 94.56 112 ARG B O 1
ATOM 3187 N N . PHE B 1 113 ? -7.359 -22.297 1.519 1 95 113 PHE B N 1
ATOM 3188 C CA . PHE B 1 113 ? -7.855 -22.578 0.175 1 95 113 PHE B CA 1
ATOM 3189 C C . PHE B 1 113 ? -6.98 -23.609 -0.525 1 95 113 PHE B C 1
ATOM 3191 O O . PHE B 1 113 ? -7.488 -24.547 -1.151 1 95 113 PHE B O 1
ATOM 3198 N N . ARG B 1 114 ? -5.727 -23.438 -0.375 1 91.88 114 ARG B N 1
ATOM 3199 C CA . ARG B 1 114 ? -4.797 -24.297 -1.097 1 91.88 114 ARG B CA 1
ATOM 3200 C C . ARG B 1 114 ? -4.742 -25.688 -0.476 1 91.88 114 ARG B C 1
ATOM 3202 O O . ARG B 1 114 ? -4.203 -26.609 -1.076 1 91.88 114 ARG B O 1
ATOM 3209 N N . GLN B 1 115 ? -5.227 -25.859 0.713 1 89.25 115 GLN B N 1
ATOM 3210 C CA . GLN B 1 115 ? -5.418 -27.188 1.266 1 89.25 115 GLN B CA 1
ATOM 3211 C C . GLN B 1 115 ? -6.461 -27.969 0.469 1 89.25 115 GLN B C 1
ATOM 3213 O O . GLN B 1 115 ? -6.32 -29.172 0.263 1 89.25 115 GLN B O 1
ATOM 3218 N N . SER B 1 116 ? -7.441 -27.234 0.044 1 86.56 116 SER B N 1
ATOM 3219 C CA . SER B 1 116 ? -8.523 -27.828 -0.733 1 86.56 116 SER B CA 1
ATOM 3220 C C . SER B 1 116 ? -8.18 -27.875 -2.219 1 86.56 116 SER B C 1
ATOM 3222 O O . SER B 1 116 ? -8.641 -28.75 -2.947 1 86.56 116 SER B O 1
ATOM 3224 N N . PHE B 1 117 ? -7.402 -26.891 -2.621 1 86.81 117 PHE B N 1
ATOM 3225 C CA . PHE B 1 117 ? -7.008 -26.766 -4.02 1 86.81 117 PHE B CA 1
ATOM 3226 C C . PHE B 1 117 ? -5.492 -26.672 -4.145 1 86.81 117 PHE B C 1
ATOM 3228 O O . PHE B 1 117 ? -4.965 -25.656 -4.605 1 86.81 117 PHE B O 1
ATOM 3235 N N . PRO B 1 118 ? -4.801 -27.734 -3.891 1 82.38 118 PRO B N 1
ATOM 3236 C CA . PRO B 1 118 ? -3.34 -27.703 -3.811 1 82.38 118 PRO B CA 1
ATOM 3237 C C . PRO B 1 118 ? -2.684 -27.391 -5.156 1 82.38 118 PRO B C 1
ATOM 3239 O O . PRO B 1 118 ? -1.56 -26.891 -5.199 1 82.38 118 PRO B O 1
ATOM 3242 N N . ASP B 1 119 ? -3.389 -27.609 -6.234 1 76.56 119 ASP B N 1
ATOM 3243 C CA . ASP B 1 119 ? -2.775 -27.453 -7.551 1 76.56 119 ASP B CA 1
ATOM 3244 C C . ASP B 1 119 ? -3.154 -26.109 -8.18 1 76.56 119 ASP B C 1
ATOM 3246 O O . ASP B 1 119 ? -2.725 -25.797 -9.289 1 76.56 119 ASP B O 1
ATOM 3250 N N . TYR B 1 120 ? -3.963 -25.406 -7.469 1 82.44 120 TYR B N 1
ATOM 3251 C CA . TYR B 1 120 ? -4.352 -24.094 -7.961 1 82.44 120 TYR B CA 1
ATOM 3252 C C . TYR B 1 120 ? -3.285 -23.062 -7.641 1 82.44 120 TYR B C 1
ATOM 3254 O O . TYR B 1 120 ? -2.723 -23.047 -6.547 1 82.44 120 TYR B O 1
ATOM 3262 N N . GLY B 1 121 ? -2.973 -22.234 -8.617 1 85.94 121 GLY B N 1
ATOM 3263 C CA . GLY B 1 121 ? -2.234 -21.016 -8.328 1 85.94 121 GLY B CA 1
ATOM 3264 C C . GLY B 1 121 ? -3.096 -19.922 -7.723 1 85.94 121 GLY B C 1
ATOM 3265 O O . GLY B 1 121 ? -4.297 -19.844 -7.984 1 85.94 121 GLY B O 1
ATOM 3266 N N . VAL B 1 122 ? -2.453 -19.109 -6.875 1 91.25 122 VAL B N 1
ATOM 3267 C CA . VAL B 1 122 ? -3.191 -18 -6.281 1 91.25 122 VAL B CA 1
ATOM 3268 C C . VAL B 1 122 ? -2.367 -16.719 -6.375 1 91.25 122 VAL B C 1
ATOM 3270 O O . VAL B 1 122 ? -1.188 -16.703 -6.016 1 91.25 122 VAL B O 1
ATOM 3273 N N . VAL B 1 123 ? -2.979 -15.742 -6.957 1 91.81 123 VAL B N 1
ATOM 3274 C CA . VAL B 1 123 ? -2.479 -14.375 -6.832 1 91.81 123 VAL B CA 1
ATOM 3275 C C . VAL B 1 123 ? -3.246 -13.641 -5.734 1 91.81 123 VAL B C 1
ATOM 3277 O O . VAL B 1 123 ? -4.465 -13.484 -5.82 1 91.81 123 VAL B O 1
ATOM 3280 N N . ALA B 1 124 ? -2.564 -13.297 -4.688 1 96.06 124 ALA B N 1
ATOM 3281 C CA . ALA B 1 124 ? -3.154 -12.578 -3.559 1 96.06 124 ALA B CA 1
ATOM 3282 C C . ALA B 1 124 ? -2.494 -11.219 -3.369 1 96.06 124 ALA B C 1
ATOM 3284 O O . ALA B 1 124 ? -1.387 -11.125 -2.832 1 96.06 124 ALA B O 1
ATOM 3285 N N . ASP B 1 125 ? -3.266 -10.211 -3.725 1 95.69 125 ASP B N 1
ATOM 3286 C CA . ASP B 1 125 ? -2.658 -8.883 -3.756 1 95.69 125 ASP B CA 1
ATOM 3287 C C . ASP B 1 125 ? -3.344 -7.938 -2.77 1 95.69 125 ASP B C 1
ATOM 3289 O O . ASP B 1 125 ? -4.48 -8.18 -2.359 1 95.69 125 ASP B O 1
ATOM 3293 N N . MET B 1 126 ? -2.574 -6.98 -2.4 1 94.06 126 MET B N 1
ATOM 3294 C CA . MET B 1 126 ? -3.104 -5.855 -1.639 1 94.06 126 MET B CA 1
ATOM 3295 C C . MET B 1 126 ? -3.486 -4.703 -2.564 1 94.06 126 MET B C 1
ATOM 3297 O O . MET B 1 126 ? -2.711 -4.324 -3.443 1 94.06 126 MET B O 1
ATOM 3301 N N . CYS B 1 127 ? -4.703 -4.238 -2.359 1 91.62 127 CYS B N 1
ATOM 3302 C CA . CYS B 1 127 ? -5.215 -3.129 -3.158 1 91.62 127 CYS B CA 1
ATOM 3303 C C . CYS B 1 127 ? -5.859 -2.068 -2.271 1 91.62 127 CYS B C 1
ATOM 3305 O O . CYS B 1 127 ? -6.316 -2.369 -1.168 1 91.62 127 CYS B O 1
ATOM 3307 N N . LEU B 1 128 ? -5.816 -0.833 -2.838 1 84.31 128 LEU B N 1
ATOM 3308 C CA . LEU B 1 128 ? -6.566 0.208 -2.139 1 84.31 128 LEU B CA 1
ATOM 3309 C C . LEU B 1 128 ? -8.062 0.041 -2.359 1 84.31 128 LEU B C 1
ATOM 3311 O O . LEU B 1 128 ? -8.492 -0.4 -3.428 1 84.31 128 LEU B O 1
ATOM 3315 N N . ASN B 1 129 ? -8.742 0.463 -1.434 1 82.62 129 ASN B N 1
ATOM 3316 C CA . ASN B 1 129 ? -10.195 0.308 -1.435 1 82.62 129 ASN B CA 1
ATOM 3317 C C . ASN B 1 129 ? -10.812 0.874 -2.707 1 82.62 129 ASN B C 1
ATOM 3319 O O . ASN B 1 129 ? -11.688 0.244 -3.309 1 82.62 129 ASN B O 1
ATOM 3323 N N . ASN B 1 130 ? -10.406 1.934 -3.141 1 75.88 130 ASN B N 1
ATOM 3324 C CA . ASN B 1 130 ? -11.039 2.639 -4.25 1 75.88 130 ASN B CA 1
ATOM 3325 C C . ASN B 1 130 ? -10.648 2.029 -5.594 1 75.88 130 ASN B C 1
ATOM 3327 O O . ASN B 1 130 ? -11.203 2.398 -6.629 1 75.88 130 ASN B O 1
ATOM 3331 N N . GLU B 1 131 ? -9.82 1.126 -5.551 1 82.81 131 GLU B N 1
ATOM 3332 C CA . GLU B 1 131 ? -9.359 0.521 -6.797 1 82.81 131 GLU B CA 1
ATOM 3333 C C . GLU B 1 131 ? -9.969 -0.861 -7 1 82.81 131 GLU B C 1
ATOM 3335 O O . GLU B 1 131 ? -9.992 -1.377 -8.117 1 82.81 131 GLU B O 1
ATOM 3340 N N . ILE B 1 132 ? -10.445 -1.463 -6.023 1 90.12 132 ILE B N 1
ATOM 3341 C CA . ILE B 1 132 ? -10.773 -2.885 -6.023 1 90.12 132 ILE B CA 1
ATOM 3342 C C . ILE B 1 132 ? -11.945 -3.146 -6.969 1 90.12 132 ILE B C 1
ATOM 3344 O O . ILE B 1 132 ? -11.883 -4.051 -7.805 1 90.12 132 ILE B O 1
ATOM 3348 N N . GLU B 1 133 ? -12.977 -2.357 -6.887 1 85.19 133 GLU B N 1
ATOM 3349 C CA . GLU B 1 133 ? -14.148 -2.598 -7.719 1 85.19 133 GLU B CA 1
ATOM 3350 C C . GLU B 1 133 ? -13.805 -2.514 -9.203 1 85.19 133 GLU B C 1
ATOM 3352 O O . GLU B 1 133 ? -14.141 -3.41 -9.977 1 85.19 133 GLU B O 1
ATOM 3357 N N . THR B 1 134 ? -13.133 -1.493 -9.531 1 81.62 134 THR B N 1
ATOM 3358 C CA . THR B 1 134 ? -12.727 -1.295 -10.922 1 81.62 134 THR B CA 1
ATOM 3359 C C . THR B 1 134 ? -11.797 -2.414 -11.375 1 81.62 134 THR B C 1
ATOM 3361 O O . THR B 1 134 ? -11.922 -2.918 -12.492 1 81.62 134 THR B O 1
ATOM 3364 N N . ALA B 1 135 ? -10.906 -2.818 -10.508 1 85.69 135 ALA B N 1
ATOM 3365 C CA . ALA B 1 135 ? -9.945 -3.859 -10.844 1 85.69 135 ALA B CA 1
ATOM 3366 C C . ALA B 1 135 ? -10.641 -5.188 -11.117 1 85.69 135 ALA B C 1
ATOM 3368 O O . ALA B 1 135 ? -10.25 -5.93 -12.023 1 85.69 135 ALA B O 1
ATOM 3369 N N . VAL B 1 136 ? -11.641 -5.484 -10.398 1 86.62 136 VAL B N 1
ATOM 3370 C CA . VAL B 1 136 ? -12.391 -6.723 -10.578 1 86.62 136 VAL B CA 1
ATOM 3371 C C . VAL B 1 136 ? -13.25 -6.629 -11.844 1 86.62 136 VAL B C 1
ATOM 3373 O O . VAL B 1 136 ? -13.312 -7.578 -12.625 1 86.62 136 VAL B O 1
ATOM 3376 N N . GLU B 1 137 ? -13.82 -5.512 -12.008 1 78.44 137 GLU B N 1
ATOM 3377 C CA . GLU B 1 137 ? -14.648 -5.297 -13.195 1 78.44 137 GLU B CA 1
ATOM 3378 C C . GLU B 1 137 ? -13.828 -5.441 -14.477 1 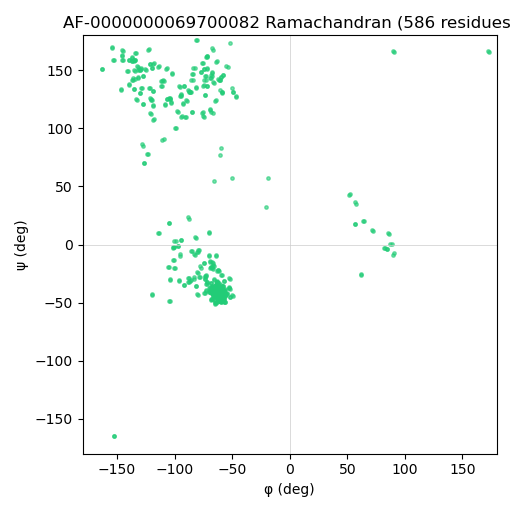78.44 137 GLU B C 1
ATOM 3380 O O . GLU B 1 137 ? -14.312 -5.961 -15.477 1 78.44 137 GLU B O 1
ATOM 3385 N N . GLU B 1 138 ? -12.688 -4.996 -14.359 1 74.19 138 GLU B N 1
ATOM 3386 C CA . GLU B 1 138 ? -11.789 -5.027 -15.508 1 74.19 138 GLU B CA 1
ATOM 3387 C C . GLU B 1 138 ? -11.164 -6.41 -15.688 1 74.19 138 GLU B C 1
ATOM 3389 O O . GLU B 1 138 ? -10.414 -6.641 -16.641 1 74.19 138 GLU B O 1
ATOM 3394 N N . GLY B 1 139 ? -11.438 -7.246 -14.742 1 76.88 139 GLY B N 1
ATOM 3395 C CA . GLY B 1 139 ? -10.977 -8.617 -14.859 1 76.88 139 GLY B CA 1
ATOM 3396 C C . GLY B 1 139 ? -9.562 -8.82 -14.352 1 76.88 139 GLY B C 1
ATOM 3397 O O . GLY B 1 139 ? -8.953 -9.867 -14.578 1 76.88 139 GLY B O 1
ATOM 3398 N N . ARG B 1 140 ? -9.047 -7.879 -13.75 1 83.56 140 ARG B N 1
ATOM 3399 C CA . ARG B 1 140 ? -7.707 -8.008 -13.195 1 83.56 140 ARG B CA 1
ATOM 3400 C C . ARG B 1 140 ? -7.691 -8.992 -12.031 1 83.56 140 ARG B C 1
ATOM 3402 O O . ARG B 1 140 ? -6.676 -9.641 -11.773 1 83.56 140 ARG B O 1
ATOM 3409 N N . TYR B 1 141 ? -8.742 -9.023 -11.328 1 90.94 141 TYR B N 1
ATOM 3410 C CA . TYR B 1 141 ? -8.938 -9.977 -10.234 1 90.94 141 TYR B CA 1
ATOM 3411 C C . TYR B 1 141 ? -10.281 -10.68 -10.359 1 90.94 141 TYR B C 1
ATOM 3413 O O . TYR B 1 141 ? -11.242 -10.117 -10.898 1 90.94 141 TYR B O 1
ATOM 3421 N N . ASP B 1 142 ? -10.273 -11.875 -9.875 1 87.12 142 ASP B N 1
ATOM 3422 C CA . ASP B 1 142 ? -11.516 -12.648 -9.891 1 87.12 142 ASP B CA 1
ATOM 3423 C C . ASP B 1 142 ? -12.414 -12.258 -8.719 1 87.12 142 ASP B C 1
ATOM 3425 O O . ASP B 1 142 ? -13.641 -12.32 -8.828 1 87.12 142 ASP B O 1
ATOM 3429 N N . LEU B 1 143 ? -11.758 -11.961 -7.602 1 93 143 LEU B N 1
ATOM 3430 C CA . LEU B 1 143 ? -12.445 -11.609 -6.363 1 93 143 LEU B CA 1
ATOM 3431 C C . LEU B 1 143 ? -11.734 -10.469 -5.645 1 93 143 LEU B C 1
ATOM 3433 O O . LEU B 1 143 ? -10.5 -10.445 -5.59 1 93 143 LEU B O 1
ATOM 3437 N N . GLY B 1 144 ? -12.547 -9.586 -5.184 1 95.56 144 GLY B N 1
ATOM 3438 C CA . GLY B 1 144 ? -12.031 -8.508 -4.348 1 95.56 144 GLY B CA 1
ATOM 3439 C C . GLY B 1 144 ? -12.727 -8.422 -3 1 95.56 144 GLY B C 1
ATOM 3440 O O . GLY B 1 144 ? -13.883 -8.82 -2.863 1 95.56 144 GLY B O 1
ATOM 3441 N N . PHE B 1 145 ? -12.016 -7.957 -2.016 1 94.69 145 PHE B N 1
ATOM 3442 C CA . PHE B 1 145 ? -12.578 -7.727 -0.69 1 94.69 145 PHE B CA 1
ATOM 3443 C C . PHE B 1 145 ? -12.289 -6.301 -0.224 1 94.69 145 PHE B C 1
ATOM 3445 O O . PHE B 1 145 ? -11.133 -5.898 -0.115 1 94.69 145 PHE B O 1
ATOM 3452 N N . LEU B 1 146 ? -13.305 -5.578 0.048 1 92 146 LEU B N 1
ATOM 3453 C CA . LEU B 1 146 ? -13.117 -4.184 0.438 1 92 146 LEU B CA 1
ATOM 3454 C C . LEU B 1 146 ? -13.969 -3.846 1.658 1 92 146 LEU B C 1
ATOM 3456 O O . LEU B 1 146 ? -14.812 -4.645 2.072 1 92 146 LEU B O 1
ATOM 3460 N N . VAL B 1 147 ? -13.672 -2.756 2.273 1 89.75 147 VAL B N 1
ATOM 3461 C CA . VAL B 1 147 ? -14.422 -2.221 3.406 1 89.75 147 VAL B CA 1
ATOM 3462 C C . VAL B 1 147 ? -15.281 -1.047 2.949 1 89.75 147 VAL B C 1
ATOM 3464 O O . VAL B 1 147 ? -14.797 -0.136 2.275 1 89.75 147 VAL B O 1
ATOM 3467 N N . LYS B 1 148 ? -16.5 -1.104 3.197 1 86.31 148 LYS B N 1
ATOM 3468 C CA . LYS B 1 148 ? -17.406 -0.024 2.822 1 86.31 148 LYS B CA 1
ATOM 3469 C C . LYS B 1 148 ? -18.125 0.535 4.043 1 86.31 148 LYS B C 1
ATOM 3471 O O . LYS B 1 148 ? -18.312 -0.169 5.039 1 86.31 148 LYS B O 1
ATOM 3476 N N . PRO B 1 149 ? -18.531 1.756 3.9 1 85.38 149 PRO B N 1
ATOM 3477 C CA . PRO B 1 149 ? -19.312 2.328 4.996 1 85.38 149 PRO B CA 1
ATOM 3478 C C . PRO B 1 149 ? -20.688 1.675 5.141 1 85.38 149 PRO B C 1
ATOM 3480 O O . PRO B 1 149 ? -21.312 1.312 4.137 1 85.38 149 PRO B O 1
ATOM 3483 N N . GLY B 1 150 ? -21.156 1.557 6.355 1 84.56 150 GLY B N 1
ATOM 3484 C CA . GLY B 1 150 ? -22.484 1.032 6.656 1 84.56 150 GLY B CA 1
ATOM 3485 C C . GLY B 1 150 ? -22.5 -0.472 6.852 1 84.56 150 GLY B C 1
ATOM 3486 O O . GLY B 1 150 ? -21.5 -1.15 6.566 1 84.56 150 GLY B O 1
ATOM 3487 N N . TYR B 1 151 ? -23.625 -0.907 7.402 1 81.12 151 TYR B N 1
ATOM 3488 C CA . TYR B 1 151 ? -23.844 -2.344 7.516 1 81.12 151 TYR B CA 1
ATOM 3489 C C . TYR B 1 151 ? -24.547 -2.889 6.27 1 81.12 151 TYR B C 1
ATOM 3491 O O . TYR B 1 151 ? -25.578 -2.361 5.844 1 81.12 151 TYR B O 1
ATOM 3499 N N . GLU B 1 152 ? -23.859 -3.848 5.727 1 78.88 152 GLU B N 1
ATOM 3500 C CA . GLU B 1 152 ? -24.547 -4.551 4.648 1 78.88 152 GLU B CA 1
ATOM 3501 C C . GLU B 1 152 ? -25.719 -5.371 5.176 1 78.88 152 GLU B C 1
ATOM 3503 O O . GLU B 1 152 ? -25.656 -5.91 6.281 1 78.88 152 GLU B O 1
ATOM 3508 N N . PRO B 1 153 ? -26.734 -5.352 4.324 1 79.19 153 PRO B N 1
ATOM 3509 C CA . PRO B 1 153 ? -27.828 -6.238 4.723 1 79.19 153 PRO B CA 1
ATOM 3510 C C . PRO B 1 153 ? -27.391 -7.691 4.871 1 79.19 153 PRO B C 1
ATOM 3512 O O . PRO B 1 153 ? -26.516 -8.156 4.137 1 79.19 153 PRO B O 1
ATOM 3515 N N . GLU B 1 154 ? -27.984 -8.336 5.781 1 73.06 154 GLU B N 1
ATOM 3516 C CA . GLU B 1 154 ? -27.625 -9.719 6.078 1 73.06 154 GLU B CA 1
ATOM 3517 C C . GLU B 1 154 ? -27.875 -10.617 4.867 1 73.06 154 GLU B C 1
ATOM 3519 O O . GLU B 1 154 ? -27.188 -11.633 4.695 1 73.06 154 GLU B O 1
ATOM 3524 N N . GLU B 1 155 ? -28.703 -10.164 4.031 1 74.94 155 GLU B N 1
ATOM 3525 C CA . GLU B 1 155 ? -29.094 -10.992 2.889 1 74.94 155 GLU B CA 1
ATOM 3526 C C . GLU B 1 155 ? -28.109 -10.828 1.733 1 74.94 155 GLU B C 1
ATOM 3528 O O . GLU B 1 155 ? -28.156 -11.578 0.759 1 74.94 155 GLU B O 1
ATOM 3533 N N . ASN B 1 156 ? -27.25 -9.938 1.957 1 78.69 156 ASN B N 1
ATOM 3534 C CA . ASN B 1 156 ? -26.266 -9.773 0.906 1 78.69 156 ASN B CA 1
ATOM 3535 C C . ASN B 1 156 ? -25.234 -10.906 0.918 1 78.69 156 ASN B C 1
ATOM 3537 O O . ASN B 1 156 ? -24.453 -11.023 1.858 1 78.69 156 ASN B O 1
ATOM 3541 N N . PRO B 1 157 ? -25.281 -11.719 -0.048 1 73.5 157 PRO B N 1
ATOM 3542 C CA . PRO B 1 157 ? -24.391 -12.875 -0.068 1 73.5 157 PRO B CA 1
ATOM 3543 C C . PRO B 1 157 ? -22.906 -12.477 -0.158 1 73.5 157 PRO B C 1
ATOM 3545 O O . PRO B 1 157 ? -22.031 -13.305 0.085 1 73.5 157 PRO B O 1
ATOM 3548 N N . LEU B 1 158 ? -22.703 -11.281 -0.387 1 80.19 158 LEU B N 1
ATOM 3549 C CA . LEU B 1 158 ? -21.328 -10.828 -0.55 1 80.19 158 LEU B CA 1
ATOM 3550 C C . LEU B 1 158 ? -20.828 -10.156 0.722 1 80.19 158 LEU B C 1
ATOM 3552 O O . LEU B 1 158 ? -19.656 -9.773 0.807 1 80.19 158 LEU B O 1
ATOM 3556 N N . ALA B 1 159 ? -21.75 -10.07 1.695 1 85.62 159 ALA B N 1
ATOM 3557 C CA . ALA B 1 159 ? -21.344 -9.523 2.988 1 85.62 159 ALA B CA 1
ATOM 3558 C C . ALA B 1 159 ? -20.484 -10.523 3.76 1 85.62 159 ALA B C 1
ATOM 3560 O O . ALA B 1 159 ? -20.891 -11.68 3.941 1 85.62 159 ALA B O 1
ATOM 3561 N N . ILE B 1 160 ? -19.391 -10.086 4.207 1 87.94 160 ILE B N 1
ATOM 3562 C CA . ILE B 1 160 ? -18.438 -10.984 4.844 1 87.94 160 ILE B CA 1
ATOM 3563 C C . ILE B 1 160 ? -18.469 -10.781 6.359 1 87.94 160 I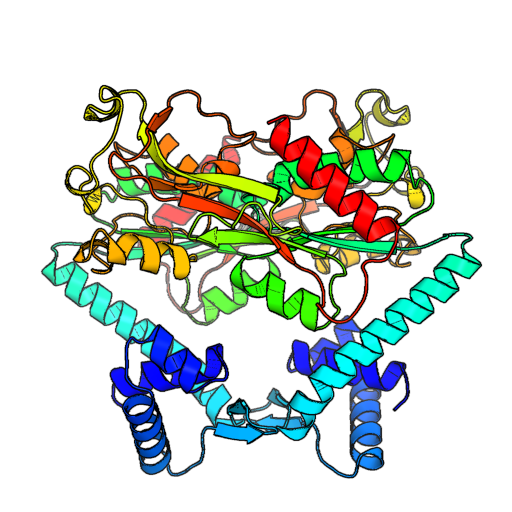LE B C 1
ATOM 3565 O O . ILE B 1 160 ? -18.562 -11.75 7.117 1 87.94 160 ILE B O 1
ATOM 3569 N N . CYS B 1 161 ? -18.406 -9.516 6.797 1 89.31 161 CYS B N 1
ATOM 3570 C CA . CYS B 1 161 ? -18.328 -9.242 8.227 1 89.31 161 CYS B CA 1
ATOM 3571 C C . CYS B 1 161 ? -18.672 -7.785 8.516 1 89.31 161 CYS B C 1
ATOM 3573 O O . CYS B 1 161 ? -18.516 -6.918 7.656 1 89.31 161 CYS B O 1
ATOM 3575 N N . ARG B 1 162 ? -19.203 -7.633 9.734 1 90.56 162 ARG B N 1
ATOM 3576 C CA . ARG B 1 162 ? -19.516 -6.289 10.203 1 90.56 162 ARG B CA 1
ATOM 3577 C C . ARG B 1 162 ? -18.453 -5.793 11.188 1 90.56 162 ARG B C 1
ATOM 3579 O O . ARG B 1 162 ? -17.844 -6.59 11.891 1 90.56 162 ARG B O 1
ATOM 3586 N N . GLY B 1 163 ? -18.266 -4.48 11.102 1 91.25 163 GLY B N 1
ATOM 3587 C CA . GLY B 1 163 ? -17.375 -3.807 12.039 1 91.25 163 GLY B CA 1
ATOM 3588 C C . GLY B 1 163 ? -17.734 -2.352 12.266 1 91.25 163 GLY B C 1
ATOM 3589 O O . GLY B 1 163 ? -18.891 -1.957 12.062 1 91.25 163 GLY B O 1
ATOM 3590 N N . GLU B 1 164 ? -16.797 -1.643 12.836 1 92 164 GLU B N 1
ATOM 3591 C CA . GLU B 1 164 ? -17.016 -0.223 13.102 1 92 164 GLU B CA 1
ATOM 3592 C C . GLU B 1 164 ? -15.703 0.544 13.125 1 92 164 GLU B C 1
ATOM 3594 O O . GLU B 1 164 ? -14.633 -0.056 13.234 1 92 164 GLU B O 1
ATOM 3599 N N . MET B 1 165 ? -15.906 1.824 12.914 1 91 165 MET B N 1
ATOM 3600 C CA . MET B 1 165 ? -14.75 2.686 13.148 1 91 165 MET B CA 1
ATOM 3601 C C . MET B 1 165 ? -14.477 2.836 14.641 1 91 165 MET B C 1
ATOM 3603 O O . MET B 1 165 ? -15.414 2.939 15.438 1 91 165 MET B O 1
ATOM 3607 N N . VAL B 1 166 ? -13.219 2.926 14.984 1 94.12 166 VAL B N 1
ATOM 3608 C CA . VAL B 1 166 ? -12.828 3.047 16.391 1 94.12 166 VAL B CA 1
ATOM 3609 C C . VAL B 1 166 ? -11.734 4.102 16.531 1 94.12 166 VAL B C 1
ATOM 3611 O O . VAL B 1 166 ? -11.047 4.422 15.555 1 94.12 166 VAL B O 1
ATOM 3614 N N . CYS B 1 167 ? -11.625 4.59 17.656 1 94.19 167 CYS B N 1
ATOM 3615 C CA . CYS B 1 167 ? -10.57 5.531 18 1 94.19 167 CYS B CA 1
ATOM 3616 C C . CYS B 1 167 ? -9.383 4.812 18.625 1 94.19 167 CYS B C 1
ATOM 3618 O O . CYS B 1 167 ? -9.562 4.004 19.547 1 94.19 167 CYS B O 1
ATOM 3620 N N . VAL B 1 168 ? -8.266 5.035 18.125 1 96.19 168 VAL B N 1
ATOM 3621 C CA . VAL B 1 168 ? -7.031 4.516 18.688 1 96.19 168 VAL B CA 1
ATOM 3622 C C . VAL B 1 168 ? -6.25 5.648 19.359 1 96.19 168 VAL B C 1
ATOM 3624 O O . VAL B 1 168 ? -5.996 6.68 18.734 1 96.19 168 VAL B O 1
ATOM 3627 N N . LEU B 1 169 ? -5.91 5.477 20.625 1 96.75 169 LEU B N 1
ATOM 3628 C CA . LEU B 1 169 ? -5.219 6.5 21.391 1 96.75 169 LEU B CA 1
ATOM 3629 C C . LEU B 1 169 ? -4.254 5.871 22.391 1 96.75 169 LEU B C 1
ATOM 3631 O O . LEU B 1 169 ? -4.316 4.664 22.656 1 96.75 169 LEU B O 1
ATOM 3635 N N . PRO B 1 170 ? -3.297 6.672 22.906 1 96.31 170 PRO B N 1
ATOM 3636 C CA . PRO B 1 170 ? -2.398 6.102 23.906 1 96.31 170 PRO B CA 1
ATOM 3637 C C . PRO B 1 170 ? -3.143 5.59 25.141 1 96.31 170 PRO B C 1
ATOM 3639 O O . PRO B 1 170 ? -4.121 6.207 25.578 1 96.31 170 PRO B O 1
ATOM 3642 N N . GLY B 1 171 ? -2.646 4.535 25.672 1 95.62 171 GLY B N 1
ATOM 3643 C CA . GLY B 1 171 ? -3.279 3.916 26.828 1 95.62 171 GLY B CA 1
ATOM 3644 C C . GLY B 1 171 ? -3.381 4.844 28.031 1 95.62 171 GLY B C 1
ATOM 3645 O O . GLY B 1 171 ? -4.297 4.719 28.844 1 95.62 171 GLY B O 1
ATOM 3646 N N . GLN B 1 172 ? -2.537 5.75 28.094 1 93.69 172 GLN B N 1
ATOM 3647 C CA . GLN B 1 172 ? -2.492 6.645 29.25 1 93.69 172 GLN B CA 1
ATOM 3648 C C . GLN B 1 172 ? -3.232 7.949 28.953 1 93.69 172 GLN B C 1
ATOM 3650 O O . GLN B 1 172 ? -3.303 8.828 29.812 1 93.69 172 GLN B O 1
ATOM 3655 N N . HIS B 1 173 ? -3.74 8.078 27.781 1 93.75 173 HIS B N 1
ATOM 3656 C CA . HIS B 1 173 ? -4.512 9.266 27.438 1 93.75 173 HIS B CA 1
ATOM 3657 C C . HIS B 1 173 ? -5.758 9.383 28.312 1 93.75 173 HIS B C 1
ATOM 3659 O O . HIS B 1 173 ? -6.418 8.383 28.609 1 93.75 173 HIS B O 1
ATOM 3665 N N . PRO B 1 174 ? -6.148 10.531 28.719 1 92.69 174 PRO B N 1
ATOM 3666 C CA . PRO B 1 174 ? -7.328 10.703 29.562 1 92.69 174 PRO B CA 1
ATOM 3667 C C . PRO B 1 174 ? -8.594 10.109 28.953 1 92.69 174 PRO B C 1
ATOM 3669 O O . PRO B 1 174 ? -9.406 9.516 29.656 1 92.69 174 PRO B O 1
ATOM 3672 N N . LEU B 1 175 ? -8.719 10.234 27.719 1 93.75 175 LEU B N 1
ATOM 3673 C CA . LEU B 1 175 ? -9.914 9.734 27.047 1 93.75 175 LEU B CA 1
ATOM 3674 C C . LEU B 1 175 ? -9.961 8.211 27.078 1 93.75 175 LEU B C 1
ATOM 3676 O O . LEU B 1 175 ? -11.008 7.617 26.828 1 93.75 175 LEU B O 1
ATOM 3680 N N . ALA B 1 176 ? -8.836 7.629 27.312 1 94.88 176 ALA B N 1
ATOM 3681 C CA . ALA B 1 176 ? -8.766 6.168 27.359 1 94.88 176 ALA B CA 1
ATOM 3682 C C . ALA B 1 176 ? -9.531 5.621 28.562 1 94.88 176 ALA B C 1
ATOM 3684 O O . ALA B 1 176 ? -9.828 4.422 28.609 1 94.88 176 ALA B O 1
ATOM 3685 N N . GLN B 1 177 ? -9.836 6.414 29.453 1 94.75 177 GLN B N 1
ATOM 3686 C CA . GLN B 1 177 ? -10.578 5.996 30.641 1 94.75 177 GLN B CA 1
ATOM 3687 C C . GLN B 1 177 ? -12.062 5.82 30.328 1 94.75 177 GLN B C 1
ATOM 3689 O O . GLN B 1 177 ? -12.789 5.172 31.094 1 94.75 177 GLN B O 1
ATOM 3694 N N . GLN B 1 178 ? -12.461 6.414 29.312 1 93.94 178 GLN B N 1
ATOM 3695 C CA . GLN B 1 178 ? -13.852 6.273 28.875 1 93.94 178 GLN B CA 1
ATOM 3696 C C . GLN B 1 178 ? -14.047 4.992 28.078 1 93.94 178 GLN B C 1
ATOM 3698 O O . GLN B 1 178 ? -13.133 4.527 27.391 1 93.94 178 GLN B O 1
ATOM 3703 N N . THR B 1 179 ? -15.25 4.496 28.156 1 94.38 179 THR B N 1
ATOM 3704 C CA . THR B 1 179 ? -15.555 3.281 27.406 1 94.38 179 THR B CA 1
ATOM 3705 C C . THR B 1 179 ? -15.898 3.609 25.953 1 94.38 179 THR B C 1
ATOM 3707 O O . THR B 1 179 ? -15.758 2.762 25.062 1 94.38 179 THR B O 1
ATOM 3710 N N . GLU B 1 180 ? -16.438 4.781 25.766 1 95.31 180 GLU B N 1
ATOM 3711 C CA . GLU B 1 180 ? -16.766 5.297 24.453 1 95.31 180 GLU B CA 1
ATOM 3712 C C . GLU B 1 180 ? -16.312 6.746 24.281 1 95.31 180 GLU B C 1
ATOM 3714 O O . GLU B 1 180 ? -16.219 7.488 25.266 1 95.31 180 GLU B O 1
ATOM 3719 N N . ILE B 1 181 ? -16 7.035 23.031 1 91.94 181 ILE B N 1
ATOM 3720 C CA . ILE B 1 181 ? -15.508 8.375 22.734 1 91.94 181 ILE B CA 1
ATOM 3721 C C . ILE B 1 181 ? -16.562 9.156 21.953 1 91.94 181 ILE B C 1
ATOM 3723 O O . ILE B 1 181 ? -17.266 8.594 21.125 1 91.94 181 ILE B O 1
ATOM 3727 N N . HIS B 1 182 ? -16.625 10.43 22.344 1 87.69 182 HIS B N 1
ATOM 3728 C CA . HIS B 1 182 ? -17.391 11.352 21.516 1 87.69 182 HIS B CA 1
ATOM 3729 C C . HIS B 1 182 ? -16.484 12.094 20.531 1 87.69 182 HIS B C 1
ATOM 3731 O O . HIS B 1 182 ? -15.391 12.523 20.891 1 87.69 182 HIS B O 1
ATOM 3737 N N . TRP B 1 183 ? -16.891 12.203 19.344 1 79.25 183 TRP B N 1
ATOM 3738 C CA . TRP B 1 183 ? -16.109 12.867 18.312 1 79.25 183 TRP B CA 1
ATOM 3739 C C . TRP B 1 183 ? -15.672 14.258 18.766 1 79.25 183 TRP B C 1
ATOM 3741 O O . TRP B 1 183 ? -14.562 14.695 18.453 1 79.25 183 TRP B O 1
ATOM 3751 N N . GLN B 1 184 ? -16.531 14.914 19.438 1 77.69 184 GLN B N 1
ATOM 3752 C CA . GLN B 1 184 ? -16.297 16.281 19.875 1 77.69 184 GLN B CA 1
ATOM 3753 C C . GLN B 1 184 ? -15.156 16.359 20.891 1 77.69 184 GLN B C 1
ATOM 3755 O O . GLN B 1 184 ? -14.57 17.422 21.094 1 77.69 184 GLN B O 1
ATOM 3760 N N . ASP B 1 185 ? -14.898 15.203 21.438 1 83.38 185 ASP B N 1
ATOM 3761 C CA . ASP B 1 185 ? -13.867 15.172 22.469 1 83.38 185 ASP B CA 1
ATOM 3762 C C . ASP B 1 185 ? -12.477 15.07 21.844 1 83.38 185 ASP B C 1
ATOM 3764 O O . ASP B 1 185 ? -11.469 15.195 22.547 1 83.38 185 ASP B O 1
ATOM 3768 N N . ILE B 1 186 ? -12.352 14.867 20.562 1 82.69 186 ILE B N 1
ATOM 3769 C CA . ILE B 1 186 ? -11.07 14.711 19.891 1 82.69 186 ILE B CA 1
ATOM 3770 C C . ILE B 1 186 ? -10.617 16.062 19.328 1 82.69 186 ILE B C 1
ATOM 3772 O O . ILE B 1 186 ? -11.195 16.562 18.359 1 82.69 186 ILE B O 1
ATOM 3776 N N . PRO B 1 187 ? -9.594 16.562 19.953 1 78.44 187 PRO B N 1
ATOM 3777 C CA . PRO B 1 187 ? -9.055 17.766 19.344 1 78.44 187 PRO B CA 1
ATOM 3778 C C . PRO B 1 187 ? -8.445 17.516 17.969 1 78.44 187 PRO B C 1
ATOM 3780 O O . PRO B 1 187 ? -7.699 16.547 17.781 1 78.44 187 PRO B O 1
ATOM 3783 N N . THR B 1 188 ? -8.656 18.375 17.062 1 74.38 188 THR B N 1
ATOM 3784 C CA . THR B 1 188 ? -8.188 18.219 15.688 1 74.38 188 THR B CA 1
ATOM 3785 C C . THR B 1 188 ? -6.66 18.203 15.633 1 74.38 188 THR B C 1
ATOM 3787 O O . THR B 1 188 ? -6.07 17.484 14.828 1 74.38 188 THR B O 1
ATOM 3790 N N . ARG B 1 189 ? -6.059 18.938 16.469 1 74.56 189 ARG B N 1
ATOM 3791 C CA . ARG B 1 189 ? -4.602 19.047 16.469 1 74.56 189 ARG B CA 1
ATOM 3792 C C . ARG B 1 189 ? -3.957 17.734 16.922 1 74.56 189 ARG B C 1
ATOM 3794 O O . ARG B 1 189 ? -2.779 17.5 16.641 1 74.56 189 ARG B O 1
ATOM 3801 N N . ASP B 1 190 ? -4.688 16.906 17.594 1 85.5 190 ASP B N 1
ATOM 3802 C CA . ASP B 1 190 ? -4.156 15.656 18.109 1 85.5 190 ASP B CA 1
ATOM 3803 C C . ASP B 1 190 ? -4.52 14.484 17.203 1 85.5 190 ASP B C 1
ATOM 3805 O O . ASP B 1 190 ? -4.113 13.344 17.453 1 85.5 190 ASP B O 1
ATOM 3809 N N . LEU B 1 191 ? -5.148 14.836 16.172 1 86.25 191 LEU B N 1
ATOM 3810 C CA . LEU B 1 191 ? -5.605 13.781 15.266 1 86.25 191 LEU B CA 1
ATOM 3811 C C . LEU B 1 191 ? -4.574 13.508 14.172 1 86.25 191 LEU B C 1
ATOM 3813 O O . LEU B 1 191 ? -4.141 14.438 13.484 1 86.25 191 LEU B O 1
ATOM 3817 N N . VAL B 1 192 ? -4.125 12.273 14.141 1 90.56 192 VAL B N 1
ATOM 3818 C CA . VAL B 1 192 ? -3.445 11.82 12.93 1 90.56 192 VAL B CA 1
ATOM 3819 C C . VAL B 1 192 ? -4.469 11.555 11.828 1 90.56 192 VAL B C 1
ATOM 3821 O O . VAL B 1 192 ? -5.254 10.609 11.914 1 90.56 192 VAL B O 1
ATOM 3824 N N . TYR B 1 193 ? -4.371 12.352 10.852 1 85.94 193 TYR B N 1
ATOM 3825 C CA . TYR B 1 193 ? -5.387 12.312 9.805 1 85.94 193 TYR B CA 1
ATOM 3826 C C . TYR B 1 193 ? -4.973 11.375 8.68 1 85.94 193 TYR B C 1
ATOM 3828 O O . TYR B 1 193 ? -3.822 11.398 8.234 1 85.94 193 TYR B O 1
ATOM 3836 N N . ILE B 1 194 ? -5.992 10.586 8.266 1 84.88 194 ILE B N 1
ATOM 3837 C CA . ILE B 1 194 ? -5.754 9.656 7.168 1 84.88 194 ILE B CA 1
ATOM 3838 C C . ILE B 1 194 ? -6.371 10.195 5.879 1 84.88 194 ILE B C 1
ATOM 3840 O O . ILE B 1 194 ? -7.586 10.391 5.801 1 84.88 194 ILE B O 1
ATOM 3844 N N . THR B 1 195 ? -5.633 10.383 4.848 1 74.5 195 THR B N 1
ATOM 3845 C CA . THR B 1 195 ? -6.047 11.094 3.639 1 74.5 195 THR B CA 1
ATOM 3846 C C . THR B 1 195 ? -6.711 10.133 2.654 1 74.5 195 THR B C 1
ATOM 3848 O O . THR B 1 195 ? -7.453 10.562 1.77 1 74.5 195 THR B O 1
ATOM 3851 N N . THR B 1 196 ? -6.461 8.922 2.557 1 61.94 196 THR B N 1
ATOM 3852 C CA . THR B 1 196 ? -6.824 8.008 1.481 1 61.94 196 THR B CA 1
ATOM 3853 C C . THR B 1 196 ? -8.25 7.504 1.657 1 61.94 196 THR B C 1
ATOM 3855 O O . THR B 1 196 ? -8.75 6.73 0.835 1 61.94 196 THR B O 1
ATOM 3858 N N . ASP B 1 197 ? -8.945 7.922 2.48 1 63 197 ASP B N 1
ATOM 3859 C CA . ASP B 1 197 ? -10.266 7.305 2.605 1 63 197 ASP B CA 1
ATOM 3860 C C . ASP B 1 197 ? -11.375 8.344 2.484 1 63 197 ASP B C 1
ATOM 3862 O O . ASP B 1 197 ? -11.891 8.828 3.494 1 63 197 ASP B O 1
ATOM 3866 N N . ALA B 1 198 ? -11.578 8.672 1.241 1 60.44 198 ALA B N 1
ATOM 3867 C CA . ALA B 1 198 ? -12.602 9.688 0.993 1 60.44 198 ALA B CA 1
ATOM 3868 C C . ALA B 1 198 ? -13.953 9.25 1.554 1 60.44 198 ALA B C 1
ATOM 3870 O O . ALA B 1 198 ? -14.711 10.07 2.074 1 60.44 198 ALA B O 1
ATOM 3871 N N . ARG B 1 199 ? -14.242 8.062 1.496 1 64.62 199 ARG B N 1
ATOM 3872 C CA . ARG B 1 199 ? -15.531 7.562 1.973 1 64.62 199 ARG B CA 1
ATOM 3873 C C . ARG B 1 199 ? -15.625 7.652 3.492 1 64.62 199 ARG B C 1
ATOM 3875 O O . ARG B 1 199 ? -16.672 8.008 4.035 1 64.62 199 ARG B O 1
ATOM 3882 N N . LEU B 1 200 ? -14.492 7.305 4.055 1 64.06 200 LEU B N 1
ATOM 3883 C CA . LEU B 1 200 ? -14.461 7.453 5.504 1 64.06 200 LEU B CA 1
ATOM 3884 C C . LEU B 1 200 ? -14.648 8.914 5.906 1 64.06 200 LEU B C 1
ATOM 3886 O O . LEU B 1 200 ? -15.375 9.211 6.855 1 64.06 200 LEU B O 1
ATOM 3890 N N . VAL B 1 201 ? -13.953 9.719 5.164 1 65.12 201 VAL B N 1
ATOM 3891 C CA . VAL B 1 201 ? -14.047 11.148 5.461 1 65.12 201 VAL B CA 1
ATOM 3892 C C . VAL B 1 201 ? -15.5 11.609 5.312 1 65.12 201 VAL B C 1
ATOM 3894 O O . VAL B 1 201 ? -16.016 12.336 6.16 1 65.12 201 VAL B O 1
ATOM 3897 N N . ALA B 1 202 ? -16.031 11.141 4.289 1 69.12 202 ALA B N 1
ATOM 3898 C CA . ALA B 1 202 ? -17.422 11.516 4.027 1 69.12 202 ALA B CA 1
ATOM 3899 C C . ALA B 1 202 ? -18.344 10.992 5.121 1 69.12 202 ALA B C 1
AT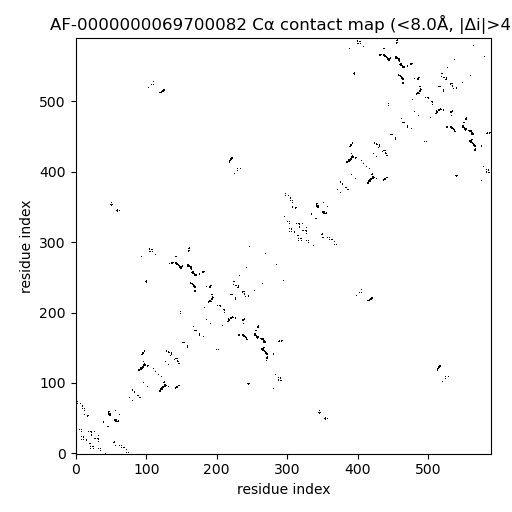OM 3901 O O . ALA B 1 202 ? -19.25 11.703 5.566 1 69.12 202 ALA B O 1
ATOM 3902 N N . MET B 1 203 ? -18.125 9.844 5.508 1 72 203 MET B N 1
ATOM 3903 C CA . MET B 1 203 ? -18.953 9.219 6.543 1 72 203 MET B CA 1
ATOM 3904 C C . MET B 1 203 ? -18.812 9.953 7.867 1 72 203 MET B C 1
ATOM 3906 O O . MET B 1 203 ? -19.797 10.25 8.531 1 72 203 MET B O 1
ATOM 3910 N N . ILE B 1 204 ? -17.609 10.25 8.164 1 69.94 204 ILE B N 1
ATOM 3911 C CA . ILE B 1 204 ? -17.344 10.953 9.414 1 69.94 204 ILE B CA 1
ATOM 3912 C C . ILE B 1 204 ? -17.922 12.367 9.336 1 69.94 204 ILE B C 1
ATOM 3914 O O . ILE B 1 204 ? -18.5 12.859 10.312 1 69.94 204 ILE B O 1
ATOM 3918 N N . ALA B 1 205 ? -17.734 12.922 8.219 1 70 205 ALA B N 1
ATOM 3919 C CA . ALA B 1 205 ? -18.188 14.297 8.031 1 70 205 ALA B CA 1
ATOM 3920 C C . ALA B 1 205 ? -19.703 14.398 8.18 1 70 205 ALA B C 1
ATOM 3922 O O . ALA B 1 205 ? -20.219 15.445 8.562 1 70 205 ALA B O 1
ATOM 3923 N N . GLU B 1 206 ? -20.344 13.375 7.785 1 71.38 206 GLU B N 1
ATOM 3924 C CA . GLU B 1 206 ? -21.781 13.344 7.957 1 71.38 206 GLU B CA 1
ATOM 3925 C C . GLU B 1 206 ? -22.172 13.477 9.43 1 71.38 206 GLU B C 1
ATOM 3927 O O . GLU B 1 206 ? -23.172 14.109 9.758 1 71.38 206 GLU B O 1
ATOM 3932 N N . GLU B 1 207 ? -21.391 12.922 10.234 1 65.75 207 GLU B N 1
ATOM 3933 C CA . GLU B 1 207 ? -21.672 12.961 11.664 1 65.75 207 GLU B CA 1
ATOM 3934 C C . GLU B 1 207 ? -21 14.164 12.328 1 65.75 207 GLU B C 1
ATOM 3936 O O . GLU B 1 207 ? -21.484 14.664 13.344 1 65.75 207 GLU B O 1
ATOM 3941 N N . VAL B 1 208 ? -19.891 14.43 11.797 1 64.94 208 VAL B N 1
ATOM 3942 C CA . VAL B 1 208 ? -19.125 15.555 12.312 1 64.94 208 VAL B CA 1
ATOM 3943 C C . VAL B 1 208 ? -18.734 16.484 11.172 1 64.94 208 VAL B C 1
ATOM 3945 O O . VAL B 1 208 ? -17.641 16.375 10.617 1 64.94 208 VAL B O 1
ATOM 3948 N N . PRO B 1 209 ? -19.594 17.344 10.883 1 61.69 209 PRO B N 1
ATOM 3949 C CA . PRO B 1 209 ? -19.312 18.234 9.758 1 61.69 209 PRO B CA 1
ATOM 3950 C C . PRO B 1 209 ? -17.969 18.938 9.867 1 61.69 209 PRO B C 1
ATOM 3952 O O . PRO B 1 209 ? -17.312 19.203 8.852 1 61.69 209 PRO B O 1
ATOM 3955 N N . ALA B 1 210 ? -17.609 19.109 11.125 1 57.31 210 ALA B N 1
ATOM 3956 C CA . ALA B 1 210 ? -16.344 19.797 11.344 1 57.31 210 ALA B CA 1
ATOM 3957 C C . ALA B 1 210 ? -15.156 18.938 10.906 1 57.31 210 ALA B C 1
ATOM 3959 O O . ALA B 1 210 ? -14.055 19.453 10.711 1 57.31 210 ALA B O 1
ATOM 3960 N N . PHE B 1 211 ? -15.422 17.625 10.695 1 60.81 211 PHE B N 1
ATOM 3961 C CA . PHE B 1 211 ? -14.359 16.703 10.305 1 60.81 211 PHE B CA 1
ATOM 3962 C C . PHE B 1 211 ? -13.797 17.062 8.938 1 60.81 211 PHE B C 1
ATOM 3964 O O . PHE B 1 211 ? -12.617 16.828 8.656 1 60.81 211 PHE B O 1
ATOM 3971 N N . ARG B 1 212 ? -14.836 17.531 8.133 1 55.66 212 ARG B N 1
ATOM 3972 C CA . ARG B 1 212 ? -14.383 17.875 6.789 1 55.66 212 ARG B CA 1
ATOM 3973 C C . ARG B 1 212 ? -13.375 19.031 6.828 1 55.66 212 ARG B C 1
ATOM 3975 O O . ARG B 1 212 ? -12.594 19.203 5.891 1 55.66 212 ARG B O 1
ATOM 3982 N N . GLN B 1 213 ? -13.719 19.797 7.84 1 51.31 213 GLN B N 1
ATOM 3983 C CA . GLN B 1 213 ? -12.828 20.953 7.816 1 51.31 213 GLN B CA 1
ATOM 3984 C C . GLN B 1 213 ? -11.375 20.531 7.973 1 51.31 213 GLN B C 1
ATOM 3986 O O . GLN B 1 213 ? -11.016 19.844 8.922 1 51.31 213 GLN B O 1
ATOM 3991 N N . ARG B 1 214 ? -10.93 20 6.73 1 51.5 214 ARG B N 1
ATOM 3992 C CA . ARG B 1 214 ? -9.523 19.688 6.535 1 51.5 214 ARG B CA 1
ATOM 3993 C C . ARG B 1 214 ? -8.648 20.438 7.539 1 51.5 214 ARG B C 1
ATOM 3995 O O . ARG B 1 214 ? -8.188 21.547 7.258 1 51.5 214 ARG B O 1
ATOM 4002 N N . GLN B 1 215 ? -9.305 20.578 8.633 1 52.09 215 GLN B N 1
ATOM 4003 C CA . GLN B 1 215 ? -8.406 21.312 9.523 1 52.09 215 GLN B CA 1
ATOM 4004 C C . GLN B 1 215 ? -7.039 20.625 9.586 1 52.09 215 GLN B C 1
ATOM 4006 O O . GLN B 1 215 ? -6.887 19.484 9.18 1 52.09 215 GLN B O 1
ATOM 4011 N N . VAL B 1 216 ? -6.09 21.422 10.336 1 55.75 216 VAL B N 1
ATOM 4012 C CA . VAL B 1 216 ? -4.648 21.516 10.562 1 55.75 216 VAL B CA 1
ATOM 4013 C C . VAL B 1 216 ? -4.16 20.266 11.289 1 55.75 216 VAL B C 1
ATOM 4015 O O . VAL B 1 216 ? -4.062 20.25 12.516 1 55.75 216 VAL B O 1
ATOM 4018 N N . ALA B 1 217 ? -4.484 19.125 10.672 1 63.75 217 ALA B N 1
ATOM 4019 C CA . ALA B 1 217 ? -3.826 18.047 11.383 1 63.75 217 ALA B CA 1
ATOM 4020 C C . ALA B 1 217 ? -2.311 18.234 11.391 1 63.75 217 ALA B C 1
ATOM 4022 O O . ALA B 1 217 ? -1.725 18.641 10.391 1 63.75 217 ALA B O 1
ATOM 4023 N N . ALA B 1 218 ? -1.808 18.109 12.555 1 76.44 218 ALA B N 1
ATOM 4024 C CA . ALA B 1 218 ? -0.36 18.219 12.711 1 76.44 218 ALA B CA 1
ATOM 4025 C C . ALA B 1 218 ? 0.365 17.109 11.961 1 76.44 218 ALA B C 1
ATOM 4027 O O . ALA B 1 218 ? 1.438 17.328 11.391 1 76.44 218 ALA B O 1
ATOM 4028 N N . VAL B 1 219 ? -0.317 15.914 11.891 1 89.19 219 VAL B N 1
ATOM 4029 C CA . VAL B 1 219 ? 0.28 14.766 11.219 1 89.19 219 VAL B CA 1
ATOM 4030 C C . VAL B 1 219 ? -0.761 14.086 10.328 1 89.19 219 VAL B C 1
ATOM 4032 O O . VAL B 1 219 ? -1.901 13.875 10.75 1 89.19 219 VAL B O 1
ATOM 4035 N N . GLU B 1 220 ? -0.344 13.797 9.141 1 89.81 220 GLU B N 1
ATOM 4036 C CA . GLU B 1 220 ? -1.188 13.109 8.164 1 89.81 220 GLU B CA 1
ATOM 4037 C C . GLU B 1 220 ? -0.471 11.906 7.562 1 89.81 220 GLU B C 1
ATOM 4039 O O . GLU B 1 220 ? 0.758 11.891 7.473 1 89.81 220 GLU B O 1
ATOM 4044 N N . THR B 1 221 ? -1.296 10.922 7.152 1 93.06 221 THR B N 1
ATOM 4045 C CA . THR B 1 221 ? -0.755 9.75 6.477 1 93.06 221 THR B CA 1
ATOM 4046 C C . THR B 1 221 ? -1.808 9.109 5.574 1 93.06 221 THR B C 1
ATOM 4048 O O . THR B 1 221 ? -2.984 9.469 5.633 1 93.06 221 THR B O 1
ATOM 4051 N N . ASN B 1 222 ? -1.366 8.188 4.766 1 90.62 222 ASN B N 1
ATOM 4052 C CA . ASN B 1 222 ? -2.303 7.633 3.795 1 90.62 222 ASN B CA 1
ATOM 4053 C C . ASN B 1 222 ? -2.598 6.16 4.078 1 90.62 222 ASN B C 1
ATOM 4055 O O . ASN B 1 222 ? -3.191 5.473 3.244 1 90.62 222 ASN B O 1
ATOM 4059 N N . ARG B 1 223 ? -2.152 5.699 5.211 1 91 223 ARG B N 1
ATOM 4060 C CA . ARG B 1 223 ? -2.41 4.312 5.59 1 91 223 ARG B CA 1
ATOM 4061 C C . ARG B 1 223 ? -2.822 4.215 7.055 1 91 223 ARG B C 1
ATOM 4063 O O . ARG B 1 223 ? -2.25 4.895 7.914 1 91 223 ARG B O 1
ATOM 4070 N N . TYR B 1 224 ? -3.762 3.332 7.32 1 90.81 224 TYR B N 1
ATOM 4071 C CA . TYR B 1 224 ? -4.223 3.137 8.695 1 90.81 224 TYR B CA 1
ATOM 4072 C C . TYR B 1 224 ? -3.104 2.586 9.57 1 90.81 224 TYR B C 1
ATOM 4074 O O . TYR B 1 224 ? -2.939 3.01 10.719 1 90.81 224 TYR B O 1
ATOM 4082 N N . SER B 1 225 ? -2.406 1.639 9.062 1 90.44 225 SER B N 1
ATOM 4083 C CA . SER B 1 225 ? -1.322 1.037 9.828 1 90.44 225 SER B CA 1
ATOM 4084 C C . SER B 1 225 ? -0.289 2.082 10.242 1 90.44 225 SER B C 1
ATOM 4086 O O . SER B 1 225 ? 0.205 2.064 11.367 1 90.44 225 SER B O 1
ATOM 4088 N N . MET B 1 226 ? -0.044 2.969 9.336 1 92.19 226 MET B N 1
ATOM 4089 C CA . MET B 1 226 ? 0.867 4.066 9.648 1 92.19 226 MET B CA 1
ATOM 4090 C C . MET B 1 226 ? 0.28 4.965 10.734 1 92.19 226 MET B C 1
ATOM 4092 O O . MET B 1 226 ? 0.985 5.371 11.656 1 92.19 226 MET B O 1
ATOM 4096 N N . ALA B 1 227 ? -0.93 5.262 10.57 1 93.19 227 ALA B N 1
ATOM 4097 C CA . ALA B 1 227 ? -1.592 6.125 11.547 1 93.19 227 ALA B CA 1
ATOM 4098 C C . ALA B 1 227 ? -1.497 5.543 12.953 1 93.19 227 ALA B C 1
ATOM 4100 O O . ALA B 1 227 ? -1.206 6.262 13.914 1 93.19 227 ALA B O 1
ATOM 4101 N N . ILE B 1 228 ? -1.707 4.305 13.078 1 94.06 228 ILE B N 1
ATOM 4102 C CA . ILE B 1 228 ? -1.65 3.625 14.367 1 94.06 228 ILE B CA 1
ATOM 4103 C C . ILE B 1 228 ? -0.25 3.758 14.961 1 94.06 228 ILE B C 1
ATOM 4105 O O . ILE B 1 228 ? -0.097 4.074 16.141 1 94.06 228 ILE B O 1
ATOM 4109 N N . ASN B 1 229 ? 0.723 3.559 14.148 1 93.75 229 ASN B N 1
ATOM 4110 C CA . ASN B 1 229 ? 2.094 3.637 14.641 1 93.75 229 ASN B CA 1
ATOM 4111 C C . ASN B 1 229 ? 2.498 5.078 14.945 1 93.75 229 ASN B C 1
ATOM 4113 O O . ASN B 1 229 ? 3.283 5.324 15.867 1 93.75 229 ASN B O 1
ATOM 4117 N N . LEU B 1 230 ? 1.936 5.973 14.156 1 95.06 230 LEU B N 1
ATOM 4118 C CA . LEU B 1 230 ? 2.172 7.383 14.461 1 95.06 230 LEU B CA 1
ATOM 4119 C C . LEU B 1 230 ? 1.576 7.754 15.812 1 95.06 230 LEU B C 1
ATOM 4121 O O . LEU B 1 230 ? 2.154 8.555 16.547 1 95.06 230 LEU B O 1
ATOM 4125 N N . VAL B 1 231 ? 0.447 7.176 16.141 1 95.56 231 VAL B N 1
ATOM 4126 C CA . VAL B 1 231 ? -0.157 7.371 17.453 1 95.56 231 VAL B CA 1
ATOM 4127 C C . VAL B 1 231 ? 0.722 6.738 18.531 1 95.56 231 VAL B C 1
ATOM 4129 O O . VAL B 1 231 ? 0.979 7.344 19.562 1 95.56 231 VAL B O 1
ATOM 4132 N N . ARG B 1 232 ? 1.207 5.555 18.266 1 94.38 232 ARG B N 1
ATOM 4133 C CA . ARG B 1 232 ? 2.021 4.797 19.219 1 94.38 232 ARG B CA 1
ATOM 4134 C C . ARG B 1 232 ? 3.252 5.59 19.641 1 94.38 232 ARG B C 1
ATOM 4136 O O . ARG B 1 232 ? 3.611 5.605 20.812 1 94.38 232 ARG B O 1
ATOM 4143 N N . HIS B 1 233 ? 3.838 6.25 18.703 1 92.56 233 HIS B N 1
ATOM 4144 C CA . HIS B 1 233 ? 5.121 6.891 18.969 1 92.56 233 HIS B CA 1
ATOM 4145 C C . HIS B 1 233 ? 4.949 8.391 19.203 1 92.56 233 HIS B C 1
ATOM 4147 O O . HIS B 1 233 ? 5.902 9.078 19.578 1 92.56 233 HIS B O 1
ATOM 4153 N N . GLY B 1 234 ? 3.752 8.867 18.859 1 89.06 234 GLY B N 1
ATOM 4154 C CA . GLY B 1 234 ? 3.514 10.289 18.984 1 89.06 234 GLY B CA 1
ATOM 4155 C C . GLY B 1 234 ? 3.172 10.719 20.391 1 89.06 234 GLY B C 1
ATOM 4156 O O . GLY B 1 234 ? 3.125 9.891 21.297 1 89.06 234 GLY B O 1
ATOM 4157 N N . ASN B 1 235 ? 3.049 12.023 20.438 1 82.88 235 ASN B N 1
ATOM 4158 C CA . ASN B 1 235 ? 2.686 12.602 21.734 1 82.88 235 ASN B CA 1
ATOM 4159 C C . ASN B 1 235 ? 1.196 12.922 21.812 1 82.88 235 ASN B C 1
ATOM 4161 O O . ASN B 1 235 ? 0.762 13.969 21.328 1 82.88 235 ASN B O 1
ATOM 4165 N N . ASN B 1 236 ? 0.439 12.016 22.469 1 84.44 236 ASN B N 1
ATOM 4166 C CA . ASN B 1 236 ? -0.978 12.211 22.75 1 84.44 236 ASN B CA 1
ATOM 4167 C C . ASN B 1 236 ? -1.81 12.281 21.484 1 84.44 236 ASN B C 1
ATOM 4169 O O . ASN B 1 236 ? -2.814 12.992 21.422 1 84.44 236 ASN B O 1
ATOM 4173 N N . SER B 1 237 ? -1.292 11.797 20.484 1 91.44 237 SER B N 1
ATOM 4174 C CA . SER B 1 237 ? -2.033 11.75 19.219 1 91.44 237 SER B CA 1
ATOM 4175 C C . SER B 1 237 ? -3.08 10.641 19.234 1 91.44 237 SER B C 1
ATOM 4177 O O . SER B 1 237 ? -2.975 9.695 20.016 1 91.44 237 SER B O 1
ATOM 4179 N N . MET B 1 238 ? -4.086 10.852 18.391 1 93.62 238 MET B N 1
ATOM 4180 C CA . MET B 1 238 ? -5.137 9.859 18.203 1 93.62 238 MET B CA 1
ATOM 4181 C C . MET B 1 238 ? -5.453 9.68 16.719 1 93.62 238 MET B C 1
ATOM 4183 O O . MET B 1 238 ? -5.141 10.555 15.906 1 93.62 238 MET B O 1
ATOM 4187 N N . THR B 1 239 ? -6.016 8.562 16.406 1 92.31 239 THR B N 1
ATOM 4188 C CA . THR B 1 239 ? -6.469 8.336 15.039 1 92.31 239 THR B CA 1
ATOM 4189 C C . THR B 1 239 ? -7.75 7.508 15.023 1 92.31 239 THR B C 1
ATOM 4191 O O . THR B 1 239 ? -8.188 7.012 16.062 1 92.31 239 THR B O 1
ATOM 4194 N N . ILE B 1 240 ? -8.344 7.496 13.891 1 90.38 240 ILE B N 1
ATOM 4195 C CA . ILE B 1 240 ? -9.57 6.734 13.672 1 90.38 240 ILE B CA 1
ATOM 4196 C C . ILE B 1 240 ? -9.344 5.699 12.57 1 90.38 240 ILE B C 1
ATOM 4198 O O . ILE B 1 240 ? -8.938 6.047 11.453 1 90.38 240 ILE B O 1
ATOM 4202 N N . VAL B 1 241 ? -9.617 4.449 12.938 1 91.69 241 VAL B N 1
ATOM 4203 C CA . VAL B 1 241 ? -9.43 3.377 11.961 1 91.69 241 VAL B CA 1
ATOM 4204 C C . VAL B 1 241 ? -10.602 2.406 12.031 1 91.69 241 VAL B C 1
ATOM 4206 O O . VAL B 1 241 ? -11.383 2.432 12.984 1 91.69 241 VAL B O 1
ATOM 4209 N N . ASP B 1 242 ? -10.734 1.658 10.969 1 90.12 242 ASP B N 1
ATOM 4210 C CA . ASP B 1 242 ? -11.695 0.568 11.07 1 90.12 242 ASP B CA 1
ATOM 4211 C C . ASP B 1 242 ? -11.172 -0.546 11.977 1 90.12 242 ASP B C 1
ATOM 4213 O O . ASP B 1 242 ? -9.969 -0.757 12.07 1 90.12 242 ASP B O 1
ATOM 4217 N N . SER B 1 243 ? -12.062 -1.276 12.609 1 92 243 SER B N 1
ATOM 4218 C CA . SER B 1 243 ? -11.711 -2.324 13.562 1 92 243 SER B CA 1
ATOM 4219 C C . SER B 1 243 ? -10.922 -3.441 12.891 1 92 243 SER B C 1
ATOM 4221 O O . SER B 1 243 ? -10.156 -4.148 13.547 1 92 243 SER B O 1
ATOM 4223 N N . PHE B 1 244 ? -11.031 -3.609 11.578 1 90.69 244 PHE B N 1
ATOM 4224 C CA . PHE B 1 244 ? -10.344 -4.668 10.852 1 90.69 244 PHE B CA 1
ATOM 4225 C C . PHE B 1 244 ? -8.852 -4.359 10.734 1 90.69 244 PHE B C 1
ATOM 4227 O O . PHE B 1 244 ? -8.023 -5.273 10.688 1 90.69 244 PHE B O 1
ATOM 4234 N N . SER B 1 245 ? -8.516 -3.082 10.703 1 90.5 245 SER B N 1
ATOM 4235 C CA . SER B 1 245 ? -7.129 -2.646 10.562 1 90.5 245 SER B CA 1
ATOM 4236 C C . SER B 1 245 ? -6.324 -2.939 11.82 1 90.5 245 SER B C 1
ATOM 4238 O O . SER B 1 245 ? -5.094 -2.83 11.82 1 90.5 245 SER B O 1
ATOM 4240 N N . LEU B 1 246 ? -6.992 -3.332 12.836 1 91.5 246 LEU B N 1
ATOM 4241 C CA . LEU B 1 246 ? -6.324 -3.625 14.102 1 91.5 246 LEU B CA 1
ATOM 4242 C C . LEU B 1 246 ? -6.02 -5.113 14.219 1 91.5 246 LEU B C 1
ATOM 4244 O O . LEU B 1 246 ? -5.293 -5.531 15.125 1 91.5 246 LEU B O 1
ATOM 4248 N N . GLN B 1 247 ? -6.562 -5.852 13.312 1 83.44 247 GLN B N 1
ATOM 4249 C CA . GLN B 1 247 ? -6.324 -7.289 13.375 1 83.44 247 GLN B CA 1
ATOM 4250 C C . GLN B 1 247 ? -4.848 -7.613 13.164 1 83.44 247 GLN B C 1
ATOM 4252 O O . GLN B 1 247 ? -4.25 -7.195 12.172 1 83.44 247 GLN B O 1
ATOM 4257 N N . GLY B 1 248 ? -4.273 -8.305 14.102 1 76 248 GLY B N 1
ATOM 4258 C CA . GLY B 1 248 ? -2.871 -8.68 14.023 1 76 248 GLY B CA 1
ATOM 4259 C C . GLY B 1 248 ? -1.928 -7.578 14.461 1 76 248 GLY B C 1
ATOM 4260 O O . GLY B 1 248 ? -0.708 -7.727 14.375 1 76 248 GLY B O 1
ATOM 4261 N N . VAL B 1 249 ? -2.471 -6.5 14.766 1 82.62 249 VAL B N 1
ATOM 4262 C CA . VAL B 1 249 ? -1.657 -5.371 15.203 1 82.62 249 VAL B CA 1
ATOM 4263 C C . VAL B 1 249 ? -1.446 -5.441 16.719 1 82.62 249 VAL B C 1
ATOM 4265 O O . VAL B 1 249 ? -2.385 -5.711 17.469 1 82.62 249 VAL B O 1
ATOM 4268 N N . ASP B 1 250 ? -0.226 -5.266 17.078 1 85 250 ASP B N 1
ATOM 4269 C CA . ASP B 1 250 ? 0.067 -5.148 18.516 1 85 250 ASP B CA 1
ATOM 4270 C C . ASP B 1 250 ? -0.484 -3.842 19.078 1 85 250 ASP B C 1
ATOM 4272 O O . ASP B 1 250 ? -0.001 -2.758 18.734 1 85 250 ASP B O 1
ATOM 4276 N N . THR B 1 251 ? -1.432 -3.957 20 1 90.69 251 THR B N 1
ATOM 4277 C CA . THR B 1 251 ? -2.035 -2.75 20.547 1 90.69 251 THR B CA 1
ATOM 4278 C C . THR B 1 251 ? -1.51 -2.48 21.953 1 90.69 251 THR B C 1
ATOM 4280 O O . THR B 1 251 ? -2.141 -1.759 22.734 1 90.69 251 THR B O 1
ATOM 4283 N N . SER B 1 252 ? -0.396 -3.139 22.188 1 91.12 252 SER B N 1
ATOM 4284 C CA . SER B 1 252 ? 0.207 -2.842 23.484 1 91.12 252 SER B CA 1
ATOM 4285 C C . SER B 1 252 ? 0.524 -1.356 23.625 1 91.12 252 SER B C 1
ATOM 4287 O O . SER B 1 252 ? 1.104 -0.755 22.719 1 91.12 252 SER B O 1
ATOM 4289 N N . GLY B 1 253 ? 0.079 -0.829 24.781 1 93.56 253 GLY B N 1
ATOM 4290 C CA . GLY B 1 253 ? 0.318 0.582 25.047 1 93.56 253 GLY B CA 1
ATOM 4291 C C . GLY B 1 253 ? -0.727 1.487 24.422 1 93.56 253 GLY B C 1
ATOM 4292 O O . GLY B 1 253 ? -0.676 2.709 24.594 1 93.56 253 GLY B O 1
ATOM 4293 N N . LEU B 1 254 ? -1.578 0.904 23.719 1 96.69 254 LEU B N 1
ATOM 4294 C CA . LEU B 1 254 ? -2.645 1.666 23.078 1 96.69 254 LEU B CA 1
ATOM 4295 C C . LEU B 1 254 ? -4.004 1.294 23.656 1 96.69 254 LEU B C 1
ATOM 4297 O O . LEU B 1 254 ? -4.16 0.218 24.234 1 96.69 254 LEU B O 1
ATOM 4301 N N . ALA B 1 255 ? -4.906 2.223 23.594 1 97.19 255 ALA B N 1
ATOM 4302 C CA . ALA B 1 255 ? -6.316 1.979 23.891 1 97.19 255 ALA B CA 1
ATOM 4303 C C . ALA B 1 255 ? -7.168 2.08 22.625 1 97.19 255 ALA B C 1
ATOM 4305 O O . ALA B 1 255 ? -6.918 2.932 21.781 1 97.19 255 ALA B O 1
ATOM 4306 N N . VAL B 1 256 ? -8.078 1.235 22.547 1 97.19 256 VAL B N 1
ATOM 4307 C CA . VAL B 1 256 ? -9.039 1.217 21.438 1 97.19 256 VAL B CA 1
ATOM 4308 C C . VAL B 1 256 ? -10.453 1.425 21.984 1 97.19 256 VAL B C 1
ATOM 4310 O O . VAL B 1 256 ? -10.914 0.656 22.828 1 97.19 256 VAL B O 1
ATOM 4313 N N . ARG B 1 257 ? -11.102 2.502 21.531 1 96.81 257 ARG B N 1
ATOM 4314 C CA . ARG B 1 257 ? -12.43 2.832 22.047 1 96.81 257 ARG B CA 1
ATOM 4315 C C . ARG B 1 257 ? -13.422 3.037 20.906 1 96.81 257 ARG B C 1
ATOM 4317 O O . ARG B 1 257 ? -13.109 3.707 19.906 1 96.81 257 ARG B O 1
ATOM 4324 N N . PRO B 1 258 ? -14.586 2.445 21.062 1 95.81 258 PRO B N 1
ATOM 4325 C CA . PRO B 1 258 ? -15.633 2.768 20.094 1 95.81 258 PRO B CA 1
ATOM 4326 C C . PRO B 1 258 ? -16.203 4.176 20.281 1 95.81 258 PRO B C 1
ATOM 4328 O O . PRO B 1 258 ? -15.945 4.812 21.297 1 95.81 258 PRO B O 1
ATOM 4331 N N . PHE B 1 259 ? -16.844 4.613 19.219 1 91.88 259 PHE B N 1
ATOM 4332 C CA . PHE B 1 259 ? -17.547 5.883 19.328 1 91.88 259 PHE B CA 1
ATOM 4333 C C . PHE B 1 259 ? -18.938 5.676 19.922 1 91.88 259 PHE B C 1
ATOM 4335 O O . PHE B 1 259 ? -19.562 4.641 19.703 1 91.88 259 PHE B O 1
ATOM 4342 N N . ARG B 1 260 ? -19.375 6.645 20.656 1 90.5 260 ARG B N 1
ATOM 4343 C CA . ARG B 1 260 ? -20.719 6.586 21.219 1 90.5 260 ARG B CA 1
ATOM 4344 C C . ARG B 1 260 ? -21.766 6.387 20.125 1 90.5 260 ARG B C 1
ATOM 4346 O O . ARG B 1 260 ? -22.656 5.555 20.25 1 90.5 260 ARG B O 1
ATOM 4353 N N . HIS B 1 261 ? -21.672 7.176 19.125 1 88 261 HIS B N 1
ATOM 4354 C CA . HIS B 1 261 ? -22.438 6.898 17.906 1 88 261 HIS B CA 1
ATOM 4355 C C . HIS B 1 261 ? -21.625 6.051 16.938 1 88 261 HIS B C 1
ATOM 4357 O O . HIS B 1 261 ? -20.688 6.551 16.297 1 88 261 HIS B O 1
ATOM 4363 N N . ALA B 1 262 ? -22.094 4.863 16.844 1 88.12 262 ALA B N 1
ATOM 4364 C CA . ALA B 1 262 ? -21.312 3.904 16.062 1 88.12 262 ALA B CA 1
ATOM 4365 C C . ALA B 1 262 ? -21.172 4.371 14.609 1 88.12 262 ALA B C 1
ATOM 4367 O O . ALA B 1 262 ? -22.094 4.953 14.047 1 88.12 262 ALA B O 1
ATOM 4368 N N . LEU B 1 263 ? -20 4.117 14.156 1 87.88 263 LEU B N 1
ATOM 4369 C CA . LEU B 1 263 ? -19.703 4.305 12.734 1 87.88 263 LEU B CA 1
ATOM 4370 C C . LEU B 1 263 ? -19.516 2.963 12.039 1 87.88 263 LEU B C 1
ATOM 4372 O O . LEU B 1 263 ? -18.375 2.504 11.875 1 87.88 263 LEU B O 1
ATOM 4376 N N . PRO B 1 264 ? -20.625 2.436 11.523 1 89.94 264 PRO B N 1
ATOM 4377 C CA . PRO B 1 264 ? -20.578 1.057 11.023 1 89.94 264 PRO B CA 1
ATOM 4378 C C . PRO B 1 264 ? -19.844 0.927 9.703 1 89.94 264 PRO B C 1
ATOM 4380 O O . PRO B 1 264 ? -19.922 1.812 8.844 1 89.94 264 PRO B O 1
ATOM 4383 N N . VAL B 1 265 ? -19.125 -0.129 9.625 1 89.94 265 VAL B N 1
ATOM 4384 C CA . VAL B 1 265 ? -18.484 -0.514 8.367 1 89.94 265 VAL B CA 1
ATOM 4385 C C . VAL B 1 265 ? -18.703 -2.004 8.117 1 89.94 265 VAL B C 1
ATOM 4387 O O . VAL B 1 265 ? -19 -2.762 9.039 1 89.94 265 VAL B O 1
ATOM 4390 N N . SER B 1 266 ? -18.562 -2.42 6.805 1 91.38 266 SER B N 1
ATOM 4391 C CA . SER B 1 266 ? -18.703 -3.822 6.426 1 91.38 266 SER B CA 1
ATOM 4392 C C . SER B 1 266 ? -17.609 -4.242 5.461 1 91.38 266 SER B C 1
ATOM 4394 O O . SER B 1 266 ? -17.172 -3.449 4.625 1 91.38 266 SER B O 1
ATOM 4396 N N . VAL B 1 267 ? -17.203 -5.438 5.664 1 92.75 267 VAL B N 1
ATOM 4397 C CA . VAL B 1 267 ? -16.391 -6.07 4.637 1 92.75 267 VAL B CA 1
ATOM 4398 C C . VAL B 1 267 ? -17.281 -6.738 3.596 1 92.75 267 VAL B C 1
ATOM 4400 O O . VAL B 1 267 ? -18.203 -7.484 3.945 1 92.75 267 VAL B O 1
ATOM 4403 N N . VAL B 1 268 ? -17 -6.469 2.357 1 92.06 268 VAL B N 1
ATOM 4404 C CA . VAL B 1 268 ? -17.812 -7.051 1.294 1 92.06 268 VAL B CA 1
ATOM 4405 C C . VAL B 1 268 ? -16.906 -7.664 0.228 1 92.06 268 VAL B C 1
ATOM 4407 O O . VAL B 1 268 ? -15.82 -7.137 -0.058 1 92.06 268 VAL B O 1
ATOM 4410 N N . ALA B 1 269 ? -17.375 -8.742 -0.29 1 92.75 269 ALA B N 1
ATOM 4411 C CA . ALA B 1 269 ? -16.734 -9.32 -1.472 1 92.75 269 ALA B CA 1
ATOM 4412 C C . ALA B 1 269 ? -17.266 -8.68 -2.75 1 92.75 269 ALA B C 1
ATOM 4414 O O . ALA B 1 269 ? -18.438 -8.281 -2.816 1 92.75 269 ALA B O 1
ATOM 4415 N N . VAL B 1 270 ? -16.344 -8.5 -3.645 1 90.69 270 VAL B N 1
ATOM 4416 C CA . VAL B 1 270 ? -16.703 -7.953 -4.949 1 90.69 270 VAL B CA 1
ATOM 4417 C C . VAL B 1 270 ? -16.375 -8.961 -6.043 1 90.69 270 VAL B C 1
ATOM 4419 O O . VAL B 1 270 ? -15.281 -9.539 -6.059 1 90.69 270 VAL B O 1
ATOM 4422 N N . THR B 1 271 ? -17.297 -9.18 -6.914 1 86.44 271 THR B N 1
ATOM 4423 C CA . THR B 1 271 ? -17.109 -10.023 -8.086 1 86.44 271 THR B CA 1
ATOM 4424 C C . THR B 1 271 ? -17.391 -9.25 -9.367 1 86.44 271 THR B C 1
ATOM 4426 O O . THR B 1 271 ? -17.828 -8.094 -9.312 1 86.44 271 THR B O 1
ATOM 4429 N N . ASP B 1 272 ? -17.031 -9.805 -10.508 1 74.25 272 ASP B N 1
ATOM 4430 C CA . ASP B 1 272 ? -17.25 -9.094 -11.758 1 74.25 272 ASP B CA 1
ATOM 4431 C C . ASP B 1 272 ? -18.734 -9.016 -12.094 1 74.25 272 ASP B C 1
ATOM 4433 O O . ASP B 1 272 ? -19.141 -8.336 -13.047 1 74.25 272 ASP B O 1
ATOM 4437 N N . GLY B 1 273 ? -19.562 -9.344 -11.242 1 62.16 273 GLY B N 1
ATOM 4438 C CA . GLY B 1 273 ? -21.016 -9.211 -11.367 1 62.16 273 GLY B CA 1
ATOM 4439 C C . GLY B 1 273 ? -21.594 -10.023 -12.516 1 62.16 273 GLY B C 1
ATOM 4440 O O . GLY B 1 273 ? -22.812 -10.18 -12.617 1 62.16 273 GLY B O 1
ATOM 4441 N N . HIS B 1 274 ? -20.828 -10.273 -13.484 1 53.09 274 HIS B N 1
ATOM 4442 C CA . HIS B 1 274 ? -21.328 -10.891 -14.711 1 53.09 274 HIS B CA 1
ATOM 4443 C C . HIS B 1 274 ? -21.312 -12.406 -14.617 1 53.09 274 HIS B C 1
ATOM 4445 O O . HIS B 1 274 ? -22.109 -13.086 -15.281 1 53.09 274 HIS B O 1
ATOM 4451 N N . SER B 1 275 ? -20.391 -12.875 -13.914 1 53.62 275 SER B N 1
ATOM 4452 C CA . SER B 1 275 ? -20.25 -14.328 -13.961 1 53.62 275 SER B CA 1
ATOM 4453 C C . SER B 1 275 ? -20.375 -14.938 -12.57 1 53.62 275 SER B C 1
ATOM 4455 O O . SER B 1 275 ? -20.141 -14.266 -11.57 1 53.62 275 SER B O 1
ATOM 4457 N N . THR B 1 276 ? -21.172 -16.016 -12.562 1 59.56 276 THR B N 1
ATOM 4458 C CA . THR B 1 276 ? -21.125 -16.859 -11.375 1 59.56 276 THR B CA 1
ATOM 4459 C C . THR B 1 276 ? -19.688 -17.141 -10.969 1 59.56 276 THR B C 1
ATOM 4461 O O . THR B 1 276 ? -18.828 -17.375 -11.82 1 59.56 276 THR B O 1
ATOM 4464 N N . LEU B 1 277 ? -19.469 -16.875 -9.781 1 71.31 277 LEU B N 1
ATOM 4465 C CA . LEU B 1 277 ? -18.141 -17.219 -9.273 1 71.31 277 LEU B CA 1
ATOM 4466 C C . LEU B 1 277 ? -17.781 -18.656 -9.648 1 71.31 277 LEU B C 1
ATOM 4468 O O . LEU B 1 277 ? -18.625 -19.547 -9.578 1 71.31 277 LEU B O 1
ATOM 4472 N N . SER B 1 278 ? -16.656 -18.766 -10.148 1 74.38 278 SER B N 1
ATOM 4473 C CA . SER B 1 278 ? -16.156 -20.125 -10.297 1 74.38 278 SER B CA 1
ATOM 4474 C C . SER B 1 278 ? -16.172 -20.859 -8.969 1 74.38 278 SER B C 1
ATOM 4476 O O . SER B 1 278 ? -16.266 -20.25 -7.906 1 74.38 278 SER B O 1
ATOM 4478 N N . GLN B 1 279 ? -16.266 -22.156 -8.969 1 78.12 279 GLN B N 1
ATOM 4479 C CA . GLN B 1 279 ? -16.266 -22.969 -7.75 1 78.12 279 GLN B CA 1
ATOM 4480 C C . GLN B 1 279 ? -15.102 -22.578 -6.844 1 78.12 279 GLN B C 1
ATOM 4482 O O . GLN B 1 279 ? -15.289 -22.344 -5.645 1 78.12 279 GLN B O 1
ATOM 4487 N N . PRO B 1 280 ? -13.883 -22.391 -7.402 1 83.31 280 PRO B N 1
ATOM 4488 C CA . PRO B 1 280 ? -12.789 -21.953 -6.539 1 83.31 280 PRO B CA 1
ATOM 4489 C C . PRO B 1 280 ? -13.039 -20.578 -5.926 1 83.31 280 PRO B C 1
ATOM 4491 O O . PRO B 1 280 ? -12.688 -20.328 -4.77 1 83.31 280 PRO B O 1
ATOM 4494 N N . GLY B 1 281 ? -13.648 -19.719 -6.707 1 87.56 281 GLY B N 1
ATOM 4495 C CA . GLY B 1 281 ? -13.992 -18.406 -6.195 1 87.56 281 GLY B CA 1
ATOM 4496 C C . GLY B 1 281 ? -14.984 -18.438 -5.051 1 87.56 281 GLY B C 1
ATOM 4497 O O . GLY B 1 281 ? -14.828 -17.734 -4.059 1 87.56 281 GLY B O 1
ATOM 4498 N N . GLU B 1 282 ? -15.969 -19.312 -5.227 1 85.06 282 GLU B N 1
ATOM 4499 C CA . GLU B 1 282 ? -16.969 -19.484 -4.18 1 85.06 282 GLU B CA 1
ATOM 4500 C C . GLU B 1 282 ? -16.359 -20.047 -2.904 1 85.06 282 GLU B C 1
ATOM 4502 O O . GLU B 1 282 ? -16.656 -19.578 -1.804 1 85.06 282 GLU B O 1
ATOM 4507 N N . VAL B 1 283 ? -15.539 -20.969 -3.084 1 88.56 283 VAL B N 1
ATOM 4508 C CA . VAL B 1 283 ? -14.883 -21.594 -1.938 1 88.56 283 VAL B CA 1
ATOM 4509 C C . VAL B 1 283 ? -14 -20.562 -1.232 1 88.56 283 VAL B C 1
ATOM 4511 O O . VAL B 1 283 ? -13.992 -20.484 -0.002 1 88.56 283 VAL B O 1
ATOM 4514 N N . PHE B 1 284 ? -13.281 -19.734 -1.987 1 94.38 284 PHE B N 1
ATOM 4515 C CA . PHE B 1 284 ? -12.406 -18.734 -1.387 1 94.38 284 PHE B CA 1
ATOM 4516 C C . PHE B 1 284 ? -13.211 -17.703 -0.598 1 94.38 284 PHE B C 1
ATOM 4518 O O . PHE B 1 284 ? -12.836 -17.328 0.512 1 94.38 284 PHE B O 1
ATOM 4525 N N . ALA B 1 285 ? -14.32 -17.297 -1.173 1 90.81 285 ALA B N 1
ATOM 4526 C CA . ALA B 1 285 ? -15.188 -16.344 -0.485 1 90.81 285 ALA B CA 1
ATOM 4527 C C . ALA B 1 285 ? -15.703 -16.922 0.829 1 90.81 285 ALA B C 1
ATOM 4529 O O . ALA B 1 285 ? -15.766 -16.219 1.841 1 90.81 285 ALA B O 1
ATOM 4530 N N . LYS B 1 286 ? -16.031 -18.141 0.793 1 90.12 286 LYS B N 1
ATOM 4531 C CA . LYS B 1 286 ? -16.516 -18.812 2 1 90.12 286 LYS B CA 1
ATOM 4532 C C . LYS B 1 286 ? -15.414 -18.891 3.055 1 90.12 286 LYS B C 1
ATOM 4534 O O . LYS B 1 286 ? -15.664 -18.656 4.238 1 90.12 286 LYS B O 1
ATOM 4539 N N . VAL B 1 287 ? -14.25 -19.234 2.676 1 93.88 287 VAL B N 1
ATOM 4540 C CA . VAL B 1 287 ? -13.109 -19.297 3.58 1 93.88 287 VAL B CA 1
ATOM 4541 C C . VAL B 1 287 ? -12.883 -17.938 4.227 1 93.88 287 VAL B C 1
ATOM 4543 O O . VAL B 1 287 ? -12.664 -17.844 5.438 1 93.88 287 VAL B O 1
ATOM 4546 N N . MET B 1 288 ? -12.922 -16.891 3.41 1 93.56 288 MET B N 1
ATOM 4547 C CA . MET B 1 288 ? -12.75 -15.531 3.934 1 93.56 288 MET B CA 1
ATOM 4548 C C . MET B 1 288 ? -13.812 -15.219 4.988 1 93.56 288 MET B C 1
ATOM 4550 O O . MET B 1 288 ? -13.5 -14.656 6.039 1 93.56 288 MET B O 1
ATOM 4554 N N . THR B 1 289 ? -15 -15.594 4.707 1 90 289 THR B N 1
ATOM 4555 C CA . THR B 1 289 ? -16.109 -15.359 5.629 1 90 289 THR B CA 1
ATOM 4556 C C . THR B 1 289 ? -15.875 -16.094 6.945 1 90 289 THR B C 1
ATOM 4558 O O . THR B 1 289 ? -16.047 -15.508 8.023 1 90 289 THR B O 1
ATOM 4561 N N . GLU B 1 290 ? -15.445 -17.281 6.883 1 91.69 290 GLU B N 1
ATOM 4562 C CA . GLU B 1 290 ? -15.203 -18.094 8.07 1 91.69 290 GLU B CA 1
ATOM 4563 C C . GLU B 1 290 ? -14.055 -17.531 8.906 1 91.69 290 GLU B C 1
ATOM 4565 O O . GLU B 1 290 ? -14.148 -17.453 10.133 1 91.69 290 GLU B O 1
ATOM 4570 N N . LEU B 1 291 ? -13.055 -17.141 8.234 1 91.75 291 LEU B N 1
ATOM 4571 C CA . LEU B 1 291 ? -11.891 -16.609 8.938 1 91.75 291 LEU B CA 1
ATOM 4572 C C . LEU B 1 291 ? -12.227 -15.289 9.633 1 91.75 291 LEU B C 1
ATOM 4574 O O . LEU B 1 291 ? -11.766 -15.039 10.75 1 91.75 291 LEU B O 1
ATOM 4578 N N . MET B 1 292 ? -12.961 -14.477 8.945 1 87.94 292 MET B N 1
ATOM 4579 C CA . MET B 1 292 ? -13.328 -13.195 9.539 1 87.94 292 MET B CA 1
ATOM 4580 C C . MET B 1 292 ? -14.227 -13.398 10.75 1 87.94 292 MET B C 1
ATOM 4582 O O . MET B 1 292 ? -14.203 -12.602 11.688 1 87.94 292 MET B O 1
ATOM 4586 N N . ALA B 1 293 ? -14.977 -14.422 10.727 1 84.06 293 ALA B N 1
ATOM 4587 C CA . ALA B 1 293 ? -15.852 -14.742 11.852 1 84.06 293 ALA B CA 1
ATOM 4588 C C . ALA B 1 293 ? -15.047 -15.258 13.047 1 84.06 293 ALA B C 1
ATOM 4590 O O . ALA B 1 293 ? -15.477 -15.141 14.195 1 84.06 293 ALA B O 1
ATOM 4591 N N . GLU B 1 294 ? -13.875 -15.836 12.773 1 79.75 294 GLU B N 1
ATOM 4592 C CA . GLU B 1 294 ? -13.016 -16.406 13.805 1 79.75 294 GLU B CA 1
ATOM 4593 C C . GLU B 1 294 ? -12.203 -15.328 14.516 1 79.75 294 GLU B C 1
ATOM 4595 O O . GLU B 1 294 ? -11.688 -15.555 15.609 1 79.75 294 GLU B O 1
ATOM 4600 N N . THR B 1 295 ? -12 -14.211 13.859 1 66.81 295 THR B N 1
ATOM 4601 C CA . THR B 1 295 ? -11.117 -13.18 14.406 1 66.81 295 THR B CA 1
ATOM 4602 C C . THR B 1 295 ? -11.93 -12.07 15.07 1 66.81 295 THR B C 1
ATOM 4604 O O . THR B 1 295 ? -11.523 -11.531 16.094 1 66.81 295 THR B O 1
#

Organism: Klebsiella variicola (NCBI:txid244366)

Solvent-accessible surface area (backbone atoms only — not comparable to full-atom values): 30527 Å² total; per-residue (Å²): 130,50,71,67,46,47,50,52,53,50,36,25,60,75,63,31,22,61,62,56,26,8,62,74,68,74,43,53,49,67,56,45,52,50,42,51,52,50,49,25,60,72,68,70,46,72,38,57,42,80,25,95,90,32,46,35,58,30,44,66,30,49,57,44,40,56,51,44,45,35,48,45,42,47,43,48,47,45,48,47,45,49,46,22,52,72,67,69,25,82,44,71,47,32,34,33,17,21,62,49,41,24,50,57,52,44,24,48,34,51,33,56,46,35,71,78,36,70,55,39,25,36,36,53,29,66,35,57,60,89,45,38,65,60,37,18,62,52,54,74,22,61,34,23,36,35,73,42,84,37,72,65,57,87,81,40,86,40,48,47,44,79,49,29,40,29,37,40,31,36,45,82,39,76,72,49,77,41,78,50,41,56,75,88,73,55,57,56,65,32,26,39,40,65,68,70,40,63,64,56,49,50,56,46,20,73,76,34,60,69,62,57,48,77,57,73,37,36,32,32,23,56,40,66,64,35,36,52,35,32,23,70,52,33,85,78,18,26,32,73,39,52,55,54,55,48,60,92,49,83,55,81,72,44,30,78,29,42,37,69,71,72,44,44,22,18,34,32,54,42,58,53,78,77,59,80,66,49,69,70,52,49,52,45,53,49,45,45,30,52,52,58,71,73,105,129,50,71,68,45,48,51,52,50,51,37,24,59,74,62,31,22,60,62,56,26,9,62,73,67,74,43,53,49,67,57,44,53,49,44,48,52,50,48,25,60,74,70,69,46,72,38,57,41,78,24,96,86,33,44,34,58,29,45,65,28,50,57,43,41,56,52,42,45,35,48,47,42,47,41,48,48,43,48,48,45,48,46,21,53,72,67,69,25,83,44,70,49,33,35,33,17,20,63,50,40,24,52,58,53,45,25,48,36,51,33,56,44,34,71,79,37,69,54,41,24,36,37,52,29,66,35,57,60,88,46,38,64,59,37,17,59,52,54,74,22,61,35,24,36,35,73,41,84,37,72,64,58,86,81,41,87,41,51,48,46,79,49,31,40,27,37,41,32,35,46,82,40,76,72,47,76,42,77,51,41,56,74,87,71,55,56,59,64,33,26,41,39,66,70,68,40,64,65,57,48,51,55,46,20,72,78,33,60,70,62,56,51,78,57,71,40,35,33,34,23,55,40,66,65,35,34,53,36,32,22,72,52,32,86,75,19,26,30,74,39,51,56,55,57,49,60,92,50,84,53,80,71,44,29,79,28,40,39,70,72,73,43,44,21,18,35,32,54,44,58,52,78,78,58,78,66,50,70,68,51,48,52,46,53,50,45,46,30,53,51,60,71,72,106

Nearest PDB structures (foldseek):
  4x6g-assembly1_D  TM=6.687E-01  e=1.350E-19  Pseudomonas aeruginosa PAO1
  6g4r-assembly1_B  TM=5.615E-01  e=3.758E-20  Corynebacterium glutamicum
  6g4r-assembly1_E  TM=5.603E-01  e=9.198E-20  Corynebacterium glutamicum
  1ixc-assembly1_B-2  TM=4.980E-01  e=6.689E-21  Cupriavidus necator
  7d98-assembly1_Q  TM=4.800E-01  e=2.730E-20  Cupriavidus necator

Sequence (590 aa):
MTPKQLEVFISIVQLGSVTAAAAQLAMSQPSVSKSLALIEQQMGFSLFERYQGKMQPTAEARALYKEALRVHQDRLRFERFVDHIRQYRVGQLRVCATPALALNILPLAVARFRQSFPDYGVVADMCLNNEIETAVEEGRYDLGFLVKPGYEPEENPLAICRGEMVCVLPGQHPLAQQTEIHWQDIPTRDLVYITTDARLVAMIAEEVPAFRQRQVAAVETNRYSMAINLVRHGNNSMTIVDSFSLQGVDTSGLAVRPFRHALPVSVVAVTDGHSTLSQPGEVFAKVMTELMAETMTPKQLEVFISIVQLGSVTAAAAQLAMSQPSVSKSLALIEQQMGFSLFERYQGKMQPTAEARALYKEALRVHQDRLRFERFVDHIRQYRVGQLRVCATPALALNILPLAVARFRQSFPDYGVVADMCLNNEIETAVEEGRYDLGFLVKPGYEPEENPLAICRGEMVCVLPGQHPLAQQTEIHWQDIPTRDLVYITTDARLVAMIAEEVPAFRQRQVAAVETNRYSMAINLVRHGNNSMTIVDSFSLQGVDTSGLAVRPFRHALPVSVVAVTDGHSTLSQPGEVFAKVMTELMAET